Protein AF-A0A932XTW5-F1 (afdb_monomer)

Secondary structure (DSSP, 8-state):
--------HHHHHHTTS--SHHHHHHHHHHHHHHHHHHHHHHHHHHHHHHHHHHHHHHHHHHHGGGTGGGS-TTTHHHHHHHHHHHHHHHHHHHHHHHHHHHHHTT--SPPP---PPPPPP---------------------PPP----------HHHHHHHHHHHHHHHHHHHHHHHHHTSPPGGGTT----PBPEEEE-TTS-EEEEE---S------GGGS-HHHHHHHHHHH-TTTTTSSSS-HHHHHHHHHHHTTTSS-------HHHHHHHHHHS-S---HHHHHHHHHHHHHHHHHS-HHHHHHHHHHHSEEETTEESHHHHHHHHHSS-GGG--HHHHHHHHHSTTSTTTS-TTT-HHHHHHHHHHHHHHHHHTTSS-HHHHHHHHHS---PPPP-S--SSHHHHHHHHHHHHHHH-HHHHHHB--EEE-S--HHHHHHHHHHHHHHHHHTGGGT-----EEEE-TTT--EEEEE-SS-TTSTTTTT--GGGS----GGGGHHHHHHHHHHTT--TT-

Foldseek 3Di:
DDDDDDPPPVVVPPVVPPPDPVVVVVVVLVVVCVVCVVVVVVVCVVVVVVVVVVVVVVVVVVVVVPPPVVDDPPVVVVVVVVVVVVVVVVVVVVVVVVVVVCVVVVPPDDDPDPDDDDDDDDDDDDDDDDDDDDDDDDDDDDDDDDDDPPPPCPPVVVVVVSVVVVVVVVVVVVVVVLVVPADDLVCLVPDDQFAWAFEAEQVRHTQDIQAAPPPLPQDALVLADPLLLLLLCLPQPVCLQPDQQDPVPVQVVVQVVVVVPDPDRPPRHHLLLVSCCQRGHFPDPDPSRSVSSSVSSNVNSVVDPSSVSSSSSQSAADLDRSQHHQQSVCCQWPVDGNSPDDNLQSLLSSQCRVPNLCLPQLACVPSSLVSSLVSLVSCCVSPVDDPVSSVVSSPDGSNTAFGPDDGQLLLVVSVVVSVCCVVRNPSCNRRVHHHHYAHEDSVVQVVVLVVQLVVCVVCVVVVDAWDWDWDADVVPRGTHYTLQTNASRDPRCSNHRNVPDDDDCPCVCVVVVVVVCVVVVDDPVD

Radius of gyration: 37.71 Å; Cα contacts (8 Å, |Δi|>4): 545; chains: 1; bounding box: 87×114×83 Å

Sequence (526 aa):
MLKKYKKSDYFKHSLLYVKKPFYKGIYFSILFFIFIGDSILYFFSITIKTIAVAIRKISAIGIDYREELIESGNNAITIAKTRYREMRVCINILIQKLYTVRNLLRWKAPIIELRLPTFPKITLPQLHVPHIGKHVGKRGRGRPRKYAPVRVVTPFKYFLLGIVFAMLFIAVQQGYYFIKSLPNPKLIGSVNYPLSSHLYDRSGKLLYEFYRDQNRTPVRLRELPPYLASATIAIEDKDYYRHNGVALISGIVRAVKENISQGGLQGGSTITQQLVKSALLTPEKTLERKIKEIILALWAERLYTKDQILEMYLNQVAYGGASYGIEEAARTYFGKHAKDMALAEAALLAGLPQAPSLYSPYFNPKAALWRRNDVLRKMFEQGYITAEQKEAAVTIPLAVVPPQTKIKAPHFVFYVRSQLEERYGIKQVEEGGLRVVTTLDLTIQQEAEKILQEELDKIKNLNVTNGGILVTKPSTGEILAMVGSIDYFSSPSGAFNVTTALRQPGSSIKPIMYSLALEKGYTAAS

pLDDT: mean 73.28, std 23.28, range [24.61, 98.44]

Mean predicted aligned error: 18.16 Å

Structure (mmCIF, N/CA/C/O backbone):
data_AF-A0A932XTW5-F1
#
_entry.id   AF-A0A932XTW5-F1
#
loop_
_atom_site.group_PDB
_atom_site.id
_atom_site.type_symbol
_atom_site.label_atom_id
_atom_site.label_alt_id
_atom_site.label_comp_id
_atom_site.label_asym_id
_atom_site.label_entity_id
_atom_site.label_seq_id
_atom_site.pdbx_PDB_ins_code
_atom_site.Cartn_x
_atom_site.Cartn_y
_atom_site.Cartn_z
_atom_site.occupancy
_atom_site.B_iso_or_equiv
_atom_site.auth_seq_id
_atom_site.auth_comp_id
_atom_site.auth_asym_id
_atom_site.auth_atom_id
_atom_site.pdbx_PDB_model_num
ATOM 1 N N . MET A 1 1 ? -37.689 65.240 -6.205 1.00 28.84 1 MET A N 1
ATOM 2 C CA . MET A 1 1 ? -37.526 66.359 -5.247 1.00 28.84 1 MET A CA 1
ATOM 3 C C . MET A 1 1 ? -37.722 65.809 -3.838 1.00 28.84 1 MET A C 1
ATOM 5 O O . MET A 1 1 ? -38.773 65.274 -3.552 1.00 28.84 1 MET A O 1
ATOM 9 N N . LEU A 1 2 ? -36.637 65.559 -3.107 1.00 24.61 2 LEU A N 1
ATOM 10 C CA . LEU A 1 2 ? -36.065 66.418 -2.057 1.00 24.61 2 LEU A CA 1
ATOM 11 C C . LEU A 1 2 ? -36.736 66.284 -0.672 1.00 24.61 2 LEU A C 1
ATOM 13 O O . LEU A 1 2 ? -37.816 66.799 -0.436 1.00 24.61 2 LEU A O 1
ATOM 17 N N . LYS A 1 3 ? -35.911 65.761 0.249 1.00 25.88 3 LYS A N 1
ATOM 18 C CA . LYS A 1 3 ? -35.765 66.091 1.681 1.00 25.88 3 LYS A CA 1
ATOM 19 C C . LYS A 1 3 ? -36.542 65.291 2.744 1.00 25.88 3 LYS A C 1
ATOM 21 O O . LYS A 1 3 ? -37.719 65.480 2.989 1.00 25.88 3 LYS A O 1
ATOM 26 N N . LYS A 1 4 ? -35.693 64.619 3.540 1.00 30.59 4 LYS A N 1
ATOM 27 C CA . LYS A 1 4 ? -35.678 64.524 5.013 1.00 30.59 4 LYS A CA 1
ATOM 28 C C . LYS A 1 4 ? -36.797 63.719 5.684 1.00 30.59 4 LYS A C 1
ATOM 30 O O . LYS A 1 4 ? -37.703 64.286 6.272 1.00 30.59 4 LYS A O 1
ATOM 35 N N . TYR A 1 5 ? -36.522 62.431 5.873 1.00 27.80 5 TYR A N 1
ATOM 36 C CA . TYR A 1 5 ? -36.766 61.805 7.174 1.00 27.80 5 TYR A CA 1
ATOM 37 C C . TYR A 1 5 ? -35.426 61.381 7.783 1.00 27.80 5 TYR A C 1
ATOM 39 O O . TYR A 1 5 ? -34.770 60.440 7.339 1.00 27.80 5 TYR A O 1
ATOM 47 N N . LYS A 1 6 ? -34.970 62.154 8.777 1.00 30.03 6 LYS A N 1
ATOM 48 C CA . LYS A 1 6 ? -33.831 61.799 9.628 1.00 30.03 6 LYS A CA 1
ATOM 49 C C . LYS A 1 6 ? -34.248 60.602 10.487 1.00 30.03 6 LYS A C 1
ATOM 51 O O . LYS A 1 6 ? -35.058 60.747 11.394 1.00 30.03 6 LYS A O 1
ATOM 56 N N . LYS A 1 7 ? -33.627 59.443 10.254 1.00 33.00 7 LYS A N 1
ATOM 57 C CA . LYS A 1 7 ? -33.505 58.358 11.241 1.00 33.00 7 LYS A CA 1
ATOM 58 C C . LYS A 1 7 ? -32.668 58.863 12.432 1.00 33.00 7 LYS A C 1
ATOM 60 O O . LYS A 1 7 ? -31.475 58.589 12.495 1.00 33.00 7 LYS A O 1
ATOM 65 N N . SER A 1 8 ? -33.246 59.642 13.349 1.00 34.66 8 SER A N 1
ATOM 66 C CA . SER A 1 8 ? -32.615 59.921 14.656 1.00 34.66 8 SER A CA 1
ATOM 67 C C . SER A 1 8 ? -33.431 59.486 15.864 1.00 34.66 8 SER A C 1
ATOM 69 O O . SER A 1 8 ? -32.909 59.549 16.974 1.00 34.66 8 SER A O 1
ATOM 71 N N . ASP A 1 9 ? -34.648 58.975 15.678 1.00 33.06 9 ASP A N 1
ATOM 72 C CA . ASP A 1 9 ? -35.536 58.769 16.830 1.00 33.06 9 ASP A CA 1
ATOM 73 C C . ASP A 1 9 ? -35.605 57.317 17.313 1.00 33.06 9 ASP A C 1
ATOM 75 O O . ASP A 1 9 ? -35.896 57.074 18.481 1.00 33.06 9 ASP A O 1
ATOM 79 N N . TYR A 1 10 ? -35.147 56.352 16.508 1.00 34.69 10 TYR A N 1
ATOM 80 C CA . TYR A 1 10 ? -34.962 54.973 16.983 1.00 34.69 10 TYR A CA 1
ATOM 81 C C . TYR A 1 10 ? -33.704 54.780 17.848 1.00 34.69 10 TYR A C 1
ATOM 83 O O . TYR A 1 10 ? -33.645 53.855 18.655 1.00 34.69 10 TYR A O 1
ATOM 91 N N . PHE A 1 11 ? -32.704 55.663 17.725 1.00 34.53 11 PHE A N 1
ATOM 92 C CA . PHE A 1 11 ? -31.459 55.565 18.502 1.00 34.53 11 PHE A CA 1
ATOM 93 C C . PHE A 1 11 ? -31.549 56.258 19.867 1.00 34.53 11 PHE A C 1
ATOM 95 O O . PHE A 1 11 ? -30.835 55.891 20.799 1.00 34.53 11 PHE A O 1
ATOM 102 N N . LYS A 1 12 ? -32.438 57.251 20.012 1.00 34.47 12 LYS A N 1
ATOM 103 C CA . LYS A 1 12 ? -32.627 57.952 21.287 1.00 34.47 12 LYS A CA 1
ATOM 104 C C . LYS A 1 12 ? -33.472 57.158 22.281 1.00 34.47 12 LYS A C 1
ATOM 106 O O . LYS A 1 12 ? -33.167 57.205 23.467 1.00 34.47 12 LYS A O 1
ATOM 111 N N . HIS A 1 13 ? -34.462 56.385 21.833 1.00 32.62 13 HIS A N 1
ATOM 112 C CA . HIS A 1 13 ? -35.372 55.711 22.768 1.00 32.62 13 HIS A CA 1
ATOM 113 C C . HIS A 1 13 ? -34.819 54.429 23.416 1.00 32.62 13 HIS A C 1
ATOM 115 O O . HIS A 1 13 ? -35.195 54.118 24.543 1.00 32.62 13 HIS A O 1
ATOM 121 N N . SER A 1 14 ? -33.876 53.720 22.790 1.00 33.75 14 SER A N 1
ATOM 122 C CA . SER A 1 14 ? -33.324 52.462 23.335 1.00 33.75 14 SER A CA 1
ATOM 123 C C . SER A 1 14 ? -32.083 52.651 24.224 1.00 33.75 14 SER A C 1
ATOM 125 O O . SER A 1 14 ? -31.838 51.858 25.133 1.00 33.75 14 SER A O 1
ATOM 127 N N . LEU A 1 15 ? -31.329 53.743 24.050 1.00 35.56 15 LEU A N 1
ATOM 128 C CA . LEU A 1 15 ? -30.148 54.074 24.870 1.00 35.56 15 LEU A CA 1
ATOM 129 C C . LEU A 1 15 ? -30.490 54.650 26.256 1.00 35.56 15 LEU A C 1
ATOM 131 O O . LEU A 1 15 ? -29.618 54.706 27.136 1.00 35.56 15 LEU A O 1
ATOM 135 N N . LEU A 1 16 ? -31.749 55.057 26.445 1.00 36.03 16 LEU A N 1
ATOM 136 C CA . LEU A 1 16 ? -32.275 55.636 27.681 1.00 36.03 16 LEU A CA 1
ATOM 137 C C . LEU A 1 16 ? -32.760 54.588 28.699 1.00 36.03 16 LEU A C 1
ATOM 139 O O . LEU A 1 16 ? -32.858 54.918 29.878 1.00 36.03 16 LEU A O 1
ATOM 143 N N . TYR A 1 17 ? -32.965 53.324 28.302 1.00 36.62 17 TYR A N 1
ATOM 144 C CA . TYR A 1 17 ? -33.505 52.282 29.194 1.00 36.62 17 TYR A CA 1
ATOM 145 C C . TYR A 1 17 ? -32.520 51.205 29.650 1.00 36.62 17 TYR A C 1
ATOM 147 O O . TYR A 1 17 ? -32.904 50.224 30.280 1.00 36.62 17 TYR A O 1
ATOM 155 N N . VAL A 1 18 ? -31.222 51.412 29.436 1.00 41.44 18 VAL A N 1
ATOM 156 C CA . VAL A 1 18 ? -30.193 50.522 29.979 1.00 41.44 18 VAL A CA 1
ATOM 157 C C . VAL A 1 18 ? -29.423 51.265 31.068 1.00 41.44 18 VAL A C 1
ATOM 159 O O . VAL A 1 18 ? -28.352 51.830 30.839 1.00 41.44 18 VAL A O 1
ATOM 162 N N . LYS A 1 19 ? -30.007 51.296 32.275 1.00 34.12 19 LYS A N 1
ATOM 163 C CA . LYS A 1 19 ? -29.468 52.001 33.457 1.00 34.12 19 LYS A CA 1
ATOM 164 C C . LYS A 1 19 ? -28.181 51.385 34.034 1.00 34.12 19 LYS A C 1
ATOM 166 O O . LYS A 1 19 ? -27.614 51.954 34.960 1.00 34.12 19 LYS A O 1
ATOM 171 N N . LYS A 1 20 ? -27.687 50.255 33.505 1.00 37.62 20 LYS A N 1
ATOM 172 C CA . LYS A 1 20 ? -26.453 49.606 33.985 1.00 37.62 20 LYS A CA 1
ATOM 173 C C . LYS A 1 20 ? -25.340 49.627 32.917 1.00 37.62 20 LYS A C 1
ATOM 175 O O . LYS A 1 20 ? -25.563 49.135 31.811 1.00 37.62 20 LYS A O 1
ATOM 180 N N . PRO A 1 21 ? -24.129 50.131 33.238 1.00 40.25 21 PRO A N 1
ATOM 181 C CA . PRO A 1 21 ? -23.017 50.298 32.287 1.00 40.25 21 PRO A CA 1
ATOM 182 C C . PRO A 1 21 ? -22.527 48.987 31.647 1.00 40.25 21 PRO A C 1
ATOM 184 O O . PRO A 1 21 ? -22.001 49.007 30.538 1.00 40.25 21 PRO A O 1
ATOM 187 N N . PHE A 1 22 ? -22.775 47.848 32.297 1.00 38.19 22 PHE A N 1
ATOM 188 C CA . PHE A 1 22 ? -22.464 46.502 31.805 1.00 38.19 22 PHE A CA 1
ATOM 189 C C . PHE A 1 22 ? -23.082 46.198 30.427 1.00 38.19 22 PHE A C 1
ATOM 191 O O . PHE A 1 22 ? -22.401 45.756 29.506 1.00 38.19 22 PHE A O 1
ATOM 198 N N . TYR A 1 23 ? -24.363 46.517 30.249 1.00 37.25 23 TYR A N 1
ATOM 199 C CA . TYR A 1 23 ? -25.109 46.173 29.038 1.00 37.25 23 TYR A CA 1
ATOM 200 C C . TYR A 1 23 ? -24.805 47.111 27.859 1.00 37.25 23 TYR A C 1
ATOM 202 O O . TYR A 1 23 ? -24.894 46.694 26.706 1.00 37.25 23 TYR A O 1
ATOM 210 N N . LYS A 1 24 ? -24.363 48.353 28.123 1.00 36.91 24 LYS A N 1
ATOM 211 C CA . LYS A 1 24 ? -23.892 49.272 27.069 1.00 36.91 24 LYS A CA 1
ATOM 212 C C . LYS A 1 24 ? -22.577 48.800 26.445 1.00 36.91 24 LYS A C 1
ATOM 214 O O . LYS A 1 24 ? -22.431 48.896 25.233 1.00 36.91 24 LYS A O 1
ATOM 219 N N . GLY A 1 25 ? -21.656 48.254 27.243 1.00 36.28 25 GLY A N 1
ATOM 220 C CA . GLY A 1 25 ? -20.384 47.716 26.743 1.00 36.28 25 GLY A CA 1
ATOM 221 C C . GLY A 1 25 ? -20.564 46.483 25.854 1.00 36.28 25 GLY A C 1
ATOM 222 O O . GLY A 1 25 ? -19.954 46.393 24.790 1.00 36.28 25 GLY A O 1
ATOM 223 N N . ILE A 1 26 ? -21.454 45.569 26.247 1.00 37.53 26 ILE A N 1
ATOM 224 C CA . ILE A 1 26 ? -21.746 44.342 25.489 1.00 37.53 26 ILE A CA 1
ATOM 225 C C . ILE A 1 26 ? -22.432 44.670 24.156 1.00 37.53 26 ILE A C 1
ATOM 227 O O . ILE A 1 26 ? -21.996 44.194 23.112 1.00 37.53 26 ILE A O 1
ATOM 231 N N . TYR A 1 27 ? -23.440 45.548 24.165 1.00 38.09 27 TYR A N 1
ATOM 232 C CA . TYR A 1 27 ? -24.163 45.938 22.950 1.00 38.09 27 TYR A CA 1
ATOM 233 C C . TYR A 1 27 ? -23.260 46.661 21.935 1.00 38.09 27 TYR A C 1
ATOM 235 O O . TYR A 1 27 ? -23.330 46.396 20.736 1.00 38.09 27 TYR A O 1
ATOM 243 N N . PHE A 1 28 ? -22.357 47.526 22.414 1.00 36.97 28 PHE A N 1
ATOM 244 C CA . PHE A 1 28 ? -21.386 48.217 21.561 1.00 36.97 28 PHE A CA 1
ATOM 245 C C . PHE A 1 28 ? -20.330 47.259 20.992 1.00 36.97 28 PHE A C 1
ATOM 247 O O . PHE A 1 28 ? -19.948 47.393 19.835 1.00 36.97 28 PHE A O 1
ATOM 254 N N . SER A 1 29 ? -19.904 46.260 21.773 1.00 38.31 29 SER A N 1
ATOM 255 C CA . SER A 1 29 ? -18.941 45.242 21.331 1.00 38.31 29 SER A CA 1
ATOM 256 C C . SER A 1 29 ? -19.544 44.327 20.262 1.00 38.31 29 SER A C 1
ATOM 258 O O . SER A 1 29 ? -18.905 44.066 19.250 1.00 38.31 29 SER A O 1
ATOM 260 N N . ILE A 1 30 ? -20.802 43.904 20.425 1.00 38.38 30 ILE A N 1
ATOM 261 C CA . ILE A 1 30 ? -21.502 43.054 19.450 1.00 38.38 30 ILE A CA 1
ATOM 262 C C .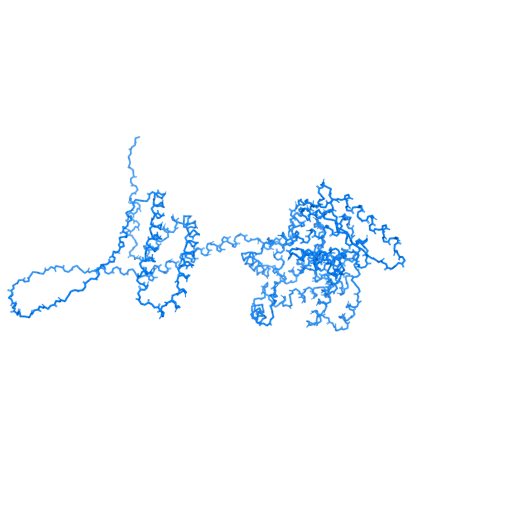 ILE A 1 30 ? -21.721 43.799 18.124 1.00 38.38 30 ILE A C 1
ATOM 264 O O . ILE A 1 30 ? -21.389 43.261 17.069 1.00 38.38 30 ILE A O 1
ATOM 268 N N . LEU A 1 31 ? -22.193 45.055 18.151 1.00 35.09 31 LEU A N 1
ATOM 269 C CA . LEU A 1 31 ? -22.336 45.856 16.924 1.00 35.09 31 LEU A CA 1
ATOM 270 C C . LEU A 1 31 ? -20.989 46.148 16.245 1.00 35.09 31 LEU A C 1
ATOM 272 O O . LEU A 1 31 ? -20.924 46.183 15.019 1.00 35.09 31 LEU A O 1
ATOM 276 N N . PHE A 1 32 ? -19.922 46.337 17.026 1.00 38.97 32 PHE A N 1
ATOM 277 C CA . PHE A 1 32 ? -18.570 46.556 16.512 1.00 38.97 32 PHE A CA 1
ATOM 278 C C . PHE A 1 32 ? -17.986 45.293 15.861 1.00 38.97 32 PHE A C 1
ATOM 280 O O . PHE A 1 32 ? -17.348 45.391 14.821 1.00 38.97 32 PHE A O 1
ATOM 287 N N . PHE A 1 33 ? -18.247 44.097 16.397 1.00 38.53 33 PHE A N 1
ATOM 288 C CA . PHE A 1 33 ? -17.771 42.843 15.798 1.00 38.53 33 PHE A CA 1
ATOM 289 C C . PHE A 1 33 ? -18.566 42.424 14.551 1.00 38.53 33 PHE A C 1
ATOM 291 O O . PHE A 1 33 ? -17.965 41.941 13.592 1.00 38.53 33 PHE A O 1
ATOM 298 N N . ILE A 1 34 ? -19.880 42.678 14.511 1.00 40.00 34 ILE A N 1
ATOM 299 C CA . ILE A 1 34 ? -20.721 42.400 13.330 1.00 40.00 34 ILE A CA 1
ATOM 300 C C . ILE A 1 34 ? -20.299 43.260 12.125 1.00 40.00 34 ILE A C 1
ATOM 302 O O . ILE A 1 34 ? -20.340 42.789 10.995 1.00 40.00 34 ILE A O 1
ATOM 306 N N . PHE A 1 35 ? -19.844 44.499 12.347 1.00 35.03 35 PHE A N 1
ATOM 307 C CA . PHE A 1 35 ? -19.467 45.415 11.261 1.00 35.03 35 PHE A CA 1
ATOM 308 C C . PHE A 1 35 ? -18.052 45.206 10.693 1.00 35.03 35 PHE A C 1
ATOM 310 O O . PHE A 1 35 ? -17.743 45.757 9.639 1.00 35.03 35 PHE A O 1
ATOM 317 N N . ILE A 1 36 ? -17.176 44.460 11.379 1.00 41.91 36 ILE A N 1
ATOM 318 C CA . ILE A 1 36 ? -15.747 44.365 11.019 1.00 41.91 36 ILE A CA 1
ATOM 319 C C . ILE A 1 36 ? -15.288 42.909 10.767 1.00 41.91 36 ILE A C 1
ATOM 321 O O . ILE A 1 36 ? -14.152 42.683 10.351 1.00 41.91 36 ILE A O 1
ATOM 325 N N . GLY A 1 37 ? -16.164 41.913 10.947 1.00 35.56 37 GLY A N 1
ATOM 326 C CA . GLY A 1 37 ? -15.836 40.487 10.795 1.00 35.56 37 GLY A CA 1
ATOM 327 C C . GLY A 1 37 ? -15.184 40.114 9.456 1.00 35.56 37 GLY A C 1
ATOM 328 O O . GLY A 1 37 ? -14.147 39.451 9.452 1.00 35.56 37 GLY A O 1
ATOM 329 N N . ASP A 1 38 ? -15.705 40.620 8.336 1.00 40.12 38 ASP A N 1
ATOM 330 C CA . ASP A 1 38 ? -15.206 40.242 7.003 1.00 40.12 38 ASP A CA 1
ATOM 331 C C . ASP A 1 38 ? -13.905 40.965 6.607 1.00 40.12 38 ASP A C 1
ATOM 333 O O . ASP A 1 38 ? -13.062 40.415 5.900 1.00 40.12 38 ASP A O 1
ATOM 337 N N . SER A 1 39 ? -13.672 42.172 7.131 1.00 41.00 39 SER A N 1
ATOM 338 C CA . SER A 1 39 ? -12.482 42.981 6.815 1.00 41.00 39 SER A CA 1
ATOM 339 C C . SER A 1 39 ? -11.279 42.673 7.723 1.00 41.00 39 SER A C 1
ATOM 341 O O . SER A 1 39 ? -10.130 42.879 7.327 1.00 41.00 39 SER A O 1
ATOM 343 N N . ILE A 1 40 ? -11.512 42.153 8.935 1.00 42.31 40 ILE A N 1
ATOM 344 C CA . ILE A 1 40 ? -10.462 41.782 9.904 1.00 42.31 40 ILE A CA 1
ATOM 345 C C . ILE A 1 40 ? -9.748 40.482 9.516 1.00 42.31 40 ILE A C 1
ATOM 347 O O . ILE A 1 40 ? -8.545 40.366 9.753 1.00 42.31 40 ILE A O 1
ATOM 351 N N . LEU A 1 41 ? -10.439 39.521 8.895 1.00 41.81 41 LEU A N 1
ATOM 352 C CA . LEU A 1 41 ? -9.861 38.218 8.529 1.00 41.81 41 LEU A CA 1
ATOM 353 C C . LEU A 1 41 ? -8.766 38.337 7.456 1.00 41.81 41 LEU A C 1
ATOM 355 O O . LEU A 1 41 ? -7.716 37.700 7.568 1.00 41.81 41 LEU A O 1
ATOM 359 N N . TYR A 1 42 ? -8.953 39.220 6.470 1.00 43.12 42 TYR A N 1
ATOM 360 C CA . TYR A 1 42 ? -7.922 39.519 5.468 1.00 43.12 42 TYR A CA 1
ATOM 361 C C . TYR A 1 42 ? -6.757 40.324 6.072 1.00 43.12 42 TYR A C 1
ATOM 363 O O . TYR A 1 42 ? -5.587 40.107 5.746 1.00 43.12 42 TYR A O 1
ATOM 371 N N . PHE A 1 43 ? -7.071 41.215 7.016 1.00 41.19 43 PHE A N 1
ATOM 372 C CA . PHE A 1 43 ? -6.102 42.058 7.710 1.00 41.19 43 PHE A CA 1
ATOM 373 C C . PHE A 1 43 ? -5.170 41.242 8.622 1.00 41.19 43 PHE A C 1
ATOM 375 O O . PHE A 1 43 ? -3.953 41.339 8.466 1.00 41.19 43 PHE A O 1
ATOM 382 N N . PHE A 1 44 ? -5.696 40.363 9.489 1.00 40.66 44 PHE A N 1
ATOM 383 C CA . PHE A 1 44 ? -4.892 39.575 10.441 1.00 40.66 44 PHE A CA 1
ATOM 384 C C . PHE A 1 44 ? -3.857 38.667 9.762 1.00 40.66 44 PHE A C 1
ATOM 386 O O . PHE A 1 44 ? -2.736 38.548 10.256 1.00 40.66 44 PHE A O 1
ATOM 393 N N . SER A 1 45 ? -4.183 38.086 8.603 1.00 42.09 45 SER A N 1
ATOM 394 C CA . SER A 1 45 ? -3.249 37.253 7.828 1.00 42.09 45 SER A CA 1
ATOM 395 C C . SER A 1 45 ? -2.014 38.042 7.360 1.00 42.09 45 SER A C 1
ATOM 397 O O . SER A 1 45 ? -0.876 37.573 7.468 1.00 42.09 45 SER A O 1
ATOM 399 N N . ILE A 1 46 ? -2.217 39.287 6.914 1.00 41.50 46 ILE A N 1
ATOM 400 C CA . ILE A 1 46 ? -1.141 40.177 6.457 1.00 41.50 46 ILE A CA 1
ATOM 401 C C . ILE A 1 46 ? -0.369 40.753 7.652 1.00 41.50 46 ILE A C 1
ATOM 403 O O . ILE A 1 46 ? 0.866 40.813 7.626 1.00 41.50 46 ILE A O 1
ATOM 407 N N . THR A 1 47 ? -1.063 41.147 8.725 1.00 40.12 47 THR A N 1
ATOM 408 C CA . THR A 1 47 ? -0.424 41.751 9.903 1.00 40.12 47 THR A CA 1
ATOM 409 C C . THR A 1 47 ? 0.418 40.737 10.681 1.00 40.12 47 THR A C 1
ATOM 411 O O . THR A 1 47 ? 1.535 41.074 11.062 1.00 40.12 47 THR A O 1
ATOM 414 N N . ILE A 1 48 ? -0.028 39.481 10.834 1.00 42.94 48 ILE A N 1
ATOM 415 C CA . ILE A 1 48 ? 0.748 38.423 11.511 1.00 42.94 48 ILE A CA 1
ATOM 416 C C . ILE A 1 48 ? 2.026 38.092 10.734 1.00 42.94 48 ILE A C 1
ATOM 418 O O . ILE A 1 48 ? 3.094 38.019 11.339 1.00 42.94 48 ILE A O 1
ATOM 422 N N . LYS A 1 49 ? 1.966 37.963 9.400 1.00 42.62 49 LYS A N 1
ATOM 423 C CA . LYS A 1 49 ? 3.172 37.734 8.580 1.00 42.62 49 LYS A CA 1
ATOM 424 C C . LYS A 1 49 ? 4.161 38.898 8.685 1.00 42.62 49 LYS A C 1
ATOM 426 O O . LYS A 1 49 ? 5.363 38.677 8.795 1.00 42.62 49 LYS A O 1
ATOM 431 N N . THR A 1 50 ? 3.660 40.131 8.714 1.00 39.88 50 THR A N 1
ATOM 432 C CA . THR A 1 50 ? 4.501 41.336 8.799 1.00 39.88 50 THR A CA 1
ATOM 433 C C . THR A 1 50 ? 5.117 41.507 10.194 1.00 39.88 50 THR A C 1
ATOM 435 O O . THR A 1 50 ? 6.297 41.833 10.306 1.00 39.88 50 THR A O 1
ATOM 438 N N . ILE A 1 51 ? 4.359 41.214 11.256 1.00 42.59 51 ILE A N 1
ATOM 439 C CA . ILE A 1 51 ? 4.840 41.226 12.645 1.00 42.59 51 ILE A CA 1
ATOM 440 C C . ILE A 1 51 ? 5.841 40.089 12.881 1.00 42.59 51 ILE A C 1
ATOM 442 O O . ILE A 1 51 ? 6.866 40.324 13.506 1.00 42.59 51 ILE A O 1
ATOM 446 N N . ALA A 1 52 ? 5.627 38.890 12.332 1.00 39.91 52 ALA A N 1
ATOM 447 C CA . ALA A 1 52 ? 6.570 37.775 12.458 1.00 39.91 52 ALA A CA 1
ATOM 448 C C . ALA A 1 52 ? 7.919 38.059 11.771 1.00 39.91 52 ALA A C 1
ATOM 450 O O . ALA A 1 52 ? 8.972 37.720 12.311 1.00 39.91 52 ALA A O 1
ATOM 451 N N . VAL A 1 53 ? 7.907 38.730 10.612 1.00 42.47 53 VAL A N 1
ATOM 452 C CA . VAL A 1 53 ? 9.131 39.188 9.929 1.00 42.47 53 VAL A CA 1
ATOM 453 C C . VAL A 1 53 ? 9.825 40.302 10.721 1.00 42.47 53 VAL A C 1
ATOM 455 O O . VAL A 1 53 ? 11.050 40.289 10.843 1.00 42.47 53 VAL A O 1
ATOM 458 N N . ALA A 1 54 ? 9.062 41.233 11.302 1.00 39.78 54 ALA A N 1
ATOM 459 C CA . ALA A 1 54 ? 9.606 42.290 12.153 1.00 39.78 54 ALA A CA 1
ATOM 460 C C . ALA A 1 54 ? 10.212 41.729 13.451 1.00 39.78 54 ALA A C 1
ATOM 462 O O . ALA A 1 54 ? 11.322 42.106 13.807 1.00 39.78 54 ALA A O 1
ATOM 463 N N . ILE A 1 55 ? 9.545 40.775 14.109 1.00 43.34 55 ILE A N 1
ATOM 464 C CA . ILE A 1 55 ? 10.042 40.102 15.316 1.00 43.34 55 ILE A CA 1
ATOM 465 C C . ILE A 1 55 ? 11.295 39.282 15.001 1.00 43.34 55 ILE A C 1
ATOM 467 O O . ILE A 1 55 ? 12.248 39.378 15.762 1.00 43.34 55 ILE A O 1
ATOM 471 N N . ARG A 1 56 ? 11.358 38.561 13.868 1.00 43.41 56 ARG A N 1
ATOM 472 C CA . ARG A 1 56 ? 12.584 37.850 13.443 1.00 43.41 56 ARG A CA 1
ATOM 473 C C . ARG A 1 56 ? 13.763 38.792 13.196 1.00 43.41 56 ARG A C 1
ATOM 475 O O . ARG A 1 56 ? 14.888 38.458 13.551 1.00 43.41 56 ARG A O 1
ATOM 482 N N . LYS A 1 57 ? 13.521 39.970 12.608 1.00 42.78 57 LYS A N 1
ATOM 483 C CA . LYS A 1 57 ? 14.568 40.990 12.429 1.00 42.78 57 LYS A CA 1
ATOM 484 C C . LYS A 1 57 ? 14.994 41.620 13.757 1.00 42.78 57 LYS A C 1
ATOM 486 O O . LYS A 1 57 ? 16.179 41.831 13.963 1.00 42.78 57 LYS A O 1
ATOM 491 N N . ILE A 1 58 ? 14.056 41.872 14.670 1.00 42.47 58 ILE A N 1
ATOM 492 C CA . ILE A 1 58 ? 14.339 42.435 16.000 1.00 42.47 58 ILE A CA 1
ATOM 493 C C . ILE A 1 58 ? 15.052 41.410 16.901 1.00 42.47 58 ILE A C 1
ATOM 495 O O . ILE A 1 58 ? 15.959 41.781 17.639 1.00 42.47 58 ILE A O 1
ATOM 499 N N . SER A 1 59 ? 14.709 40.120 16.814 1.00 40.47 59 SER A N 1
ATOM 500 C CA . SER A 1 59 ? 15.377 39.056 17.572 1.00 40.47 59 SER A CA 1
ATOM 501 C C . SER A 1 59 ? 16.793 38.782 17.066 1.00 40.47 59 SER A C 1
ATOM 503 O O . SER A 1 59 ? 17.677 38.539 17.877 1.00 40.47 59 SER A O 1
ATOM 505 N N . ALA A 1 60 ? 17.030 38.882 15.752 1.00 41.06 60 ALA A N 1
ATOM 506 C CA . ALA A 1 60 ? 18.375 38.799 15.176 1.00 41.06 60 ALA A CA 1
ATOM 507 C C . ALA A 1 60 ? 19.282 39.954 15.647 1.00 41.06 60 ALA A C 1
ATOM 50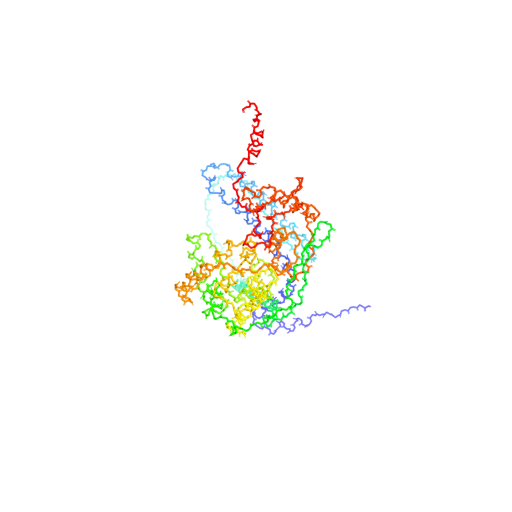9 O O . ALA A 1 60 ? 20.468 39.753 15.857 1.00 41.06 60 ALA A O 1
ATOM 510 N N . ILE A 1 61 ? 18.710 41.138 15.897 1.00 43.88 61 ILE A N 1
ATOM 511 C CA . ILE A 1 61 ? 19.424 42.307 16.442 1.00 43.88 61 ILE A CA 1
ATOM 512 C C . ILE A 1 61 ? 19.773 42.141 17.936 1.00 43.88 61 ILE A C 1
ATOM 514 O O . ILE A 1 61 ? 20.725 42.756 18.410 1.00 43.88 61 ILE A O 1
ATOM 518 N N . GLY A 1 62 ? 19.010 41.337 18.686 1.00 40.41 62 GLY A N 1
ATOM 519 C CA . GLY A 1 62 ? 19.180 41.159 20.134 1.00 40.41 62 GLY A CA 1
ATOM 520 C C . GLY A 1 62 ? 20.174 40.071 20.559 1.00 40.41 62 GLY A C 1
ATOM 521 O O . GLY A 1 62 ? 20.609 40.092 21.707 1.00 40.41 62 GLY A O 1
ATOM 522 N N . ILE A 1 63 ? 20.532 39.134 19.671 1.00 37.34 63 ILE A N 1
ATOM 523 C CA . ILE A 1 63 ? 21.442 38.014 19.989 1.00 37.34 63 ILE A CA 1
ATOM 524 C C . ILE A 1 63 ? 22.921 38.438 19.882 1.00 37.34 63 ILE A C 1
ATOM 526 O O . ILE A 1 63 ? 23.707 38.044 20.735 1.00 37.34 63 ILE A O 1
ATOM 530 N N . ASP A 1 64 ? 23.267 39.353 18.969 1.00 43.97 64 ASP A N 1
ATOM 531 C CA . ASP A 1 64 ? 24.605 39.988 18.882 1.00 43.97 64 ASP A CA 1
ATOM 532 C C . ASP A 1 64 ? 24.935 40.903 20.081 1.00 43.97 64 ASP A C 1
ATOM 534 O O . ASP A 1 64 ? 26.081 41.266 20.332 1.00 43.97 64 ASP A O 1
ATOM 538 N N . TYR A 1 65 ? 23.920 41.294 20.859 1.00 42.75 65 TYR A N 1
ATOM 539 C CA . TYR A 1 65 ? 24.035 42.319 21.900 1.00 42.75 65 TYR A CA 1
ATOM 540 C C . TYR A 1 65 ? 24.760 41.845 23.175 1.00 42.75 65 TYR A C 1
ATOM 542 O O . TYR A 1 65 ? 25.034 42.664 24.051 1.00 42.75 65 TYR A O 1
ATOM 550 N N . ARG A 1 66 ? 25.041 40.540 23.330 1.00 41.03 66 ARG A N 1
ATOM 551 C CA . ARG A 1 66 ? 25.767 40.009 24.503 1.00 41.03 66 ARG A CA 1
ATOM 552 C C . ARG A 1 66 ? 27.275 39.875 24.301 1.00 41.03 66 ARG A C 1
ATOM 554 O O . ARG A 1 66 ? 27.973 39.904 25.308 1.00 41.03 66 ARG A O 1
ATOM 561 N N . GLU A 1 67 ? 27.763 39.761 23.066 1.00 41.19 67 GLU A N 1
ATOM 562 C CA . GLU A 1 67 ? 29.193 39.527 22.797 1.00 41.19 67 GLU A CA 1
ATOM 563 C C . GLU A 1 67 ? 29.959 40.809 22.415 1.00 41.19 67 GLU A C 1
ATOM 565 O O . GLU A 1 67 ? 31.114 40.946 22.800 1.00 41.19 67 GLU A O 1
ATOM 570 N N . GLU A 1 68 ? 29.324 41.818 21.802 1.00 42.69 68 GLU A N 1
ATOM 571 C CA . GLU A 1 68 ? 30.005 43.077 21.412 1.00 42.69 68 GLU A CA 1
ATOM 572 C C . GLU A 1 68 ? 30.081 44.157 22.516 1.00 42.69 68 GLU A C 1
ATOM 574 O O . GLU A 1 68 ? 30.752 45.173 22.351 1.00 42.69 68 GLU A O 1
ATOM 579 N N . LEU A 1 69 ? 29.403 43.985 23.658 1.00 43.66 69 LEU A N 1
ATOM 580 C CA . LEU A 1 69 ? 29.304 45.022 24.704 1.00 43.66 69 LEU A CA 1
ATOM 581 C C . LEU A 1 69 ? 30.439 45.003 25.744 1.00 43.66 69 LEU A C 1
ATOM 583 O O . LEU A 1 69 ? 30.455 45.856 26.633 1.00 43.66 69 LEU A O 1
ATOM 587 N N . ILE A 1 70 ? 31.386 44.066 25.635 1.00 47.59 70 ILE A N 1
ATOM 588 C CA . ILE A 1 70 ? 32.558 43.986 26.526 1.00 47.59 70 ILE A CA 1
ATOM 589 C C . ILE A 1 70 ? 33.758 44.782 25.972 1.00 47.59 70 ILE A C 1
ATOM 591 O O . ILE A 1 70 ? 34.624 45.181 26.746 1.00 47.59 70 ILE A O 1
ATOM 595 N N . GLU A 1 71 ? 33.773 45.156 24.689 1.00 47.97 71 GLU A N 1
ATOM 596 C CA . GLU A 1 71 ? 34.879 45.917 24.092 1.00 47.97 71 GLU A CA 1
ATOM 597 C C . GLU A 1 71 ? 34.393 47.151 23.305 1.00 47.97 71 GLU A C 1
ATOM 599 O O . GLU A 1 71 ? 33.629 47.056 22.352 1.00 47.97 71 GLU A O 1
ATOM 604 N N . SER A 1 72 ? 34.919 48.331 23.662 1.00 40.25 72 SER A N 1
ATOM 605 C CA . SER A 1 72 ? 34.839 49.630 22.950 1.00 40.25 72 SER A CA 1
ATOM 606 C C . SER A 1 72 ? 33.711 50.624 23.334 1.00 40.25 72 SER A C 1
ATOM 608 O O . SER A 1 72 ? 32.688 50.807 22.675 1.00 40.25 72 SER A O 1
ATOM 610 N N . GLY A 1 73 ? 33.982 51.430 24.368 1.00 49.91 73 GLY A N 1
ATOM 611 C CA . GLY A 1 73 ? 33.103 52.499 24.874 1.00 49.91 73 GLY A CA 1
ATOM 612 C C . GLY A 1 73 ? 32.845 53.709 23.955 1.00 49.91 73 GLY A C 1
ATOM 613 O O . GLY A 1 73 ? 32.048 54.564 24.327 1.00 49.91 73 GLY A O 1
ATOM 614 N N . ASN A 1 74 ? 33.439 53.798 22.756 1.00 44.84 74 ASN A N 1
ATOM 615 C CA . ASN A 1 74 ? 33.212 54.924 21.827 1.00 44.84 74 ASN A CA 1
ATOM 616 C C . ASN A 1 74 ? 32.512 54.550 20.502 1.00 44.84 74 ASN A C 1
ATOM 618 O O . ASN A 1 74 ? 31.972 55.439 19.841 1.00 44.84 74 ASN A O 1
ATOM 622 N N . ASN A 1 75 ? 32.406 53.263 20.142 1.00 49.81 75 ASN A N 1
ATOM 623 C CA . ASN A 1 75 ? 31.653 52.830 18.950 1.00 49.81 75 ASN A CA 1
ATOM 624 C C . ASN A 1 75 ? 30.151 52.629 19.217 1.00 49.81 75 ASN A C 1
ATOM 626 O O . ASN A 1 75 ? 29.335 52.746 18.298 1.00 49.81 75 ASN A O 1
ATOM 630 N N . ALA A 1 76 ? 29.755 52.442 20.478 1.00 47.44 76 ALA A N 1
ATOM 631 C CA . ALA A 1 76 ? 28.362 52.226 20.873 1.00 47.44 76 ALA A CA 1
ATOM 632 C C . ALA A 1 76 ? 27.423 53.394 20.499 1.00 47.44 76 ALA A C 1
ATOM 634 O O . ALA A 1 76 ? 26.281 53.177 20.096 1.00 47.44 76 ALA A O 1
ATOM 635 N N . ILE A 1 77 ? 27.898 54.645 20.567 1.00 46.09 77 ILE A N 1
ATOM 636 C CA . ILE A 1 77 ? 27.084 55.838 20.265 1.00 46.09 77 ILE A CA 1
ATOM 637 C C . ILE A 1 77 ? 26.843 55.984 18.756 1.00 46.09 77 ILE A C 1
ATOM 639 O O . ILE A 1 77 ? 25.748 56.369 18.333 1.00 46.09 77 ILE A O 1
ATOM 643 N N . THR A 1 78 ? 27.841 55.665 17.932 1.00 46.94 78 THR A N 1
ATOM 644 C CA . THR A 1 78 ? 27.729 55.707 16.466 1.00 46.94 78 THR A CA 1
ATOM 645 C C . THR A 1 78 ? 26.802 54.600 15.969 1.00 46.94 78 THR A C 1
ATOM 647 O O . THR A 1 78 ? 25.907 54.865 15.166 1.00 46.94 78 THR A O 1
ATOM 650 N N . ILE A 1 79 ? 26.919 53.394 16.533 1.00 48.94 79 ILE A N 1
ATOM 651 C CA . ILE A 1 79 ? 26.044 52.253 16.231 1.00 48.94 79 ILE A CA 1
ATOM 652 C C . ILE A 1 79 ? 24.598 52.529 16.684 1.00 48.94 79 ILE A C 1
ATOM 654 O O . ILE A 1 79 ? 23.660 52.316 15.911 1.00 48.94 79 ILE A O 1
ATOM 658 N N . ALA A 1 80 ? 24.396 53.104 17.877 1.00 46.16 80 ALA A N 1
ATOM 659 C CA . ALA A 1 80 ? 23.073 53.497 18.369 1.00 46.16 80 ALA A CA 1
ATOM 660 C C . ALA A 1 80 ? 22.410 54.577 17.493 1.00 46.16 80 ALA A C 1
ATOM 662 O O . ALA A 1 80 ? 21.209 54.506 17.220 1.00 46.16 80 ALA A O 1
ATOM 663 N N . LYS A 1 81 ? 23.179 55.555 16.991 1.00 46.09 81 LYS A N 1
ATOM 664 C CA . LYS A 1 81 ? 22.678 56.581 16.058 1.00 46.09 81 LYS A CA 1
ATOM 665 C C . LYS A 1 81 ? 22.276 55.990 14.706 1.00 46.09 81 LYS A C 1
ATOM 667 O O . LYS A 1 81 ? 21.223 56.362 14.185 1.00 46.09 81 LYS A O 1
ATOM 672 N N . THR A 1 82 ? 23.070 55.072 14.154 1.00 49.22 82 THR A N 1
ATOM 673 C CA . THR A 1 82 ? 22.767 54.401 12.878 1.00 49.22 82 THR A CA 1
ATOM 674 C C . THR A 1 82 ? 21.518 53.527 13.000 1.00 49.22 82 THR A C 1
ATOM 676 O O . THR A 1 82 ? 20.591 53.673 12.202 1.00 49.22 82 THR A O 1
ATOM 679 N N . ARG A 1 83 ? 21.405 52.724 14.066 1.00 47.72 83 ARG A N 1
ATOM 680 C CA . ARG A 1 83 ? 20.246 51.842 14.290 1.00 47.72 83 ARG A CA 1
ATOM 681 C C . ARG A 1 83 ? 18.966 52.599 14.701 1.00 47.72 83 ARG A C 1
ATOM 683 O O . ARG A 1 83 ? 17.874 52.207 14.293 1.00 47.72 83 ARG A O 1
ATOM 690 N N . TYR A 1 84 ? 19.059 53.753 15.382 1.00 48.91 84 TYR A N 1
ATOM 691 C CA . TYR A 1 84 ? 17.910 54.666 15.578 1.00 48.91 84 TYR A CA 1
ATOM 692 C C . TYR A 1 84 ? 17.392 55.228 14.244 1.00 48.91 84 TYR A C 1
ATOM 694 O O . TYR A 1 84 ? 16.184 55.397 14.053 1.00 48.91 84 TYR A O 1
ATOM 702 N N . ARG A 1 85 ? 18.296 55.483 13.289 1.00 50.94 85 ARG A N 1
ATOM 703 C CA . ARG A 1 85 ? 17.949 55.936 11.935 1.00 50.94 85 ARG A CA 1
ATOM 704 C C . ARG A 1 85 ? 17.177 54.856 11.169 1.00 50.94 85 ARG A C 1
ATOM 706 O O . ARG A 1 85 ? 16.160 55.177 10.560 1.00 50.94 85 ARG A O 1
ATOM 713 N N . GLU A 1 86 ? 17.589 53.594 11.272 1.00 50.03 86 GLU A N 1
ATOM 714 C CA . GLU A 1 86 ? 16.888 52.444 10.674 1.00 50.03 86 GLU A CA 1
ATOM 715 C C . GLU A 1 86 ? 15.506 52.208 11.295 1.00 50.03 86 GLU A C 1
ATOM 717 O O . GLU A 1 86 ? 14.515 52.049 10.576 1.00 50.03 86 GLU A O 1
ATOM 722 N N . MET A 1 87 ? 15.397 52.277 12.627 1.00 46.91 87 MET A N 1
ATOM 723 C CA . MET A 1 87 ? 14.111 52.168 13.323 1.00 46.91 87 MET A CA 1
ATOM 724 C C . MET A 1 87 ? 13.133 53.265 12.873 1.00 46.91 87 MET A C 1
ATOM 726 O O . MET A 1 87 ? 11.947 53.003 12.656 1.00 46.91 87 MET A O 1
ATOM 730 N N . ARG A 1 88 ? 13.636 54.485 12.647 1.00 46.81 88 ARG A N 1
ATOM 731 C CA . ARG A 1 88 ? 12.852 55.617 12.135 1.00 46.81 88 ARG A CA 1
ATOM 732 C C . ARG A 1 88 ? 12.345 55.389 10.707 1.00 46.81 88 ARG A C 1
ATOM 734 O O . ARG A 1 88 ? 11.209 55.751 10.409 1.00 46.81 88 ARG A O 1
ATOM 741 N N . VAL A 1 89 ? 13.142 54.757 9.842 1.00 51.16 89 VAL A N 1
ATOM 742 C CA . VAL A 1 89 ? 12.727 54.381 8.476 1.00 51.16 89 VAL A CA 1
ATOM 743 C C . VAL A 1 89 ? 11.606 53.338 8.515 1.00 51.16 89 VAL A C 1
ATOM 745 O O . VAL A 1 89 ? 10.587 53.513 7.847 1.00 51.16 89 VAL A O 1
ATOM 748 N N . CYS A 1 90 ? 11.731 52.306 9.353 1.00 47.53 90 CYS A N 1
ATOM 749 C CA . CYS A 1 90 ? 10.698 51.279 9.521 1.00 47.53 90 CYS A CA 1
ATOM 750 C C . CYS A 1 90 ? 9.366 51.856 10.035 1.00 47.53 90 CYS A C 1
ATOM 752 O O . CYS A 1 90 ? 8.301 51.507 9.522 1.00 47.53 90 CYS A O 1
ATOM 754 N N . ILE A 1 91 ? 9.420 52.778 11.002 1.00 49.50 91 ILE A N 1
ATOM 755 C CA . ILE A 1 91 ? 8.234 53.475 11.523 1.00 49.50 91 ILE A CA 1
ATOM 756 C C . ILE A 1 91 ? 7.593 54.353 10.437 1.00 49.50 91 ILE A C 1
ATOM 758 O O . ILE A 1 91 ? 6.372 54.342 10.287 1.00 49.50 91 ILE A O 1
ATOM 762 N N . ASN A 1 92 ? 8.388 55.053 9.625 1.00 52.91 92 ASN A N 1
ATOM 763 C CA . ASN A 1 92 ? 7.863 55.874 8.531 1.00 52.91 92 ASN A CA 1
ATOM 764 C C . ASN A 1 92 ? 7.171 55.038 7.443 1.00 52.91 92 ASN A C 1
ATOM 766 O O . ASN A 1 92 ? 6.104 55.428 6.973 1.00 52.91 92 ASN A O 1
ATOM 770 N N . ILE A 1 93 ? 7.713 53.867 7.089 1.00 53.22 93 ILE A N 1
ATOM 771 C CA . ILE A 1 93 ? 7.073 52.934 6.142 1.00 53.22 93 ILE A CA 1
ATOM 772 C C . ILE A 1 93 ? 5.735 52.428 6.700 1.00 53.22 93 ILE A C 1
ATOM 774 O O . ILE A 1 93 ? 4.745 52.333 5.968 1.00 53.22 93 ILE A O 1
ATOM 778 N N . LEU A 1 94 ? 5.682 52.129 8.001 1.00 47.62 94 LEU A N 1
ATOM 779 C CA . LEU A 1 94 ? 4.454 51.712 8.676 1.00 47.62 94 LEU A CA 1
ATOM 780 C C . LEU A 1 94 ? 3.392 52.824 8.643 1.00 47.62 94 LEU A C 1
ATOM 782 O O . LEU A 1 94 ? 2.238 52.559 8.306 1.00 47.62 94 LEU A O 1
ATOM 786 N N . ILE A 1 95 ? 3.791 54.070 8.912 1.00 51.19 95 ILE A N 1
ATOM 787 C CA . ILE A 1 95 ? 2.917 55.249 8.827 1.00 51.19 95 ILE A CA 1
ATOM 788 C C . ILE A 1 95 ? 2.407 55.443 7.392 1.00 51.19 95 ILE A C 1
ATOM 790 O O . ILE A 1 95 ? 1.206 55.627 7.197 1.00 51.19 95 ILE A O 1
ATOM 794 N N . GLN A 1 96 ? 3.271 55.335 6.378 1.00 51.78 96 GLN A N 1
ATOM 795 C CA . GLN A 1 96 ? 2.872 55.465 4.972 1.00 51.78 96 GLN A CA 1
ATOM 796 C C . GLN A 1 96 ? 1.814 54.426 4.582 1.00 51.78 96 GLN A C 1
ATOM 798 O O . GLN A 1 96 ? 0.797 54.777 3.984 1.00 51.78 96 GLN A O 1
ATOM 803 N N . LYS A 1 97 ? 1.995 53.163 4.992 1.00 50.41 97 LYS A N 1
ATOM 804 C CA . LYS A 1 97 ? 1.010 52.099 4.741 1.00 50.41 97 LYS A CA 1
ATOM 805 C C . LYS A 1 97 ? -0.320 52.355 5.454 1.00 50.41 97 LYS A C 1
ATOM 807 O O . LYS A 1 97 ? -1.371 52.103 4.868 1.00 50.41 97 LYS A O 1
ATOM 812 N N . LEU A 1 98 ? -0.297 52.906 6.668 1.00 48.09 98 LEU A N 1
ATOM 813 C CA . LEU A 1 98 ? -1.511 53.304 7.392 1.00 48.09 98 LEU A CA 1
ATOM 814 C C . LEU A 1 98 ? -2.265 54.443 6.680 1.00 48.09 98 LEU A C 1
ATOM 816 O O . LEU A 1 98 ? -3.495 54.420 6.623 1.00 48.09 98 LEU A O 1
ATOM 820 N N . TYR A 1 99 ? -1.553 55.394 6.066 1.00 54.31 99 TYR A N 1
ATOM 821 C CA . TYR A 1 99 ? -2.163 56.439 5.234 1.00 54.31 99 TYR A CA 1
ATOM 822 C C . TYR A 1 99 ? -2.779 55.887 3.939 1.00 54.31 99 TYR A C 1
ATOM 824 O O . TYR A 1 99 ? -3.889 56.291 3.578 1.00 54.31 99 TYR A O 1
ATOM 832 N N . THR A 1 100 ? -2.124 54.931 3.271 1.00 51.00 100 THR A N 1
ATOM 833 C CA . THR A 1 100 ? -2.685 54.253 2.087 1.00 51.00 100 THR A CA 1
ATOM 834 C C . THR A 1 100 ? -3.987 53.529 2.433 1.00 51.00 100 THR A C 1
ATOM 836 O O . THR A 1 100 ? -4.975 53.640 1.708 1.00 51.00 100 THR A O 1
ATOM 839 N N . VAL A 1 101 ? -4.028 52.870 3.594 1.00 44.25 101 VAL A N 1
ATOM 840 C CA . VAL A 1 101 ? -5.228 52.202 4.124 1.00 44.25 101 VAL A CA 1
ATOM 841 C C . VAL A 1 101 ? -6.334 53.209 4.476 1.00 44.25 101 VAL A C 1
ATOM 843 O O . VAL A 1 101 ? -7.495 52.969 4.144 1.00 44.25 101 VAL A O 1
ATOM 846 N N . ARG A 1 102 ? -6.003 54.374 5.058 1.00 47.66 102 ARG A N 1
ATOM 847 C CA . ARG A 1 102 ? -6.973 55.460 5.321 1.00 47.66 102 ARG A CA 1
ATOM 848 C C . ARG A 1 102 ? -7.660 55.936 4.041 1.00 47.66 102 ARG A C 1
ATOM 850 O O . ARG A 1 102 ? -8.876 56.134 4.034 1.00 47.66 102 ARG A O 1
ATOM 857 N N . ASN A 1 103 ? -6.879 56.125 2.978 1.00 49.84 103 ASN A N 1
ATOM 858 C CA . ASN A 1 103 ? -7.386 56.598 1.694 1.00 49.84 103 ASN A CA 1
ATOM 859 C C . ASN A 1 103 ? -8.257 55.539 1.000 1.00 49.84 103 ASN A C 1
ATOM 861 O O . ASN A 1 103 ? -9.301 55.896 0.454 1.00 49.84 103 ASN A O 1
ATOM 865 N N . LEU A 1 104 ? -7.896 54.252 1.095 1.00 44.38 104 LEU A N 1
ATOM 866 C CA . LEU A 1 104 ? -8.707 53.147 0.564 1.00 44.38 104 LEU A CA 1
ATOM 867 C C . LEU A 1 104 ? -10.060 53.014 1.285 1.00 44.38 104 LEU A C 1
ATOM 869 O O . LEU A 1 104 ? -11.080 52.761 0.651 1.00 44.38 104 LEU A O 1
ATOM 873 N N . LEU A 1 105 ? -10.080 53.234 2.603 1.00 40.69 105 LEU A N 1
ATOM 874 C CA . LEU A 1 105 ? -11.272 53.090 3.449 1.00 40.69 105 LEU A CA 1
ATOM 875 C C . LEU A 1 105 ? -12.112 54.379 3.577 1.00 40.69 105 LEU A C 1
ATOM 877 O O . LEU A 1 105 ? -13.091 54.396 4.322 1.00 40.69 105 LEU A O 1
ATOM 881 N N . ARG A 1 106 ? -11.740 55.469 2.881 1.00 45.22 106 ARG A N 1
ATOM 882 C CA . ARG A 1 106 ? -12.394 56.802 2.932 1.00 45.22 106 ARG A CA 1
ATOM 883 C C . ARG A 1 106 ? -12.694 57.299 4.359 1.00 45.22 106 ARG A C 1
ATOM 885 O O . ARG A 1 106 ? -13.701 57.963 4.614 1.00 45.22 106 ARG A O 1
ATOM 892 N N . TRP A 1 107 ? -11.802 56.998 5.299 1.00 43.31 107 TRP A N 1
ATOM 893 C CA . TRP A 1 107 ? -11.989 57.282 6.721 1.00 43.31 107 TRP A CA 1
ATOM 894 C C . TRP A 1 107 ? -11.575 58.731 7.060 1.00 43.31 107 TRP A C 1
ATOM 896 O O . TRP A 1 107 ? -10.441 59.130 6.807 1.00 43.31 107 TRP A O 1
ATOM 906 N N . LYS A 1 108 ? -12.492 59.539 7.625 1.00 39.94 108 LYS A N 1
ATOM 907 C CA . LYS A 1 108 ? -12.326 60.996 7.872 1.00 39.94 108 LYS A CA 1
ATOM 908 C C . LYS A 1 108 ? -11.962 61.394 9.321 1.00 39.94 108 LYS A C 1
ATOM 910 O O . LYS A 1 108 ? -12.348 62.470 9.767 1.00 39.94 108 LYS A O 1
ATOM 915 N N . ALA A 1 109 ? -11.245 60.561 10.077 1.00 41.56 109 ALA A N 1
ATOM 916 C CA . ALA A 1 109 ? -10.717 60.959 11.393 1.00 41.56 109 ALA A CA 1
ATOM 917 C C . ALA A 1 109 ? -9.240 61.412 11.287 1.00 41.56 109 ALA A C 1
ATOM 919 O O . ALA A 1 109 ? -8.492 60.828 10.494 1.00 41.56 109 ALA A O 1
ATOM 920 N N . PRO A 1 110 ? -8.794 62.440 12.040 1.00 37.41 110 PRO A N 1
ATOM 921 C CA . PRO A 1 110 ? -7.402 62.885 12.011 1.00 37.41 110 PRO A CA 1
ATOM 922 C C . PRO A 1 110 ? -6.483 61.837 12.655 1.00 37.41 110 PRO A C 1
ATOM 924 O O . PRO A 1 110 ? -6.760 61.341 13.746 1.00 37.41 110 PRO A O 1
ATOM 927 N N . ILE A 1 111 ? -5.383 61.501 11.975 1.00 45.56 111 ILE A N 1
ATOM 928 C CA . ILE A 1 111 ? -4.308 60.682 12.547 1.00 45.56 111 ILE A CA 1
ATOM 929 C C . ILE A 1 111 ? -3.459 61.616 13.416 1.00 45.56 111 ILE A C 1
ATOM 931 O O . ILE A 1 111 ? -3.028 62.665 12.945 1.00 45.56 111 ILE A O 1
ATOM 935 N N . ILE A 1 112 ? -3.235 61.250 14.677 1.00 42.72 112 ILE A N 1
ATOM 936 C CA . ILE A 1 112 ? -2.329 61.972 15.578 1.00 42.72 112 ILE A CA 1
ATOM 937 C C . ILE A 1 112 ? -0.909 61.862 14.997 1.00 42.72 112 ILE A C 1
ATOM 939 O O . ILE A 1 112 ? -0.379 60.757 14.876 1.00 42.72 112 ILE A O 1
ATOM 943 N N . GLU A 1 113 ? -0.295 62.986 14.612 1.00 40.44 113 GLU A N 1
ATOM 944 C CA . GLU A 1 113 ? 1.110 63.020 14.187 1.00 40.44 113 GLU A CA 1
ATOM 945 C C . GLU A 1 113 ? 2.021 62.641 15.363 1.00 40.44 113 GLU A C 1
ATOM 947 O O . GLU A 1 113 ? 2.203 63.407 16.309 1.00 40.44 113 GLU A O 1
ATOM 952 N N . LEU A 1 114 ? 2.641 61.461 15.300 1.00 35.97 114 LEU A N 1
ATOM 953 C CA . LEU A 1 114 ? 3.756 61.114 16.177 1.00 35.97 114 LEU A CA 1
ATOM 954 C C . LEU A 1 114 ? 5.013 61.871 15.716 1.00 35.97 114 LEU A C 1
ATOM 956 O O . LEU A 1 114 ? 5.749 61.408 14.844 1.00 35.97 114 LEU A O 1
ATOM 960 N N . ARG A 1 115 ? 5.290 63.036 16.313 1.00 36.41 115 ARG A N 1
ATOM 961 C CA . ARG A 1 115 ? 6.616 63.667 16.211 1.00 36.41 115 ARG A CA 1
ATOM 962 C C . ARG A 1 115 ? 7.592 62.945 17.139 1.00 36.41 115 ARG A C 1
ATOM 964 O O . ARG A 1 115 ? 7.497 63.055 18.357 1.00 36.41 115 ARG A O 1
ATOM 971 N N . LEU A 1 116 ? 8.539 62.211 16.557 1.00 39.28 116 LEU A N 1
ATOM 972 C CA . LEU A 1 116 ? 9.651 61.618 17.305 1.00 39.28 116 LEU A CA 1
ATOM 973 C C . LEU A 1 116 ? 10.587 62.722 17.838 1.00 39.28 116 LEU A C 1
ATOM 975 O O . LEU A 1 116 ? 10.924 63.629 17.070 1.00 39.28 116 LEU A O 1
ATOM 979 N N . PRO A 1 117 ? 11.045 62.647 19.102 1.00 39.03 117 PRO A N 1
ATOM 980 C CA . PRO A 1 117 ? 11.957 63.632 19.672 1.00 39.03 117 PRO A CA 1
ATOM 981 C C . PRO A 1 117 ? 13.330 63.602 18.980 1.00 39.03 117 PRO A C 1
ATOM 983 O O . PRO A 1 117 ? 13.845 62.544 18.602 1.00 39.03 117 PRO A O 1
ATOM 986 N N . THR A 1 118 ? 13.933 64.779 18.809 1.00 43.53 118 THR A N 1
ATOM 987 C CA . THR A 1 118 ? 15.327 64.937 18.372 1.00 43.53 118 THR A CA 1
ATOM 988 C C . THR A 1 118 ? 16.263 64.831 19.572 1.00 43.53 118 THR A C 1
ATOM 990 O O . THR A 1 118 ? 16.025 65.479 20.588 1.00 43.53 118 THR A O 1
ATOM 993 N N . PHE A 1 119 ? 17.340 64.050 19.448 1.00 35.88 119 PHE A N 1
ATOM 994 C CA . PHE A 1 119 ? 18.380 63.955 20.478 1.00 35.88 119 PHE A CA 1
ATOM 995 C C . PHE A 1 119 ? 19.027 65.336 20.721 1.00 35.88 119 PHE A C 1
ATOM 997 O O . PHE A 1 119 ? 19.504 65.940 19.755 1.00 35.88 119 PHE A O 1
ATOM 1004 N N . PRO A 1 120 ? 19.071 65.848 21.965 1.00 37.03 120 PRO A N 1
ATOM 1005 C CA . PRO A 1 120 ? 19.765 67.097 22.267 1.00 37.03 120 PRO A CA 1
ATOM 1006 C C . PRO A 1 120 ? 21.291 66.920 22.180 1.00 37.03 120 PRO A C 1
ATOM 1008 O O . PRO A 1 120 ? 21.831 65.884 22.572 1.00 37.03 120 PRO A O 1
ATOM 1011 N N . LYS A 1 121 ? 22.000 67.941 21.675 1.00 40.75 121 LYS A N 1
ATOM 1012 C CA . LYS A 1 121 ? 23.462 68.052 21.814 1.00 40.75 121 LYS A CA 1
ATOM 1013 C C . LYS A 1 121 ? 23.762 68.463 23.257 1.00 40.75 121 LYS A C 1
ATOM 1015 O O . LYS A 1 121 ? 23.320 69.524 23.682 1.00 40.75 121 LYS A O 1
ATOM 1020 N N . ILE A 1 122 ? 24.477 67.624 24.001 1.00 40.56 122 ILE A N 1
ATOM 1021 C CA . ILE A 1 122 ? 24.863 67.909 25.387 1.00 40.56 122 ILE A CA 1
ATOM 1022 C C . ILE A 1 122 ? 26.259 68.542 25.379 1.00 40.56 122 ILE A C 1
ATOM 1024 O O . ILE A 1 122 ? 27.233 67.889 25.017 1.00 40.56 122 ILE A O 1
ATOM 1028 N N . THR A 1 123 ? 26.344 69.799 25.801 1.00 38.84 123 THR A N 1
ATOM 1029 C CA . THR A 1 123 ? 27.562 70.449 26.311 1.00 38.84 123 THR A CA 1
ATOM 1030 C C . THR A 1 123 ? 27.212 70.986 27.694 1.00 38.84 123 THR A C 1
ATOM 1032 O O . THR A 1 123 ? 26.229 71.712 27.815 1.00 38.84 123 THR A O 1
ATOM 1035 N N . LEU A 1 124 ? 27.950 70.585 28.731 1.00 39.22 124 LEU A N 1
ATOM 1036 C CA . LEU A 1 124 ? 27.683 70.943 30.131 1.00 39.22 124 LEU A CA 1
ATOM 1037 C C . LEU A 1 124 ? 28.373 72.267 30.508 1.00 39.22 124 LEU A C 1
ATOM 1039 O O . LEU A 1 124 ? 29.598 72.327 30.402 1.00 39.22 124 LEU A O 1
ATOM 1043 N N . PRO A 1 125 ? 27.650 73.278 31.029 1.00 35.03 125 PRO A N 1
ATOM 1044 C CA . PRO A 1 125 ? 28.255 74.369 31.787 1.00 35.03 125 PRO A CA 1
ATOM 1045 C C . PRO A 1 125 ? 27.817 74.366 33.265 1.00 35.03 125 PRO A C 1
ATOM 1047 O O . PRO A 1 125 ? 26.674 74.053 33.599 1.00 35.03 125 PRO A O 1
ATOM 1050 N N . GLN A 1 126 ? 28.750 74.716 34.155 1.00 41.84 126 GLN A N 1
ATOM 1051 C CA . GLN A 1 126 ? 28.558 74.804 35.608 1.00 41.84 126 GLN A CA 1
ATOM 1052 C C . GLN A 1 126 ? 27.810 76.086 36.011 1.00 41.84 126 GLN A C 1
ATOM 1054 O O . GLN A 1 126 ? 28.044 77.144 35.430 1.00 41.84 126 GLN A O 1
ATOM 1059 N N . LEU A 1 127 ? 26.955 76.011 37.040 1.00 34.62 127 LEU A N 1
ATOM 1060 C CA . LEU A 1 127 ? 26.239 77.166 37.595 1.00 34.62 127 LEU A CA 1
ATOM 1061 C C . LEU A 1 127 ? 26.157 77.102 39.128 1.00 34.62 127 LEU A C 1
ATOM 1063 O O . LEU A 1 127 ? 25.696 76.116 39.698 1.00 34.62 127 LEU A O 1
ATOM 1067 N N . HIS A 1 128 ? 26.587 78.192 39.765 1.00 40.22 128 HIS A N 1
ATOM 1068 C CA . HIS A 1 128 ? 26.493 78.506 41.194 1.00 40.22 128 HIS A CA 1
ATOM 1069 C C . HIS A 1 128 ? 25.617 79.759 41.343 1.00 40.22 128 HIS A C 1
ATOM 1071 O O . HIS A 1 128 ? 25.875 80.733 40.636 1.00 40.22 128 HIS A O 1
ATOM 1077 N N . VAL A 1 129 ? 24.626 79.778 42.249 1.00 42.59 129 VAL A N 1
ATOM 1078 C CA . VAL A 1 129 ? 23.887 81.013 42.609 1.00 42.59 129 VAL A CA 1
ATOM 1079 C C . VAL A 1 129 ? 23.395 80.958 44.080 1.00 42.59 129 VAL A C 1
ATOM 1081 O O . VAL A 1 129 ? 23.018 79.871 44.524 1.00 42.59 129 VAL A O 1
ATOM 1084 N N . PRO A 1 130 ? 23.406 82.075 44.849 1.00 40.09 130 PRO A N 1
ATOM 1085 C CA . PRO A 1 130 ? 23.343 82.119 46.320 1.00 40.09 130 PRO A CA 1
ATOM 1086 C C . PRO A 1 130 ? 21.929 82.307 46.923 1.00 40.09 130 PRO A C 1
ATOM 1088 O O . PRO A 1 130 ? 20.931 82.406 46.214 1.00 40.09 130 PRO A O 1
ATOM 1091 N N . HIS A 1 131 ? 21.860 82.343 48.263 1.00 42.19 131 HIS A N 1
ATOM 1092 C CA . HIS A 1 131 ? 20.653 82.315 49.109 1.00 42.19 131 HIS A CA 1
ATOM 1093 C C . HIS A 1 131 ? 20.150 83.699 49.605 1.00 42.19 131 HIS A C 1
ATOM 1095 O O . HIS A 1 131 ? 20.894 84.672 49.542 1.00 42.19 131 HIS A O 1
ATOM 1101 N N . ILE A 1 132 ? 18.951 83.690 50.239 1.00 36.97 132 ILE A N 1
ATOM 1102 C CA . ILE A 1 132 ? 18.214 84.734 51.026 1.00 36.97 132 ILE A CA 1
ATOM 1103 C C . ILE A 1 132 ? 17.040 85.385 50.245 1.00 36.97 132 ILE A C 1
ATOM 1105 O O . ILE A 1 132 ? 17.206 85.757 49.096 1.00 36.97 132 ILE A O 1
ATOM 1109 N N . GLY A 1 133 ? 15.807 85.563 50.756 1.00 34.88 133 GLY A N 1
ATOM 1110 C CA . GLY A 1 133 ? 15.224 85.400 52.096 1.00 34.88 133 GLY A CA 1
ATOM 1111 C C . GLY A 1 133 ? 13.678 85.507 52.088 1.00 34.88 133 GLY A C 1
ATOM 1112 O O . GLY A 1 133 ? 13.054 85.725 51.053 1.00 34.88 133 GLY A O 1
ATOM 1113 N N . LYS A 1 134 ? 13.057 85.294 53.258 1.00 49.28 134 LYS A N 1
ATOM 1114 C CA . LYS A 1 134 ? 11.601 85.191 53.507 1.00 49.28 134 LYS A CA 1
ATOM 1115 C C . LYS A 1 134 ? 10.866 86.537 53.392 1.00 49.28 134 LYS A C 1
ATOM 1117 O O . LYS A 1 134 ? 11.342 87.507 53.959 1.00 49.28 134 LYS A O 1
ATOM 1122 N N . HIS A 1 135 ? 9.638 86.536 52.858 1.00 38.06 135 HIS A N 1
ATOM 1123 C CA . HIS A 1 135 ? 8.466 87.180 53.484 1.00 38.06 135 HIS A CA 1
ATOM 1124 C C . HIS A 1 135 ? 7.147 86.756 52.810 1.00 38.06 135 HIS A C 1
ATOM 1126 O O . HIS A 1 135 ? 7.008 86.786 51.592 1.00 38.06 135 HIS A O 1
ATOM 1132 N N . VAL A 1 136 ? 6.158 86.387 53.633 1.00 39.47 136 VAL A N 1
ATOM 1133 C CA . VAL A 1 136 ? 4.751 86.187 53.253 1.00 39.47 136 VAL A CA 1
ATOM 1134 C C . VAL A 1 136 ? 3.935 87.327 53.864 1.00 39.47 136 VAL A C 1
ATOM 1136 O O . VAL A 1 136 ? 3.900 87.467 55.085 1.00 39.47 136 VAL A O 1
ATOM 1139 N N . GLY A 1 137 ? 3.247 88.102 53.022 1.00 36.69 137 GLY A N 1
ATOM 1140 C CA . GLY A 1 137 ? 2.174 89.026 53.397 1.00 36.69 137 GLY A CA 1
ATOM 1141 C C . GLY A 1 137 ? 0.837 88.533 52.834 1.00 36.69 137 GLY A C 1
ATOM 1142 O O . GLY A 1 137 ? 0.711 88.281 51.641 1.00 36.69 137 GLY A O 1
ATOM 1143 N N . LYS A 1 138 ? -0.150 88.338 53.714 1.00 44.25 138 LYS A N 1
ATOM 1144 C CA . LYS A 1 138 ? -1.503 87.809 53.442 1.00 44.25 138 LYS A CA 1
ATOM 1145 C C . LYS A 1 138 ? -2.342 88.752 52.562 1.00 44.25 138 LYS A C 1
ATOM 1147 O O . LYS A 1 138 ? -2.312 89.950 52.814 1.00 44.25 138 LYS A O 1
ATOM 1152 N N . ARG A 1 139 ? -3.237 88.207 51.713 1.00 37.66 139 ARG A N 1
ATOM 1153 C CA . ARG A 1 139 ? -4.648 88.662 51.552 1.00 37.66 139 ARG A CA 1
ATOM 1154 C C . ARG A 1 139 ? -5.480 87.753 50.621 1.00 37.66 139 ARG A C 1
ATOM 1156 O O . ARG A 1 139 ? -5.062 87.443 49.517 1.00 37.66 139 ARG A O 1
ATOM 1163 N N . GLY A 1 140 ? -6.688 87.400 51.086 1.00 37.06 140 GLY A N 1
ATOM 1164 C CA . GLY A 1 140 ? -7.895 87.224 50.256 1.00 37.06 140 GLY A CA 1
ATOM 1165 C C . GLY A 1 140 ? -8.211 85.841 49.671 1.00 37.06 140 GLY A C 1
ATOM 1166 O O . GLY A 1 140 ? -7.899 85.565 48.523 1.00 37.06 140 GLY A O 1
ATOM 1167 N N . ARG A 1 141 ? -8.934 84.997 50.423 1.00 41.97 141 ARG A N 1
ATOM 1168 C CA . ARG A 1 141 ? -9.540 83.736 49.946 1.00 41.97 141 ARG A CA 1
ATOM 1169 C C . ARG A 1 141 ? -10.883 83.995 49.242 1.00 41.97 141 ARG A C 1
ATOM 1171 O O . ARG A 1 141 ? -11.851 84.327 49.916 1.00 41.97 141 ARG A O 1
ATOM 1178 N N . GLY A 1 142 ? -10.973 83.705 47.944 1.00 38.56 142 GLY A N 1
ATOM 1179 C CA . GLY A 1 142 ? -12.226 83.384 47.245 1.00 38.56 142 GLY A CA 1
ATOM 1180 C C . GLY A 1 142 ? -12.188 81.921 46.788 1.00 38.56 142 GLY A C 1
ATOM 1181 O O . GLY A 1 142 ? -11.245 81.517 46.116 1.00 38.56 142 GLY A O 1
ATOM 1182 N N . ARG A 1 143 ? -13.149 81.088 47.210 1.00 43.94 143 ARG A N 1
ATOM 1183 C CA . ARG A 1 143 ? -13.184 79.640 46.908 1.00 43.94 143 ARG A CA 1
ATOM 1184 C C . ARG A 1 143 ? -13.620 79.384 45.450 1.00 43.94 143 ARG A C 1
ATOM 1186 O O . ARG A 1 143 ? -14.752 79.737 45.128 1.00 43.94 143 ARG A O 1
ATOM 1193 N N . PRO A 1 144 ? -12.849 78.666 44.608 1.00 45.00 144 PRO A N 1
ATOM 1194 C CA . PRO A 1 144 ? -13.388 78.052 43.399 1.00 45.00 144 PRO A CA 1
ATOM 1195 C C . PRO A 1 144 ? -14.003 76.676 43.720 1.00 45.00 144 PRO A C 1
ATOM 1197 O O . PRO A 1 144 ? -13.447 75.883 44.484 1.00 45.00 144 PRO A O 1
ATOM 1200 N N . ARG A 1 145 ? -15.181 76.397 43.143 1.00 48.12 145 ARG A N 1
ATOM 1201 C CA . ARG A 1 145 ? -15.895 75.108 43.221 1.00 48.12 145 ARG A CA 1
ATOM 1202 C C . ARG A 1 145 ? -15.000 73.968 42.713 1.00 48.12 145 ARG A C 1
ATOM 1204 O O . ARG A 1 145 ? -14.539 73.997 41.577 1.00 48.12 145 ARG A O 1
ATOM 1211 N N . LYS A 1 146 ? -14.795 72.941 43.544 1.00 39.28 146 LYS A N 1
ATOM 1212 C CA . LYS A 1 146 ? -14.102 71.699 43.170 1.00 39.28 146 LYS A CA 1
ATOM 1213 C C . LYS A 1 146 ? -14.980 70.887 42.209 1.00 39.28 146 LYS A C 1
ATOM 1215 O O . LYS A 1 146 ? -15.972 70.312 42.646 1.00 39.28 146 LYS A O 1
ATOM 1220 N N . TYR A 1 147 ? -14.602 70.785 40.937 1.00 47.88 147 TYR A N 1
ATOM 1221 C CA . TYR A 1 147 ? -15.061 69.682 40.090 1.00 47.88 147 TYR A CA 1
ATOM 1222 C C . TYR A 1 147 ? -14.225 68.450 40.446 1.00 47.88 147 TYR A C 1
ATOM 1224 O O . TYR A 1 147 ? -13.007 68.447 40.271 1.00 47.88 147 TYR A O 1
ATOM 1232 N N . ALA A 1 148 ? -14.860 67.427 41.019 1.00 46.31 148 ALA A N 1
ATOM 1233 C CA . ALA A 1 148 ? -14.195 66.159 41.291 1.00 46.31 148 ALA A CA 1
ATOM 1234 C C . ALA A 1 148 ? -13.794 65.499 39.955 1.00 46.31 148 ALA A C 1
ATOM 1236 O O . ALA A 1 148 ? -14.631 65.427 39.051 1.00 46.31 148 ALA A O 1
ATOM 1237 N N . PRO A 1 149 ? -12.552 65.006 39.797 1.00 48.34 149 PRO A N 1
ATOM 1238 C CA . PRO A 1 149 ? -12.171 64.270 38.601 1.00 48.34 149 PRO A CA 1
ATOM 1239 C C . PRO A 1 149 ? -12.967 62.963 38.557 1.00 48.34 149 PRO A C 1
ATOM 1241 O O . PRO A 1 149 ? -12.793 62.087 39.407 1.00 48.34 149 PRO A O 1
ATOM 1244 N N . VAL A 1 150 ? -13.852 62.823 37.568 1.00 48.81 150 VAL A N 1
ATOM 1245 C CA . VAL A 1 150 ? -14.517 61.549 37.280 1.00 48.81 150 VAL A CA 1
ATOM 1246 C C . VAL A 1 150 ? -13.434 60.587 36.802 1.00 48.81 150 VAL A C 1
ATOM 1248 O O . VAL A 1 150 ? -12.993 60.629 35.656 1.00 48.81 150 VAL A O 1
ATOM 1251 N N . ARG A 1 151 ? -12.960 59.737 37.714 1.00 47.56 151 ARG A N 1
ATOM 1252 C CA . ARG A 1 151 ? -12.075 58.611 37.417 1.00 47.56 151 ARG A CA 1
ATOM 1253 C C . ARG A 1 151 ? -12.842 57.631 36.528 1.00 47.56 151 ARG A C 1
ATOM 1255 O O . ARG A 1 151 ? -13.507 56.725 37.023 1.00 47.56 151 ARG A O 1
ATOM 1262 N N . VAL A 1 152 ? -12.750 57.799 35.209 1.00 52.06 152 VAL A N 1
ATOM 1263 C CA . VAL A 1 152 ? -13.175 56.779 34.242 1.00 52.06 152 VAL A CA 1
ATOM 1264 C C . VAL A 1 152 ? -12.124 55.672 34.258 1.00 52.06 152 VAL A C 1
ATOM 1266 O O . VAL A 1 152 ? -11.295 55.537 33.366 1.00 52.06 152 VAL A O 1
ATOM 1269 N N . VAL A 1 153 ? -12.123 54.888 35.333 1.00 55.66 153 VAL A N 1
ATOM 1270 C CA . VAL A 1 153 ? -11.446 53.598 35.362 1.00 55.66 153 VAL A CA 1
ATOM 1271 C C . VAL A 1 153 ? -12.436 52.628 34.740 1.00 55.66 153 VAL A C 1
ATOM 1273 O O . VAL A 1 153 ? -13.161 51.938 35.446 1.00 55.66 153 VAL A O 1
ATOM 1276 N N . THR A 1 154 ? -12.537 52.587 33.413 1.00 59.72 154 THR A N 1
ATOM 1277 C CA . THR A 1 154 ? -12.962 51.329 32.793 1.00 59.72 154 THR A CA 1
ATOM 1278 C C . THR A 1 154 ? -11.835 50.354 33.095 1.00 59.72 154 THR A C 1
ATOM 1280 O O . THR A 1 154 ? -10.729 50.558 32.585 1.00 59.72 154 THR A O 1
ATOM 1283 N N . PRO A 1 155 ? -12.019 49.363 33.984 1.00 69.06 155 PRO A N 1
ATOM 1284 C CA . PRO A 1 155 ? -10.905 48.522 34.358 1.00 69.06 155 PRO A CA 1
ATOM 1285 C C . PRO A 1 155 ? -10.549 47.713 33.116 1.00 69.06 155 PRO A C 1
ATOM 1287 O O . PRO A 1 155 ? -11.372 46.971 32.586 1.00 69.06 155 PRO A O 1
ATOM 1290 N N . PHE A 1 156 ? -9.314 47.880 32.651 1.00 77.38 156 PHE A N 1
ATOM 1291 C CA . PHE A 1 156 ? -8.682 47.155 31.546 1.00 77.38 156 PHE A CA 1
ATOM 1292 C C . PHE A 1 156 ? -9.013 45.644 31.536 1.00 77.38 156 PHE A C 1
ATOM 1294 O O . PHE A 1 156 ? -9.123 45.026 30.482 1.00 77.38 156 PHE A O 1
ATOM 1301 N N . LYS A 1 157 ? -9.300 45.078 32.715 1.00 75.56 157 LYS A N 1
ATOM 1302 C CA . LYS A 1 157 ? -9.845 43.731 32.934 1.00 75.56 157 LYS A CA 1
ATOM 1303 C C . LYS A 1 157 ? -11.106 43.412 32.109 1.00 75.56 157 LYS A C 1
ATOM 1305 O O . LYS A 1 157 ? -11.167 42.332 31.536 1.00 75.56 157 LYS A O 1
ATOM 1310 N N . TYR A 1 158 ? -12.089 44.313 32.000 1.00 84.94 158 TYR A N 1
ATOM 1311 C CA . TYR A 1 158 ? -13.304 44.058 31.204 1.00 84.94 158 TYR A CA 1
ATOM 1312 C C . TYR A 1 158 ? -13.045 44.118 29.695 1.00 84.94 158 TYR A C 1
ATOM 1314 O O . TYR A 1 158 ? -13.697 43.405 28.940 1.00 84.94 158 TYR A O 1
ATOM 1322 N N . PHE A 1 159 ? -12.076 44.925 29.256 1.00 81.94 159 PHE A N 1
ATOM 1323 C CA . PHE A 1 159 ? -11.640 44.944 27.859 1.00 81.94 159 PHE A CA 1
ATOM 1324 C C . PHE A 1 159 ? -10.943 43.627 27.487 1.00 81.94 159 PHE A C 1
ATOM 1326 O O . PHE A 1 159 ? -11.292 43.012 26.482 1.00 81.94 159 PHE A O 1
ATOM 1333 N N . LEU A 1 160 ? -10.037 43.141 28.345 1.00 89.62 160 LEU A N 1
ATOM 1334 C CA . LEU A 1 160 ? -9.379 41.846 28.160 1.00 89.62 160 LEU A CA 1
ATOM 1335 C C . LEU A 1 160 ? -10.391 40.689 28.180 1.00 89.62 160 LEU A C 1
ATOM 1337 O O . LEU A 1 160 ? -10.331 39.804 27.331 1.00 89.62 160 LEU A O 1
ATOM 1341 N N . LEU A 1 161 ? -11.365 40.735 29.095 1.00 93.00 161 LEU A N 1
ATOM 1342 C CA . LEU A 1 161 ? -12.458 39.764 29.155 1.00 93.00 161 LEU A CA 1
ATOM 1343 C C . LEU A 1 161 ? -13.284 39.768 27.858 1.00 93.00 161 LEU A C 1
ATOM 13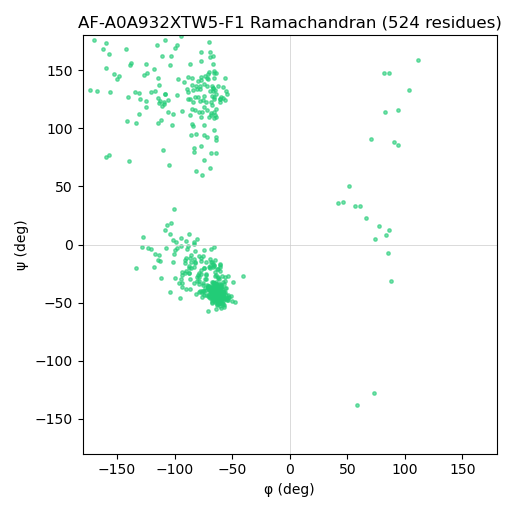45 O O . LEU A 1 161 ? -13.584 38.704 27.325 1.00 93.00 161 LEU A O 1
ATOM 1349 N N . GLY A 1 162 ? -13.591 40.948 27.311 1.00 92.19 162 GLY A N 1
ATOM 1350 C CA . GLY A 1 162 ? -14.272 41.085 26.021 1.00 92.19 162 GLY A CA 1
ATOM 1351 C C . GLY A 1 162 ? -13.497 40.457 24.859 1.00 92.19 162 GLY A C 1
ATOM 1352 O O . GLY A 1 162 ? -14.097 39.772 24.035 1.00 92.19 162 GLY A O 1
ATOM 1353 N N . ILE A 1 163 ? -12.167 40.616 24.822 1.00 93.12 163 ILE A N 1
ATOM 1354 C CA . ILE A 1 163 ? -11.307 39.965 23.818 1.00 93.12 163 ILE A CA 1
ATOM 1355 C C . ILE A 1 163 ? -11.350 38.443 23.969 1.00 93.12 163 ILE A C 1
ATOM 1357 O O . ILE A 1 163 ? -11.507 37.742 22.973 1.00 93.12 163 ILE A O 1
ATOM 1361 N N . VAL A 1 164 ? -11.259 37.921 25.195 1.00 94.38 164 VAL A N 1
ATOM 1362 C CA . VAL A 1 164 ? -11.341 36.473 25.451 1.00 94.38 164 VAL A CA 1
ATOM 1363 C C . VAL A 1 164 ? -12.690 35.911 24.995 1.00 94.38 164 VAL A C 1
ATOM 1365 O O . VAL A 1 164 ? -12.714 34.900 24.297 1.00 94.38 164 VAL A O 1
ATOM 1368 N N . PHE A 1 165 ? -13.802 36.587 25.301 1.00 95.12 165 PHE A N 1
ATOM 1369 C CA . PHE A 1 165 ? -15.128 36.178 24.826 1.00 95.12 165 PHE A CA 1
ATOM 1370 C C . PHE A 1 165 ? -15.262 36.249 23.303 1.00 95.12 165 PHE A C 1
ATOM 1372 O O . PHE A 1 165 ? -15.831 35.337 22.710 1.00 95.12 165 PHE A O 1
ATOM 1379 N N . ALA A 1 166 ? -14.724 37.287 22.659 1.00 91.62 166 ALA A N 1
ATOM 1380 C CA . ALA A 1 166 ? -14.738 37.395 21.202 1.00 91.62 166 ALA A CA 1
ATOM 1381 C C . ALA A 1 166 ? -13.901 36.288 20.542 1.00 91.62 166 ALA A C 1
ATOM 1383 O O . ALA A 1 166 ? -14.356 35.667 19.584 1.00 91.62 166 ALA A O 1
ATOM 1384 N N . MET A 1 167 ? -12.715 35.984 21.080 1.00 93.12 167 MET A N 1
ATOM 1385 C CA . MET A 1 167 ? -11.887 34.871 20.606 1.00 93.12 167 MET A CA 1
ATOM 1386 C C . MET A 1 167 ? -12.585 33.526 20.805 1.00 93.12 167 MET A C 1
ATOM 1388 O O . MET A 1 167 ? -12.568 32.703 19.895 1.00 93.12 167 MET A O 1
ATOM 1392 N N . LEU A 1 168 ? -13.240 33.315 21.950 1.00 94.62 168 LEU A N 1
ATOM 1393 C CA . LEU A 1 168 ? -14.023 32.107 22.203 1.00 94.62 168 LEU A CA 1
ATOM 1394 C C . LEU A 1 168 ? -15.196 31.995 21.224 1.00 94.62 168 LEU A C 1
ATOM 1396 O O . LEU A 1 168 ? -15.421 30.926 20.671 1.00 94.62 168 LEU A O 1
ATOM 1400 N N . PHE A 1 169 ? -15.910 33.091 20.966 1.00 93.19 169 PHE A N 1
ATOM 1401 C CA . PHE A 1 169 ? -17.017 33.114 20.014 1.00 93.19 169 PHE A CA 1
ATOM 1402 C C . PHE A 1 169 ? -16.550 32.779 18.592 1.00 93.19 169 PHE A C 1
ATOM 1404 O O . PHE A 1 169 ? -17.144 31.920 17.944 1.00 93.19 169 PHE A O 1
ATOM 1411 N N . ILE A 1 170 ? -15.446 33.383 18.136 1.00 92.62 170 ILE A N 1
ATOM 1412 C CA . ILE A 1 170 ? -14.834 33.062 16.839 1.00 92.62 170 ILE A CA 1
ATOM 1413 C C . ILE A 1 170 ? -14.389 31.595 16.811 1.00 92.62 170 ILE A C 1
ATOM 1415 O O . ILE A 1 170 ? -14.657 30.900 15.837 1.00 92.62 170 ILE A O 1
ATOM 1419 N N . ALA A 1 171 ? -13.756 31.093 17.873 1.00 88.25 171 ALA A N 1
ATOM 1420 C CA . ALA A 1 171 ? -13.323 29.699 17.952 1.00 88.25 171 ALA A CA 1
ATOM 1421 C C . ALA A 1 171 ? -14.505 28.719 17.897 1.00 88.25 171 ALA A C 1
ATOM 1423 O O . ALA A 1 171 ? -14.437 27.724 17.180 1.00 88.25 171 ALA A O 1
ATOM 1424 N N . VAL A 1 172 ? -15.608 29.017 18.590 1.00 92.00 172 VAL A N 1
ATOM 1425 C CA . VAL A 1 172 ? -16.846 28.222 18.543 1.00 92.00 172 VAL A CA 1
ATOM 1426 C C . VAL A 1 172 ? -17.468 28.271 17.149 1.00 92.00 172 VAL A C 1
ATOM 1428 O O . VAL A 1 172 ? -17.846 27.231 16.618 1.00 92.00 172 VAL A O 1
ATOM 1431 N N . GLN A 1 173 ? -17.533 29.449 16.526 1.00 91.75 173 GLN A N 1
ATOM 1432 C CA . GLN A 1 173 ? -18.064 29.609 15.173 1.00 91.75 173 GLN A CA 1
ATOM 1433 C C . GLN A 1 173 ? -17.228 28.831 14.145 1.00 91.75 173 GLN A C 1
ATOM 1435 O O . GLN A 1 173 ? -17.781 28.098 13.325 1.00 91.75 173 GLN A O 1
ATOM 1440 N N . GLN A 1 174 ? -15.900 28.947 14.205 1.00 87.88 174 GLN A N 1
ATOM 1441 C CA . GLN A 1 174 ? -14.997 28.203 13.328 1.00 87.88 174 GLN A CA 1
ATOM 1442 C C . GLN A 1 174 ? -15.071 26.697 13.594 1.00 87.88 174 GLN A C 1
ATOM 1444 O O . GLN A 1 174 ? -15.132 25.911 12.653 1.00 87.88 174 GLN A O 1
ATOM 1449 N N . GLY A 1 175 ? -15.155 26.289 14.863 1.00 86.44 175 GLY A N 1
ATOM 1450 C CA . GLY A 1 175 ? -15.381 24.898 15.251 1.00 86.44 175 GLY A CA 1
ATOM 1451 C C . GLY A 1 175 ? -16.696 24.344 14.698 1.00 86.44 175 GLY A C 1
ATOM 1452 O O . GLY A 1 175 ? -16.725 23.222 14.198 1.00 86.44 175 GLY A O 1
ATOM 1453 N N . TYR A 1 176 ? -17.767 25.139 14.704 1.00 89.06 176 TYR A N 1
ATOM 1454 C CA . TYR A 1 176 ? -19.050 24.759 14.116 1.00 89.06 176 TYR A CA 1
ATOM 1455 C C . TYR A 1 176 ? -18.951 24.547 12.600 1.00 89.06 176 TYR A C 1
ATOM 1457 O O . TYR A 1 176 ? -19.386 23.507 12.105 1.00 89.06 176 TYR A O 1
ATOM 1465 N N . TYR A 1 177 ? -18.340 25.478 11.859 1.00 88.00 177 TYR A N 1
ATOM 1466 C CA . TYR A 1 177 ? -18.125 25.302 10.418 1.00 88.00 177 TYR A CA 1
ATOM 1467 C C . TYR A 1 177 ? -17.229 24.100 10.110 1.00 88.00 177 TYR A C 1
ATOM 1469 O O . TYR A 1 177 ? -17.516 23.340 9.186 1.00 88.00 177 TYR A O 1
ATOM 1477 N N . PHE A 1 178 ? -16.194 23.884 10.921 1.00 88.25 178 PHE A N 1
ATOM 1478 C CA . PHE A 1 178 ? -15.309 22.734 10.804 1.00 88.25 178 PHE A CA 1
ATOM 1479 C C . PHE A 1 178 ? -16.063 21.413 10.988 1.00 88.25 178 PHE A C 1
ATOM 1481 O O . PHE A 1 178 ? -15.971 20.540 10.128 1.00 88.25 178 PHE A O 1
ATOM 1488 N N . ILE A 1 179 ? -16.867 21.282 12.049 1.00 85.44 179 ILE A N 1
ATOM 1489 C CA . ILE A 1 179 ? -17.686 20.087 12.300 1.00 85.44 179 ILE A CA 1
ATOM 1490 C C . ILE A 1 179 ? -18.720 19.894 11.188 1.00 85.44 179 ILE A C 1
ATOM 1492 O O . ILE A 1 179 ? -18.892 18.779 10.706 1.00 85.44 179 ILE A O 1
ATOM 1496 N N . LYS A 1 180 ? -19.371 20.969 10.729 1.00 83.94 180 LYS A N 1
ATOM 1497 C CA . LYS A 1 180 ? -20.343 20.907 9.628 1.00 83.94 180 LYS A CA 1
ATOM 1498 C C . LYS A 1 180 ? -19.705 20.477 8.298 1.00 83.94 180 LYS A C 1
ATOM 1500 O O . LYS A 1 180 ? -20.398 19.922 7.454 1.00 83.94 180 LYS A O 1
ATOM 1505 N N . SER A 1 181 ? -18.404 20.717 8.114 1.00 85.88 181 SER A N 1
ATOM 1506 C CA . SER A 1 181 ? -17.647 20.265 6.937 1.00 85.88 181 SER A CA 1
ATOM 1507 C C . SER A 1 181 ? -17.247 18.785 6.982 1.00 85.88 181 SER A C 1
ATOM 1509 O O . SER A 1 181 ? -16.742 18.264 5.987 1.00 85.88 181 SER A O 1
ATOM 1511 N N . LEU A 1 182 ? -17.425 18.106 8.122 1.00 87.56 182 LEU A N 1
ATOM 1512 C CA . LEU A 1 182 ? -17.064 16.699 8.252 1.00 87.56 182 LEU A CA 1
ATOM 1513 C C . LEU A 1 182 ? -18.047 15.808 7.475 1.00 87.56 182 LEU A C 1
ATOM 1515 O O . LEU A 1 182 ? -19.261 15.991 7.584 1.00 87.56 182 LEU A O 1
ATOM 1519 N N . PRO A 1 183 ? -17.547 14.803 6.737 1.00 87.62 183 PRO A N 1
ATOM 1520 C CA . PRO A 1 183 ? -18.399 13.800 6.111 1.00 87.62 183 PRO A CA 1
ATOM 1521 C C . PRO A 1 183 ? -19.139 12.980 7.175 1.00 87.62 183 PRO A C 1
ATOM 1523 O O . PRO A 1 183 ? -18.618 12.728 8.260 1.00 87.62 183 PRO A O 1
ATOM 1526 N N . ASN A 1 184 ? -20.353 12.531 6.858 1.00 87.31 184 ASN A N 1
ATOM 1527 C CA . ASN A 1 184 ? -21.140 11.699 7.764 1.00 87.31 184 ASN A CA 1
ATOM 1528 C C . ASN A 1 184 ? -20.544 10.275 7.835 1.00 87.31 184 ASN A C 1
ATOM 1530 O O . ASN A 1 184 ? -20.493 9.610 6.797 1.00 87.31 184 ASN A O 1
ATOM 1534 N N . PRO A 1 185 ? -20.159 9.756 9.020 1.00 85.88 185 PRO A N 1
ATOM 1535 C CA . PRO A 1 185 ? -19.628 8.398 9.147 1.00 85.88 185 PRO A CA 1
ATOM 1536 C C . PRO A 1 185 ? -20.584 7.289 8.703 1.00 85.88 185 PRO A C 1
ATOM 1538 O O . PRO A 1 185 ? -20.132 6.194 8.398 1.00 85.88 185 PRO A O 1
ATOM 1541 N N . LYS A 1 186 ? -21.891 7.562 8.594 1.00 86.44 186 LYS A N 1
ATOM 1542 C CA . LYS A 1 186 ? -22.855 6.607 8.024 1.00 86.44 186 LYS A CA 1
ATOM 1543 C C . LYS A 1 186 ? -22.627 6.300 6.541 1.00 86.44 186 LYS A C 1
ATOM 1545 O O . LYS A 1 186 ? -23.210 5.356 6.026 1.00 86.44 186 LYS A O 1
ATOM 1550 N N . LEU A 1 187 ? -21.799 7.094 5.861 1.00 81.56 187 LEU A N 1
ATOM 1551 C CA . LEU A 1 187 ? -21.398 6.866 4.473 1.00 81.56 187 LEU A CA 1
ATOM 1552 C C . LEU A 1 187 ? -20.253 5.848 4.347 1.00 81.56 187 LEU A C 1
ATOM 1554 O O . LEU A 1 187 ? -19.878 5.491 3.229 1.00 81.56 187 LEU A O 1
ATOM 1558 N N . ILE A 1 188 ? -19.678 5.368 5.457 1.00 79.81 188 ILE A N 1
ATOM 1559 C CA . ILE A 1 188 ? -18.700 4.276 5.411 1.00 79.81 188 ILE A CA 1
ATOM 1560 C C . ILE A 1 188 ? -19.395 3.048 4.810 1.00 79.81 188 ILE A C 1
ATOM 1562 O O . ILE A 1 188 ? -20.436 2.615 5.294 1.00 79.81 188 ILE A O 1
ATOM 1566 N N . GLY A 1 189 ? -18.842 2.523 3.717 1.00 63.25 189 GLY A N 1
ATOM 1567 C CA . GLY A 1 189 ? -19.436 1.413 2.967 1.00 63.25 189 GLY A CA 1
ATOM 1568 C C . GLY A 1 189 ? -20.477 1.819 1.917 1.00 63.25 189 GLY A C 1
ATOM 1569 O O . GLY A 1 189 ? -20.863 0.973 1.116 1.00 63.25 189 GLY A O 1
ATOM 1570 N N . SER A 1 190 ? -20.890 3.093 1.845 1.00 63.72 190 SER A N 1
ATOM 1571 C CA . SER A 1 190 ? -21.699 3.581 0.720 1.00 63.72 190 SER A CA 1
ATOM 1572 C C . SER A 1 190 ? -20.827 3.737 -0.531 1.00 63.72 190 SER A C 1
ATOM 1574 O O . SER A 1 190 ? -19.738 4.317 -0.489 1.00 63.72 190 SER A O 1
ATOM 1576 N N . VAL A 1 191 ? -21.271 3.134 -1.634 1.00 52.53 191 VAL A N 1
ATOM 1577 C CA . VAL A 1 191 ? -20.515 3.046 -2.886 1.00 52.53 191 VAL A CA 1
ATOM 1578 C C . VAL A 1 191 ? -20.560 4.395 -3.605 1.00 52.53 191 VAL A C 1
ATOM 1580 O O . VAL A 1 191 ? -21.612 4.814 -4.075 1.00 52.53 191 VAL A O 1
ATOM 1583 N N . ASN A 1 192 ? -19.409 5.056 -3.724 1.00 52.59 192 ASN A N 1
ATOM 1584 C CA . ASN A 1 192 ? -19.169 6.000 -4.813 1.00 52.59 192 ASN A CA 1
ATOM 1585 C C . ASN A 1 192 ? -18.573 5.203 -5.971 1.00 52.59 192 ASN A C 1
ATOM 1587 O O . ASN A 1 192 ? -17.672 4.399 -5.736 1.00 52.59 192 ASN A O 1
ATOM 1591 N N . TYR A 1 193 ? -19.066 5.417 -7.188 1.00 53.31 193 TYR A N 1
ATOM 1592 C CA . TYR A 1 193 ? -18.517 4.794 -8.391 1.00 53.31 193 TYR A CA 1
ATOM 1593 C C . TYR A 1 193 ? -17.083 5.300 -8.617 1.00 53.31 193 TYR A C 1
ATOM 1595 O O . TYR A 1 193 ? -16.913 6.494 -8.883 1.00 53.31 193 TYR A O 1
ATOM 1603 N N . PRO A 1 194 ? -16.048 4.451 -8.472 1.00 65.75 194 PRO A N 1
ATOM 1604 C CA . PRO A 1 194 ? -14.682 4.865 -8.751 1.00 65.75 194 PRO A CA 1
ATOM 1605 C C . PRO A 1 194 ? -14.478 4.957 -10.268 1.00 65.75 194 PRO A C 1
ATOM 1607 O O . PRO A 1 194 ? -14.933 4.089 -11.012 1.00 65.75 194 PRO A O 1
ATOM 1610 N N . LEU A 1 195 ? -13.792 6.001 -10.735 1.00 63.31 195 LEU A N 1
ATOM 1611 C CA . LEU A 1 195 ? -13.345 6.084 -12.125 1.00 63.31 195 LEU A CA 1
ATOM 1612 C C . LEU A 1 195 ? -11.992 5.383 -12.234 1.00 63.31 195 LEU A C 1
ATOM 1614 O O . LEU A 1 195 ? -11.061 5.745 -11.511 1.00 63.31 195 LEU A O 1
ATOM 1618 N N . SER A 1 196 ? -11.870 4.413 -13.141 1.00 78.25 196 SER A N 1
ATOM 1619 C CA . SER A 1 196 ? -10.598 3.735 -13.369 1.00 78.25 196 SER A CA 1
ATOM 1620 C C . SER A 1 196 ? -9.562 4.688 -13.963 1.00 78.25 196 SER A C 1
ATOM 1622 O O . SER A 1 196 ? -9.827 5.479 -14.879 1.00 78.25 196 SER A O 1
ATOM 1624 N N . SER A 1 197 ? -8.353 4.632 -13.418 1.00 87.19 197 SER A N 1
ATOM 1625 C CA . SER A 1 197 ? -7.216 5.366 -13.956 1.00 87.19 197 SER A CA 1
ATOM 1626 C C . SER A 1 197 ? -6.509 4.532 -15.012 1.00 87.19 197 SER A C 1
ATOM 1628 O O . SER A 1 197 ? -6.349 3.324 -14.882 1.00 87.19 197 SER A O 1
ATOM 1630 N N . HIS A 1 198 ? -6.015 5.186 -16.049 1.00 89.56 198 HIS A N 1
ATOM 1631 C CA . HIS A 1 198 ? -5.415 4.532 -17.200 1.00 89.56 198 HIS A CA 1
ATOM 1632 C C . HIS A 1 198 ? -3.971 4.992 -17.375 1.00 89.56 198 HIS A C 1
ATOM 1634 O O . HIS A 1 198 ? -3.687 6.196 -17.382 1.00 89.56 198 HIS A O 1
ATOM 1640 N N . LEU A 1 199 ? -3.070 4.028 -17.547 1.00 93.88 199 LEU A N 1
ATOM 1641 C CA . LEU A 1 199 ? -1.650 4.248 -17.777 1.00 93.88 199 LEU A CA 1
ATOM 1642 C C . LEU A 1 199 ? -1.308 3.983 -19.243 1.00 93.88 199 LEU A C 1
ATOM 1644 O O . LEU A 1 199 ? -1.550 2.890 -19.756 1.00 93.88 199 LEU A O 1
ATOM 1648 N N . TYR A 1 200 ? -0.709 4.968 -19.901 1.00 96.44 200 TYR A N 1
ATOM 1649 C CA . TYR A 1 200 ? -0.361 4.936 -21.316 1.00 96.44 200 TYR A CA 1
ATOM 1650 C C . TYR A 1 200 ? 1.147 5.055 -21.526 1.00 96.44 200 TYR A C 1
ATOM 1652 O O . TYR A 1 200 ? 1.857 5.705 -20.752 1.00 96.44 200 TYR A O 1
ATOM 1660 N N . ASP A 1 201 ? 1.625 4.462 -22.612 1.00 97.62 201 ASP A N 1
ATOM 1661 C CA . ASP A 1 201 ? 2.957 4.720 -23.143 1.00 97.62 201 ASP A CA 1
ATOM 1662 C C . ASP A 1 201 ? 3.037 6.141 -23.735 1.00 97.62 201 ASP A C 1
ATOM 1664 O O . ASP A 1 201 ? 2.033 6.860 -23.838 1.00 97.62 201 ASP A O 1
ATOM 1668 N N . ARG A 1 202 ? 4.233 6.548 -24.158 1.00 97.00 202 ARG A N 1
ATOM 1669 C CA . ARG A 1 202 ? 4.477 7.875 -24.737 1.00 97.00 202 ARG A CA 1
ATOM 1670 C C . ARG A 1 202 ? 3.708 8.152 -26.035 1.00 97.00 202 ARG A C 1
ATOM 1672 O O . ARG A 1 202 ? 3.560 9.309 -26.415 1.00 97.00 202 ARG A O 1
ATOM 1679 N N . SER A 1 203 ? 3.266 7.103 -26.730 1.00 95.69 203 SER A N 1
ATOM 1680 C CA . SER A 1 203 ? 2.505 7.162 -27.984 1.00 95.69 203 SER A CA 1
ATOM 1681 C C . SER A 1 203 ? 0.987 7.096 -27.765 1.00 95.69 203 SER A C 1
ATOM 1683 O O . SER A 1 203 ? 0.217 7.186 -28.718 1.00 95.69 203 SER A O 1
ATOM 1685 N N . GLY A 1 204 ? 0.540 6.968 -26.511 1.00 93.31 204 GLY A N 1
ATOM 1686 C CA . GLY A 1 204 ? -0.870 6.867 -26.149 1.00 93.31 204 GLY A CA 1
ATOM 1687 C C . GLY A 1 204 ? -1.438 5.445 -26.189 1.00 93.31 204 GLY A C 1
ATOM 1688 O O . GLY A 1 204 ? -2.657 5.291 -26.099 1.00 93.31 204 GLY A O 1
ATOM 1689 N N . LYS A 1 205 ? -0.609 4.398 -26.291 1.00 94.94 205 LYS A N 1
ATOM 1690 C CA . LYS A 1 205 ? -1.056 2.999 -26.175 1.00 94.94 205 LYS A CA 1
ATOM 1691 C C . LYS A 1 205 ? -1.273 2.645 -24.706 1.00 94.94 205 LYS A C 1
ATOM 1693 O O . LYS A 1 205 ? -0.419 2.918 -23.868 1.00 94.94 205 LYS A O 1
ATOM 1698 N N . LEU A 1 206 ? -2.399 2.004 -24.393 1.00 91.62 206 LEU A N 1
ATOM 1699 C CA . LEU A 1 206 ? -2.702 1.558 -23.031 1.00 91.62 206 LEU A CA 1
ATOM 1700 C C . LEU A 1 206 ? -1.710 0.468 -22.590 1.00 91.62 206 LEU A C 1
ATOM 1702 O O . LEU A 1 206 ? -1.553 -0.554 -23.274 1.00 91.62 206 LEU A O 1
ATOM 1706 N N . LEU A 1 207 ? -1.066 0.705 -21.448 1.00 92.06 207 LEU A N 1
ATOM 1707 C CA . LEU A 1 207 ? -0.167 -0.225 -20.765 1.00 92.06 207 LEU A CA 1
ATOM 1708 C C . LEU A 1 207 ? -0.903 -1.011 -19.685 1.00 92.06 207 LEU A C 1
ATOM 1710 O O . LEU A 1 207 ? -0.749 -2.230 -19.596 1.00 92.06 207 LEU A O 1
ATOM 1714 N N . TYR A 1 208 ? -1.694 -0.302 -18.876 1.00 89.50 208 TYR A N 1
ATOM 1715 C CA . TYR A 1 208 ? -2.431 -0.881 -17.763 1.00 89.50 208 TYR A CA 1
ATOM 1716 C C . TYR A 1 208 ? -3.603 0.005 -17.335 1.00 89.50 208 TYR A C 1
ATOM 1718 O O . TYR A 1 208 ? -3.554 1.228 -17.475 1.00 89.50 208 TYR A O 1
ATOM 1726 N N . GLU A 1 209 ? -4.635 -0.618 -16.780 1.00 84.25 209 GLU A N 1
ATOM 1727 C CA . GLU A 1 209 ? -5.765 0.058 -16.154 1.00 84.25 209 GLU A CA 1
ATOM 1728 C C . GLU A 1 209 ? -5.714 -0.196 -14.645 1.00 84.25 209 GLU A C 1
ATOM 1730 O O . GLU A 1 209 ? -5.749 -1.338 -14.185 1.00 84.25 209 GLU A O 1
ATOM 1735 N N . PHE A 1 210 ? -5.602 0.878 -13.866 1.00 78.62 210 PHE A N 1
ATOM 1736 C CA . PHE A 1 210 ? -5.811 0.840 -12.428 1.00 78.62 210 PHE A CA 1
ATOM 1737 C C . PHE A 1 210 ? -7.305 0.995 -12.182 1.00 78.62 210 PHE A C 1
ATOM 1739 O O . PHE A 1 210 ? -7.853 2.092 -12.279 1.00 78.62 210 PHE A O 1
ATOM 1746 N N . TYR A 1 211 ? -7.967 -0.103 -11.867 1.00 68.38 211 TYR A N 1
ATOM 1747 C CA . TYR A 1 211 ? -9.351 -0.077 -11.440 1.00 68.38 211 TYR A CA 1
ATOM 1748 C C . TYR A 1 211 ? -9.461 -0.761 -10.091 1.00 68.38 211 TYR A C 1
ATOM 1750 O O . TYR A 1 211 ? -8.734 -1.705 -9.792 1.00 68.38 211 TYR A O 1
ATOM 1758 N N . ARG A 1 212 ? -10.398 -0.278 -9.288 1.00 67.56 212 ARG A N 1
ATOM 1759 C CA . ARG A 1 212 ? -10.928 -1.031 -8.164 1.00 67.56 212 ARG A CA 1
ATOM 1760 C C . ARG A 1 212 ? -11.958 -2.009 -8.714 1.00 67.56 212 ARG A C 1
ATOM 1762 O O . ARG A 1 212 ? -12.802 -1.587 -9.507 1.00 67.56 212 ARG A O 1
ATOM 1769 N N . ASP A 1 213 ? -11.919 -3.276 -8.302 1.00 57.59 213 ASP A N 1
ATOM 1770 C CA . ASP A 1 213 ? -13.004 -4.189 -8.667 1.00 57.59 213 ASP A CA 1
ATOM 1771 C C . ASP A 1 213 ? -14.340 -3.618 -8.156 1.00 57.59 213 ASP A C 1
ATOM 1773 O O . ASP A 1 213 ? -14.475 -3.217 -6.991 1.00 57.59 213 ASP A O 1
ATOM 1777 N N . GLN A 1 214 ? -15.307 -3.493 -9.067 1.00 51.62 214 GLN A N 1
ATOM 1778 C CA . GLN A 1 214 ? -16.631 -2.958 -8.761 1.00 51.62 214 GLN A CA 1
ATOM 1779 C C . GLN A 1 214 ? -17.445 -3.963 -7.941 1.00 51.62 214 GLN A C 1
ATOM 1781 O O . GLN A 1 214 ? -18.306 -3.555 -7.156 1.00 51.62 214 GLN A O 1
ATOM 1786 N N . ASN A 1 215 ? -17.132 -5.258 -8.057 1.00 51.56 215 ASN A N 1
ATOM 1787 C CA . ASN A 1 215 ? -17.676 -6.292 -7.194 1.00 51.56 215 ASN A CA 1
ATOM 1788 C C . ASN A 1 215 ? -16.855 -6.344 -5.908 1.00 51.56 215 ASN A C 1
ATOM 1790 O O . ASN A 1 215 ? -15.968 -7.169 -5.726 1.00 51.56 215 ASN A O 1
ATOM 1794 N N . ARG A 1 216 ? -17.181 -5.464 -4.960 1.00 62.50 216 ARG A N 1
ATOM 1795 C CA . ARG A 1 216 ? -16.863 -5.785 -3.569 1.00 62.50 216 ARG A CA 1
ATOM 1796 C C . ARG A 1 216 ? -17.778 -6.935 -3.201 1.00 62.50 216 ARG A C 1
ATOM 1798 O O . ARG A 1 216 ? -18.983 -6.720 -3.117 1.00 62.50 216 ARG A O 1
ATOM 1805 N N . THR A 1 217 ? -17.236 -8.126 -2.999 1.00 69.94 217 THR A N 1
ATOM 1806 C CA . THR A 1 217 ? -17.984 -9.209 -2.363 1.00 69.94 217 THR A CA 1
ATOM 1807 C C . THR A 1 217 ? -17.913 -8.970 -0.850 1.00 69.94 217 THR A C 1
ATOM 1809 O O . THR A 1 217 ? -16.897 -9.319 -0.246 1.00 69.94 217 THR A O 1
ATOM 1812 N N . PRO A 1 218 ? -18.902 -8.306 -0.207 1.00 81.12 218 PRO A N 1
ATOM 1813 C CA . PRO A 1 218 ? -18.821 -8.054 1.223 1.00 81.12 218 PRO A CA 1
ATOM 1814 C C . PRO A 1 218 ? -18.848 -9.386 1.966 1.00 81.12 218 PRO A C 1
ATOM 1816 O O . PRO A 1 218 ? -19.743 -10.205 1.749 1.00 81.12 218 PRO A O 1
ATOM 1819 N N . VAL A 1 219 ? -17.893 -9.582 2.867 1.00 86.56 219 VAL A N 1
ATOM 1820 C CA . VAL A 1 219 ? -17.851 -10.764 3.731 1.00 86.56 219 VAL A CA 1
ATOM 1821 C C . VAL A 1 219 ? -18.075 -10.339 5.165 1.00 86.56 219 VAL A C 1
ATOM 1823 O O . VAL A 1 219 ? -17.539 -9.326 5.625 1.00 86.56 219 VAL A O 1
ATOM 1826 N N . ARG A 1 220 ? -18.892 -11.111 5.879 1.00 91.44 220 ARG A N 1
ATOM 1827 C CA . ARG A 1 220 ? -19.142 -10.853 7.294 1.00 91.44 220 ARG A CA 1
ATOM 1828 C C . ARG A 1 220 ? -17.970 -11.335 8.128 1.00 91.44 220 ARG A C 1
ATOM 1830 O O . ARG A 1 220 ? -17.454 -12.424 7.895 1.00 91.44 220 ARG A O 1
ATOM 1837 N N . LEU A 1 221 ? -17.615 -10.590 9.170 1.00 93.62 221 LEU A N 1
ATOM 1838 C CA . LEU A 1 221 ? -16.491 -10.926 10.047 1.00 93.62 221 LEU A CA 1
ATOM 1839 C C . LEU A 1 221 ? -16.623 -12.336 10.643 1.00 93.62 221 LEU A C 1
ATOM 1841 O O . LEU A 1 221 ? -15.644 -13.063 10.739 1.00 93.62 221 LEU A O 1
ATOM 1845 N N . ARG A 1 222 ? -17.851 -12.744 10.979 1.00 94.69 222 ARG A N 1
ATOM 1846 C CA . ARG A 1 222 ? -18.169 -14.073 11.529 1.00 94.69 222 ARG A CA 1
ATOM 1847 C C . ARG A 1 222 ? -17.962 -15.244 10.560 1.00 94.69 222 ARG A C 1
ATOM 1849 O O . ARG A 1 222 ? -17.945 -16.384 11.002 1.00 94.69 222 ARG A O 1
ATOM 1856 N N . GLU A 1 223 ? -17.902 -14.974 9.257 1.00 93.44 223 GLU A N 1
ATOM 1857 C CA . GLU A 1 223 ? -17.678 -15.985 8.212 1.00 93.44 223 GLU A CA 1
ATOM 1858 C C . GLU A 1 223 ? -16.181 -16.167 7.926 1.00 93.44 223 GLU A C 1
ATOM 1860 O O . GLU A 1 223 ? -15.792 -17.111 7.242 1.00 93.44 223 GLU A O 1
ATOM 1865 N N . LEU A 1 224 ? -15.341 -15.270 8.449 1.00 95.19 224 LEU A N 1
ATOM 1866 C CA . LEU A 1 224 ? -13.898 -15.305 8.273 1.00 95.19 224 LEU A CA 1
ATOM 1867 C C . LEU A 1 224 ? -13.229 -16.192 9.331 1.00 95.19 224 LEU A C 1
ATOM 1869 O O . LEU A 1 224 ? -13.748 -16.340 10.441 1.00 95.19 224 LEU A O 1
ATOM 1873 N N . PRO A 1 225 ? -12.034 -16.736 9.041 1.00 95.94 225 PRO A N 1
ATOM 1874 C CA . PRO A 1 225 ? -11.286 -17.491 10.029 1.00 95.94 225 PRO A CA 1
ATOM 1875 C C . PRO A 1 225 ? -10.927 -16.588 11.220 1.00 95.94 225 PRO A C 1
ATOM 1877 O O . PRO A 1 225 ? -10.466 -15.461 11.012 1.00 95.94 225 PRO A O 1
ATOM 1880 N N . PRO A 1 226 ? -11.062 -17.059 12.473 1.00 90.12 226 PRO A N 1
ATOM 1881 C CA . PRO A 1 226 ? -10.887 -16.210 13.655 1.00 90.12 226 PRO A CA 1
ATOM 1882 C C . PRO A 1 226 ? -9.486 -15.588 13.731 1.00 90.12 226 PRO A C 1
ATOM 1884 O O . PRO A 1 226 ? -9.326 -14.429 14.111 1.00 90.12 226 PRO A O 1
ATOM 1887 N N . TYR A 1 227 ? -8.467 -16.325 13.285 1.00 94.56 227 TYR A N 1
ATOM 1888 C CA . TYR A 1 227 ? -7.089 -15.847 13.273 1.00 94.56 227 TYR A CA 1
ATOM 1889 C C . TYR A 1 227 ? -6.831 -14.727 12.262 1.00 94.56 227 TYR A C 1
ATOM 1891 O O . TYR A 1 227 ? -5.843 -14.022 12.420 1.00 94.56 227 TYR A O 1
ATOM 1899 N N . LEU A 1 228 ? -7.677 -14.521 11.247 1.00 95.94 228 LEU A N 1
ATOM 1900 C CA . LEU A 1 228 ? -7.524 -13.390 10.331 1.00 95.94 228 LEU A CA 1
ATOM 1901 C C . LEU A 1 228 ? -7.797 -12.072 11.062 1.00 95.94 228 LEU A C 1
ATOM 1903 O O . LEU A 1 228 ? -6.979 -11.155 11.006 1.00 95.94 228 LEU A O 1
ATOM 1907 N N . ALA A 1 229 ? -8.917 -12.002 11.786 1.00 94.81 229 ALA A N 1
ATOM 1908 C CA . ALA A 1 229 ? -9.253 -10.850 12.615 1.00 94.81 229 ALA A CA 1
ATOM 1909 C C . ALA A 1 229 ? -8.145 -10.596 13.649 1.00 94.81 229 ALA A C 1
ATOM 1911 O O . ALA A 1 229 ? -7.650 -9.474 13.775 1.00 94.81 229 ALA A O 1
ATOM 1912 N N . SER A 1 230 ? -7.686 -11.658 14.320 1.00 96.06 230 SER A N 1
ATOM 1913 C CA . SER A 1 230 ? -6.561 -11.593 15.255 1.00 96.06 230 SER A CA 1
ATOM 1914 C C . SER A 1 230 ? -5.260 -11.126 14.599 1.00 96.06 230 SER A C 1
ATOM 1916 O O . SER A 1 230 ? -4.540 -10.342 15.205 1.00 96.06 230 SER A O 1
ATOM 1918 N N . ALA A 1 231 ? -4.955 -11.558 13.372 1.00 97.44 231 ALA A N 1
ATOM 1919 C CA . ALA A 1 231 ? -3.756 -11.152 12.641 1.00 97.44 231 ALA A CA 1
ATOM 1920 C C . ALA A 1 231 ? -3.768 -9.651 12.345 1.00 97.44 231 ALA A C 1
ATOM 1922 O O . ALA A 1 231 ? -2.787 -8.958 12.621 1.00 97.44 231 ALA A O 1
ATOM 1923 N N . THR A 1 232 ? -4.894 -9.141 11.835 1.00 96.25 232 THR A N 1
ATOM 1924 C CA . THR A 1 232 ? -5.080 -7.713 11.553 1.00 96.25 232 THR A CA 1
ATOM 1925 C C . THR A 1 232 ? -4.977 -6.880 12.826 1.00 96.25 232 THR A C 1
ATOM 1927 O O . THR A 1 232 ? -4.227 -5.907 12.853 1.00 96.25 232 THR A O 1
ATOM 1930 N N . ILE A 1 233 ? -5.656 -7.281 13.905 1.00 95.56 233 ILE A N 1
ATOM 1931 C CA . ILE A 1 233 ? -5.576 -6.588 15.199 1.00 95.56 233 IL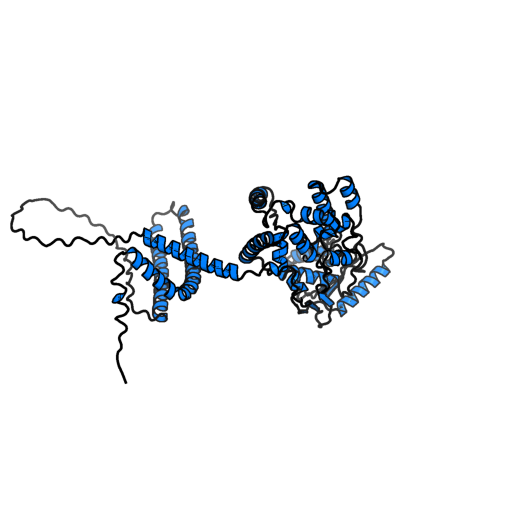E A CA 1
ATOM 1932 C C . ILE A 1 233 ? -4.139 -6.606 15.729 1.00 95.56 233 ILE A C 1
ATOM 1934 O O . ILE A 1 233 ? -3.613 -5.563 16.110 1.00 95.56 233 ILE A O 1
ATOM 1938 N N . ALA A 1 234 ? -3.472 -7.761 15.704 1.00 95.12 234 ALA A N 1
ATOM 1939 C CA . ALA A 1 234 ? -2.137 -7.911 16.267 1.00 95.12 234 ALA A CA 1
ATOM 1940 C C . ALA A 1 234 ? -1.105 -6.983 15.614 1.00 95.12 234 ALA A C 1
ATOM 1942 O O . ALA A 1 234 ? -0.211 -6.485 16.308 1.00 95.12 234 ALA A O 1
ATOM 1943 N N . ILE A 1 235 ? -1.204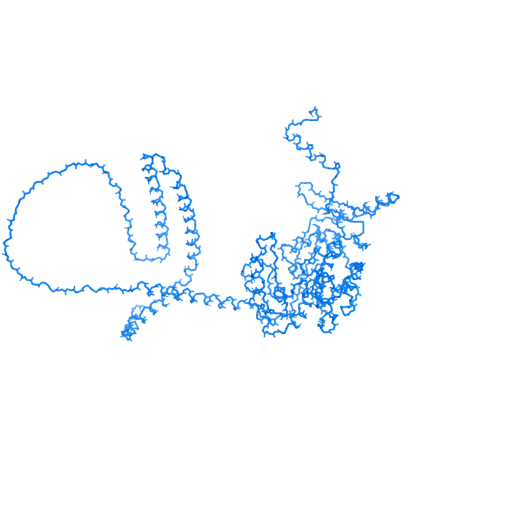 -6.758 14.299 1.00 93.88 235 ILE A N 1
ATOM 1944 C CA . ILE A 1 235 ? -0.230 -5.950 13.563 1.00 93.88 235 ILE A CA 1
ATOM 1945 C C . ILE A 1 235 ? -0.617 -4.473 13.433 1.00 93.88 235 ILE A C 1
ATOM 1947 O O . ILE A 1 235 ? 0.270 -3.621 13.507 1.00 93.88 235 ILE A O 1
ATOM 1951 N N . GLU A 1 236 ? -1.902 -4.160 13.260 1.00 92.12 236 GLU A N 1
ATOM 1952 C CA . GLU A 1 236 ? -2.367 -2.785 13.041 1.00 92.12 236 GLU A CA 1
ATOM 1953 C C . GLU A 1 236 ? -2.704 -2.066 14.352 1.00 92.12 236 GLU A C 1
ATOM 1955 O O . GLU A 1 236 ? -2.432 -0.872 14.487 1.00 92.12 236 GLU A O 1
ATOM 1960 N N . ASP A 1 237 ? -3.290 -2.765 15.330 1.00 92.75 237 ASP A N 1
ATOM 1961 C CA . ASP A 1 237 ? -3.887 -2.127 16.505 1.00 92.75 237 ASP A CA 1
ATOM 1962 C C . ASP A 1 237 ? -4.050 -3.086 17.698 1.00 92.75 237 ASP A C 1
ATOM 1964 O O . ASP A 1 237 ? -5.143 -3.535 18.033 1.00 92.75 237 ASP A O 1
ATOM 1968 N N . LYS A 1 238 ? -2.942 -3.400 18.380 1.00 91.00 238 LYS A N 1
ATOM 1969 C CA . LYS A 1 238 ? -2.916 -4.368 19.497 1.00 91.00 238 LYS A CA 1
ATOM 1970 C C . LYS A 1 238 ? -3.924 -4.089 20.626 1.00 91.00 238 LYS A C 1
ATOM 1972 O O . LYS A 1 238 ? -4.310 -4.995 21.355 1.00 91.00 238 LYS A O 1
ATOM 1977 N N . ASP A 1 239 ? -4.301 -2.823 20.821 1.00 88.94 239 ASP A N 1
ATOM 1978 C CA . ASP A 1 239 ? -5.197 -2.378 21.893 1.00 88.94 239 ASP A CA 1
ATOM 1979 C C . ASP A 1 239 ? -6.611 -2.094 21.347 1.00 88.94 239 ASP A C 1
ATOM 1981 O O . ASP A 1 239 ? -7.395 -1.413 22.013 1.00 88.94 239 ASP A O 1
ATOM 1985 N N . TYR A 1 240 ? -6.951 -2.620 20.161 1.00 93.75 240 TYR A N 1
ATOM 1986 C CA . TYR A 1 240 ? -8.161 -2.288 19.408 1.00 93.75 240 TYR A CA 1
ATOM 1987 C C . TYR A 1 240 ? -9.437 -2.300 20.253 1.00 93.75 240 TYR A C 1
ATOM 1989 O O . TYR A 1 240 ? -10.199 -1.336 20.251 1.00 93.75 240 TYR A O 1
ATOM 1997 N N . TYR A 1 241 ? -9.660 -3.362 21.030 1.00 93.19 241 TYR A N 1
ATOM 1998 C CA . TYR A 1 241 ? -10.849 -3.501 21.878 1.00 93.19 241 TYR A CA 1
ATOM 1999 C C . TYR A 1 241 ? -10.804 -2.667 23.171 1.00 93.19 241 TYR A C 1
ATOM 2001 O O . TYR A 1 241 ? -11.818 -2.541 23.850 1.00 93.19 241 TYR A O 1
ATOM 2009 N N . ARG A 1 242 ? -9.651 -2.091 23.532 1.00 90.56 242 ARG A N 1
ATOM 2010 C CA . ARG A 1 242 ? -9.461 -1.326 24.778 1.00 90.56 242 ARG A CA 1
ATOM 2011 C C . ARG A 1 242 ? -9.679 0.174 24.614 1.00 90.56 242 ARG A C 1
ATOM 2013 O O . ARG A 1 242 ? -9.994 0.843 25.595 1.00 90.56 242 ARG A O 1
ATOM 2020 N N . HIS A 1 243 ? -9.478 0.722 23.417 1.00 90.56 243 HIS A N 1
ATOM 2021 C CA . HIS A 1 243 ? -9.652 2.154 23.164 1.00 90.56 243 HIS A CA 1
ATOM 2022 C C . HIS A 1 243 ? -10.964 2.453 22.430 1.00 90.56 243 HIS A C 1
ATOM 2024 O O . HIS A 1 243 ? -11.517 1.607 21.742 1.00 90.56 243 HIS A O 1
ATOM 2030 N N . ASN A 1 244 ? -11.414 3.707 22.469 1.00 89.44 244 ASN A N 1
ATOM 2031 C CA . ASN A 1 244 ? -12.632 4.159 21.783 1.00 89.44 244 ASN A CA 1
ATOM 2032 C C . ASN A 1 244 ? -12.263 4.965 20.530 1.00 89.44 244 ASN A C 1
ATOM 2034 O O . ASN A 1 244 ? -12.391 6.181 20.526 1.00 89.44 244 ASN A O 1
ATOM 2038 N N . GLY A 1 245 ? -11.701 4.330 19.499 1.00 84.19 245 GLY A N 1
ATOM 2039 C CA . GLY A 1 245 ? -11.320 4.991 18.239 1.00 84.19 245 GLY A CA 1
ATOM 2040 C C . GLY A 1 245 ? -9.933 5.612 18.163 1.00 84.19 245 GLY A C 1
ATOM 2041 O O . GLY A 1 245 ? -9.347 5.608 17.087 1.00 84.19 245 GLY A O 1
ATOM 2042 N N . VAL A 1 246 ? -9.365 6.110 19.261 1.00 85.31 246 VAL A N 1
ATOM 2043 C CA . VAL A 1 246 ? -7.995 6.653 19.270 1.00 85.31 246 VAL A CA 1
ATOM 2044 C C . VAL A 1 246 ? -7.232 6.126 20.476 1.00 85.31 246 VAL A C 1
ATOM 2046 O O . VAL A 1 246 ? -7.711 6.215 21.606 1.00 85.31 246 VAL A O 1
ATOM 2049 N N . ALA A 1 247 ? -6.015 5.634 20.249 1.00 80.12 247 ALA A N 1
ATOM 2050 C CA . ALA A 1 247 ? -5.100 5.170 21.289 1.00 80.12 247 ALA A CA 1
ATOM 2051 C C . ALA A 1 247 ? -4.428 6.350 22.032 1.00 80.12 247 ALA A C 1
ATOM 2053 O O . ALA A 1 247 ? -3.210 6.515 22.011 1.00 80.12 247 ALA A O 1
ATOM 2054 N N . LEU A 1 248 ? -5.224 7.221 22.667 1.00 62.53 248 LEU A N 1
ATOM 2055 C CA . LEU A 1 248 ? -4.744 8.459 23.305 1.00 62.53 248 LEU A CA 1
ATOM 2056 C C . LEU A 1 248 ? -3.828 8.196 24.514 1.00 62.53 248 LEU A C 1
ATOM 2058 O O . LEU A 1 248 ? -2.822 8.878 24.679 1.00 62.53 248 LEU A O 1
ATOM 2062 N N . ILE A 1 249 ? -4.153 7.201 25.346 1.00 51.22 249 ILE A N 1
ATOM 2063 C CA . ILE A 1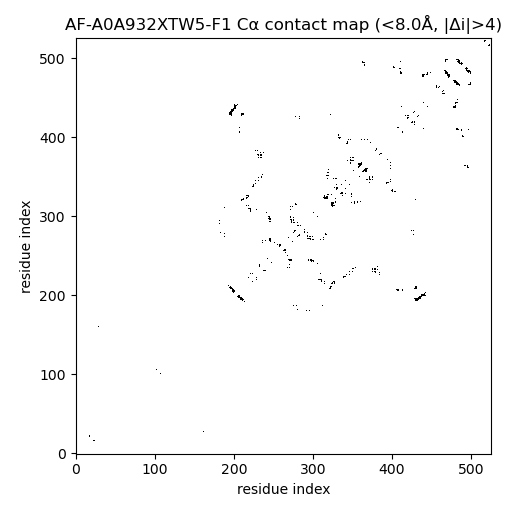 249 ? -3.466 6.967 26.629 1.00 51.22 249 ILE A CA 1
ATOM 2064 C C . ILE A 1 249 ? -2.211 6.095 26.453 1.00 51.22 249 ILE A C 1
ATOM 2066 O O . ILE A 1 249 ? -1.177 6.390 27.048 1.00 51.22 249 ILE A O 1
ATOM 2070 N N . SER A 1 250 ? -2.245 5.075 25.587 1.00 53.34 250 SER A N 1
ATOM 2071 C CA . SER A 1 250 ? -1.066 4.251 25.278 1.00 53.34 250 SER A CA 1
ATOM 2072 C C . SER A 1 250 ? -0.125 4.911 24.259 1.00 53.34 250 SER A C 1
ATOM 2074 O O . SER A 1 250 ? 1.086 4.735 24.362 1.00 53.34 250 SER A O 1
ATOM 2076 N N . GLY A 1 251 ? -0.643 5.708 23.315 1.00 51.06 251 GLY A N 1
ATOM 2077 C CA . GLY A 1 251 ? 0.136 6.324 22.234 1.00 51.06 251 GLY A CA 1
ATOM 2078 C C . GLY A 1 251 ? 0.932 7.565 22.642 1.00 51.06 251 GLY A C 1
ATOM 2079 O O . GLY A 1 251 ? 2.086 7.689 22.250 1.00 51.06 251 GLY A O 1
ATOM 2080 N N . ILE A 1 252 ? 0.373 8.463 23.464 1.00 50.03 252 ILE A N 1
ATOM 2081 C CA . ILE A 1 252 ? 1.077 9.689 23.894 1.00 50.03 252 ILE A CA 1
ATOM 2082 C C . ILE A 1 252 ? 2.207 9.350 24.875 1.00 50.03 252 ILE A C 1
ATOM 2084 O O . ILE A 1 252 ? 3.329 9.822 24.712 1.00 50.03 252 ILE A O 1
ATOM 2088 N N . VAL A 1 253 ? 1.950 8.473 25.851 1.00 47.34 253 VAL A N 1
ATOM 2089 C CA . VAL A 1 253 ? 2.960 8.050 26.840 1.00 47.34 253 VAL A CA 1
ATOM 2090 C C . VAL A 1 253 ? 4.088 7.249 26.176 1.00 47.34 253 VAL A C 1
ATOM 2092 O O . VAL A 1 253 ? 5.256 7.414 26.525 1.00 47.34 253 VAL A O 1
ATOM 2095 N N . ARG A 1 254 ? 3.767 6.420 25.175 1.00 50.22 254 ARG A N 1
ATOM 2096 C CA . ARG A 1 254 ? 4.754 5.616 24.445 1.00 50.22 254 ARG A CA 1
ATOM 2097 C C . ARG A 1 254 ? 5.539 6.422 23.411 1.00 50.22 254 ARG A C 1
ATOM 2099 O O . ARG A 1 254 ? 6.751 6.265 23.360 1.00 50.22 254 ARG A O 1
ATOM 2106 N N . ALA A 1 255 ? 4.902 7.341 22.681 1.00 47.72 255 ALA A N 1
ATOM 2107 C CA . ALA A 1 255 ? 5.587 8.239 21.747 1.00 47.72 255 ALA A CA 1
ATOM 2108 C C . ALA A 1 255 ? 6.558 9.193 22.461 1.00 47.72 255 ALA A C 1
ATOM 2110 O O . ALA A 1 255 ? 7.622 9.499 21.929 1.00 47.72 255 ALA A O 1
ATOM 2111 N N . VAL A 1 256 ? 6.234 9.629 23.684 1.00 54.09 256 VAL A N 1
ATOM 2112 C CA . VAL A 1 256 ? 7.159 10.411 24.522 1.00 54.09 256 VAL A CA 1
ATOM 2113 C C . VAL A 1 256 ? 8.336 9.553 25.007 1.00 54.09 256 VAL A C 1
ATOM 2115 O O . VAL A 1 256 ? 9.466 10.032 25.016 1.00 54.09 256 VAL A O 1
ATOM 2118 N N . LYS A 1 257 ? 8.104 8.279 25.358 1.00 49.22 257 LYS A N 1
ATOM 2119 C CA . LYS A 1 257 ? 9.151 7.359 25.838 1.00 49.22 257 LYS A CA 1
ATOM 2120 C C . LYS A 1 257 ? 10.074 6.840 24.721 1.00 49.22 257 LYS A C 1
ATOM 2122 O O . LYS A 1 257 ? 11.278 6.739 24.936 1.00 49.22 257 LYS A O 1
ATOM 2127 N N . GLU A 1 258 ? 9.542 6.524 23.538 1.00 46.91 258 GLU A N 1
ATOM 2128 C CA . GLU A 1 258 ? 10.304 5.975 22.399 1.00 46.91 258 GLU A CA 1
ATOM 2129 C C . GLU A 1 258 ? 11.096 7.053 21.639 1.00 46.91 258 GLU A C 1
ATOM 2131 O O . GLU A 1 258 ? 12.220 6.773 21.224 1.00 46.91 258 GLU A O 1
ATOM 2136 N N . ASN A 1 259 ? 10.611 8.304 21.575 1.00 46.66 259 ASN A N 1
ATOM 2137 C CA . ASN A 1 259 ? 11.371 9.429 21.000 1.00 46.66 259 ASN A CA 1
ATOM 2138 C C . ASN A 1 259 ? 12.697 9.716 21.729 1.00 46.66 259 ASN A C 1
ATOM 2140 O O . ASN A 1 259 ? 13.571 10.364 21.162 1.00 46.66 259 ASN A O 1
ATOM 2144 N N . ILE A 1 260 ? 12.854 9.245 22.970 1.00 49.88 260 ILE A N 1
ATOM 2145 C CA . ILE A 1 260 ? 14.093 9.390 23.748 1.00 49.88 260 ILE A CA 1
ATOM 2146 C C . ILE A 1 260 ? 15.047 8.207 23.508 1.00 49.88 260 ILE A C 1
ATOM 2148 O O . ILE A 1 260 ? 16.249 8.346 23.708 1.00 49.88 260 ILE A O 1
ATOM 2152 N N . SER A 1 261 ? 14.544 7.048 23.066 1.00 48.34 261 SER A N 1
ATOM 2153 C CA . SER A 1 261 ? 15.332 5.811 23.038 1.00 48.34 261 SER A CA 1
ATOM 2154 C C . SER A 1 261 ? 15.832 5.410 21.653 1.00 48.34 261 SER A C 1
ATOM 2156 O O . SER A 1 261 ? 16.973 4.970 21.579 1.00 48.34 261 SER A O 1
ATOM 2158 N N . GLN A 1 262 ? 15.053 5.533 20.573 1.00 41.09 262 GLN A N 1
ATOM 2159 C CA . GLN A 1 262 ? 15.497 5.194 19.210 1.00 41.09 262 GLN A CA 1
ATOM 2160 C C . GLN A 1 262 ? 14.654 5.975 18.191 1.00 41.09 262 GLN A C 1
ATOM 2162 O O . GLN A 1 262 ? 13.431 5.996 18.282 1.00 41.09 262 GLN A O 1
ATOM 2167 N N . GLY A 1 263 ? 15.303 6.629 17.224 1.00 32.53 263 GLY A N 1
ATOM 2168 C CA . GLY A 1 263 ? 14.686 7.536 16.247 1.00 32.53 263 GLY A CA 1
ATOM 2169 C C . GLY A 1 263 ? 13.781 6.868 15.204 1.00 32.53 263 GLY A C 1
ATOM 2170 O O . GLY A 1 263 ? 14.075 6.915 14.013 1.00 32.53 263 GLY A O 1
ATOM 2171 N N . GLY A 1 264 ? 12.659 6.293 15.631 1.00 35.28 264 GLY A N 1
ATOM 2172 C CA . GLY A 1 264 ? 11.583 5.824 14.763 1.00 35.28 264 GLY A CA 1
ATOM 2173 C C . GLY A 1 264 ? 10.234 6.293 15.294 1.00 35.28 264 GLY A C 1
ATOM 2174 O O . GLY A 1 264 ? 9.718 5.739 16.258 1.00 35.28 264 GLY A O 1
ATOM 2175 N N . LEU A 1 265 ? 9.637 7.304 14.658 1.00 38.22 265 LEU A N 1
ATOM 2176 C CA . LEU A 1 265 ? 8.247 7.695 14.904 1.00 38.22 265 LEU A CA 1
ATOM 2177 C C . LEU A 1 265 ? 7.327 6.540 14.477 1.00 38.22 265 LEU A C 1
ATOM 2179 O O . LEU A 1 265 ? 6.929 6.451 13.314 1.00 38.22 265 LEU A O 1
ATOM 2183 N N . GLN A 1 266 ? 6.982 5.642 15.404 1.00 45.41 266 GLN A N 1
ATOM 2184 C CA . GLN A 1 266 ? 5.979 4.610 15.163 1.00 45.41 266 GLN A CA 1
ATOM 2185 C C . GLN A 1 266 ? 4.599 5.288 15.126 1.00 45.41 266 GLN A C 1
ATOM 2187 O O . GLN A 1 266 ? 3.965 5.551 16.147 1.00 45.41 266 GLN A O 1
ATOM 2192 N N . GLY A 1 267 ? 4.164 5.661 13.920 1.00 55.09 26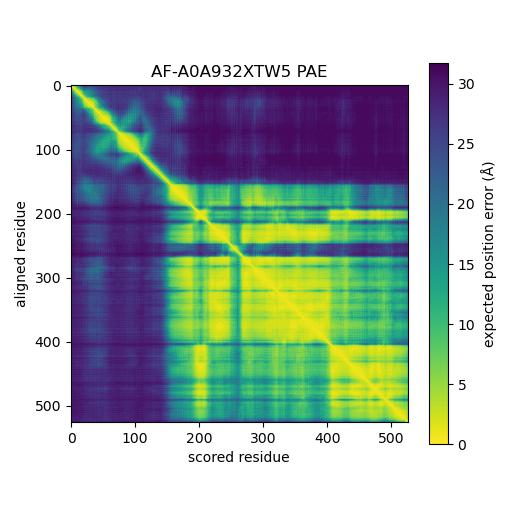7 GLY A N 1
ATOM 2193 C CA . GLY A 1 267 ? 2.887 6.323 13.661 1.00 55.09 267 GLY A CA 1
ATOM 2194 C C . GLY A 1 267 ? 1.694 5.398 13.906 1.00 55.09 267 GLY A C 1
ATOM 2195 O O . GLY A 1 267 ? 1.123 4.869 12.960 1.00 55.09 267 GLY A O 1
ATOM 2196 N N . GLY A 1 268 ? 1.303 5.205 15.166 1.00 66.88 268 GLY A N 1
ATOM 2197 C CA . GLY A 1 268 ? 0.182 4.339 15.545 1.00 66.88 268 GLY A CA 1
ATOM 2198 C C . GLY A 1 268 ? -1.176 4.990 15.280 1.00 66.88 268 GLY A C 1
ATOM 2199 O O . GLY A 1 268 ? -1.738 5.620 16.174 1.00 66.88 268 GLY A O 1
ATOM 2200 N N . SER A 1 269 ? -1.695 4.877 14.052 1.00 83.19 269 SER A N 1
ATOM 2201 C CA . SER A 1 269 ? -3.115 5.153 13.784 1.00 83.19 269 SER A CA 1
ATOM 2202 C C . SER A 1 269 ? -3.922 3.873 13.992 1.00 83.19 269 SER A C 1
ATOM 2204 O O . SER A 1 269 ? -3.553 2.837 13.450 1.00 83.19 269 SER A O 1
ATOM 2206 N N . THR A 1 270 ? -5.014 3.957 14.746 1.00 92.38 270 THR A N 1
ATOM 2207 C CA . THR A 1 270 ? -5.896 2.818 15.062 1.00 92.38 270 THR A CA 1
ATOM 2208 C C . THR A 1 270 ? -6.621 2.295 13.821 1.00 92.38 270 THR A C 1
ATOM 2210 O O . THR A 1 270 ? -6.768 3.024 12.832 1.00 92.38 270 THR A O 1
ATOM 2213 N N . ILE A 1 271 ? -7.161 1.074 13.875 1.00 94.50 271 ILE A N 1
ATOM 2214 C CA . ILE A 1 271 ? -7.984 0.508 12.785 1.00 94.50 271 ILE A CA 1
ATOM 2215 C C . ILE A 1 271 ? -9.139 1.455 12.430 1.00 94.50 271 ILE A C 1
ATOM 2217 O O . ILE A 1 271 ? -9.377 1.751 11.258 1.00 94.50 271 ILE A O 1
ATOM 2221 N N . THR A 1 272 ? -9.807 2.025 13.436 1.00 95.12 272 THR A N 1
ATOM 2222 C CA . THR A 1 272 ? -10.903 2.986 13.240 1.00 95.12 272 THR A CA 1
ATOM 2223 C C . THR A 1 272 ? -10.429 4.254 12.528 1.00 95.12 272 THR A C 1
ATOM 2225 O O . THR A 1 272 ? -11.088 4.728 11.601 1.00 95.12 272 THR A O 1
ATOM 2228 N N . GLN A 1 273 ? -9.268 4.798 12.913 1.00 92.69 273 GLN A N 1
ATOM 2229 C CA . GLN A 1 273 ? -8.662 5.948 12.237 1.00 92.69 273 GLN A CA 1
ATOM 2230 C C . GLN A 1 273 ? -8.317 5.634 10.779 1.00 92.69 273 GLN A C 1
ATOM 2232 O O . GLN A 1 273 ? -8.557 6.453 9.890 1.00 92.69 273 GLN A O 1
ATOM 2237 N N . GLN A 1 274 ? -7.784 4.443 10.515 1.00 90.56 274 GLN A N 1
ATOM 2238 C CA . GLN A 1 274 ? -7.465 4.005 9.161 1.00 90.56 274 GLN A CA 1
ATOM 2239 C C . GLN A 1 274 ? -8.723 3.808 8.301 1.00 90.56 274 GLN A C 1
ATOM 2241 O O . GLN A 1 274 ? -8.735 4.227 7.137 1.00 90.56 274 GLN A O 1
ATOM 2246 N N . LEU A 1 275 ? -9.796 3.253 8.873 1.00 91.38 275 LEU A N 1
ATOM 2247 C CA . LEU A 1 275 ? -11.092 3.108 8.210 1.00 91.38 275 LEU A CA 1
ATOM 2248 C C . LEU A 1 275 ? -11.654 4.470 7.793 1.00 91.38 275 LEU A C 1
ATOM 2250 O O . LEU A 1 275 ? -11.922 4.682 6.613 1.00 91.38 275 LEU A O 1
ATOM 2254 N N . VAL A 1 276 ? -11.783 5.426 8.721 1.00 91.62 276 VAL A N 1
ATOM 2255 C CA . VAL A 1 276 ? -12.352 6.745 8.381 1.00 91.62 276 VAL A CA 1
ATOM 2256 C C . VAL A 1 276 ? -11.458 7.518 7.412 1.00 91.62 276 VAL A C 1
ATOM 2258 O O . VAL A 1 276 ? -11.966 8.187 6.513 1.00 91.62 276 VAL A O 1
ATOM 2261 N N . LYS A 1 277 ? -10.131 7.383 7.539 1.00 86.88 277 LYS A N 1
ATOM 2262 C CA . LYS A 1 277 ? -9.165 7.980 6.610 1.00 86.88 277 LYS A CA 1
ATOM 2263 C C . LYS A 1 277 ? -9.378 7.469 5.186 1.00 86.88 277 LYS A C 1
ATOM 2265 O O . LYS A 1 277 ? -9.428 8.276 4.267 1.00 86.88 277 LYS A O 1
ATOM 2270 N N . SER A 1 278 ? -9.492 6.155 5.005 1.00 81.38 278 SER A N 1
ATOM 2271 C CA . SER A 1 278 ? -9.636 5.542 3.676 1.00 81.38 278 SER A CA 1
ATOM 2272 C C . SER A 1 278 ? -11.036 5.743 3.079 1.00 81.38 278 SER A C 1
ATOM 2274 O O . SER A 1 278 ? -11.175 6.039 1.887 1.00 81.38 278 SER A O 1
ATOM 2276 N N . ALA A 1 279 ? -12.080 5.636 3.903 1.00 82.88 279 ALA A N 1
ATOM 2277 C CA . ALA A 1 279 ? -13.461 5.740 3.453 1.00 82.88 279 ALA A CA 1
ATOM 2278 C C . ALA A 1 279 ? -13.882 7.190 3.165 1.00 82.88 279 ALA A C 1
ATOM 2280 O O . ALA A 1 279 ? -14.482 7.447 2.122 1.00 82.88 279 ALA A O 1
ATOM 2281 N N . LEU A 1 280 ? -13.546 8.141 4.046 1.00 84.88 280 LEU A N 1
ATOM 2282 C CA . LEU A 1 280 ? -14.208 9.453 4.086 1.00 84.88 280 LEU A CA 1
ATOM 2283 C C . LEU A 1 280 ? -13.296 10.654 3.809 1.00 84.88 280 LEU A C 1
ATOM 2285 O O . LEU A 1 280 ? -13.805 11.736 3.521 1.00 84.88 280 LEU A O 1
ATOM 2289 N N . LEU A 1 281 ? -11.976 10.510 3.937 1.00 83.94 281 LEU A N 1
ATOM 2290 C CA . LEU A 1 281 ? -11.043 11.637 3.863 1.00 83.94 281 LEU A CA 1
ATOM 2291 C C . LEU A 1 281 ? -10.171 11.602 2.605 1.00 83.94 281 LEU A C 1
ATOM 2293 O O . LEU A 1 281 ? -10.019 10.577 1.940 1.00 83.94 281 LEU A O 1
ATOM 2297 N N . THR A 1 282 ? -9.586 12.758 2.292 1.00 77.50 282 THR A N 1
ATOM 2298 C CA . THR A 1 282 ? -8.565 12.907 1.251 1.00 77.50 282 THR A CA 1
ATOM 2299 C C . THR A 1 282 ? -7.203 12.398 1.748 1.00 77.50 282 THR A C 1
ATOM 2301 O O . THR A 1 282 ? -6.966 12.337 2.957 1.00 77.50 282 THR A O 1
ATOM 2304 N N . PRO A 1 283 ? -6.272 12.035 0.847 1.00 69.06 283 PRO A N 1
ATOM 2305 C CA . PRO A 1 283 ? -4.956 11.506 1.226 1.00 69.06 283 PRO A CA 1
ATOM 2306 C C . PRO A 1 283 ? -3.964 12.562 1.762 1.00 69.06 283 PRO A C 1
ATOM 2308 O O . PRO A 1 283 ? -2.875 12.206 2.215 1.00 69.06 283 PRO A O 1
ATOM 2311 N N . GLU A 1 284 ? -4.311 13.852 1.749 1.00 75.19 284 GLU A N 1
ATOM 2312 C CA . GLU A 1 284 ? -3.407 14.962 2.089 1.00 75.19 284 GLU A CA 1
ATOM 2313 C C . GLU A 1 284 ? -2.853 14.895 3.521 1.00 75.19 284 GLU A C 1
ATOM 2315 O O . GLU A 1 284 ? -3.592 14.907 4.500 1.00 75.19 284 GLU A O 1
ATOM 2320 N N . LYS A 1 285 ? -1.533 14.919 3.712 1.00 79.69 285 LYS A N 1
ATOM 2321 C CA . LYS A 1 285 ? -0.922 14.826 5.053 1.00 79.69 285 LYS A CA 1
ATOM 2322 C C . LYS A 1 285 ? -0.907 16.174 5.803 1.00 79.69 285 LYS A C 1
ATOM 2324 O O . LYS A 1 285 ? 0.156 16.690 6.127 1.00 79.69 285 LYS A O 1
ATOM 2329 N N . THR A 1 286 ? -2.080 16.735 6.114 1.00 83.62 286 THR A N 1
ATOM 2330 C CA . THR A 1 286 ? -2.227 17.994 6.876 1.00 83.62 286 THR A CA 1
ATOM 2331 C C . THR A 1 286 ? -2.667 17.768 8.329 1.00 83.62 286 THR A C 1
ATOM 2333 O O . THR A 1 286 ? -3.323 16.772 8.653 1.00 83.62 286 THR A O 1
ATOM 2336 N N . LEU A 1 287 ? -2.330 18.714 9.221 1.00 82.62 287 LEU A N 1
ATOM 2337 C CA . LEU A 1 287 ? -2.809 18.709 10.613 1.00 82.62 287 LEU A CA 1
ATOM 2338 C C . LEU A 1 287 ? -4.340 18.787 10.666 1.00 82.62 287 LEU A C 1
ATOM 2340 O O . LEU A 1 287 ? -4.968 18.083 11.453 1.00 82.62 287 LEU A O 1
ATOM 2344 N N . GLU A 1 288 ? -4.934 19.590 9.782 1.00 84.81 288 GLU A N 1
ATOM 2345 C CA . GLU A 1 288 ? -6.382 19.708 9.647 1.00 84.81 288 GLU A CA 1
ATOM 2346 C C . GLU A 1 288 ? -7.026 18.347 9.354 1.00 84.81 288 GLU A C 1
ATOM 2348 O O . GLU A 1 288 ? -7.906 17.914 10.101 1.00 84.81 288 GLU A O 1
ATOM 2353 N N . ARG A 1 289 ? -6.541 17.623 8.332 1.00 86.19 289 ARG A N 1
ATOM 2354 C CA . ARG A 1 289 ? -7.034 16.275 8.013 1.00 86.19 289 ARG A CA 1
ATOM 2355 C C . ARG A 1 289 ? -6.873 15.328 9.204 1.00 86.19 289 ARG A C 1
ATOM 2357 O O . ARG A 1 289 ? -7.784 14.550 9.477 1.00 86.19 289 ARG A O 1
ATOM 2364 N N . LYS A 1 290 ? -5.757 15.388 9.941 1.00 88.00 290 LYS A N 1
ATOM 2365 C CA . LYS A 1 290 ? -5.545 14.517 11.112 1.00 88.00 290 LYS A CA 1
ATOM 2366 C C . LYS A 1 290 ? -6.534 14.812 12.247 1.00 88.00 290 LYS A C 1
ATOM 2368 O O . LYS A 1 290 ? -7.004 13.874 12.887 1.00 88.00 290 LYS A O 1
ATOM 2373 N N . ILE A 1 291 ? -6.903 16.076 12.465 1.00 87.69 291 ILE A N 1
ATOM 2374 C CA . ILE A 1 291 ? -7.959 16.444 13.424 1.00 87.69 291 ILE A CA 1
ATOM 2375 C C . ILE A 1 291 ? -9.319 15.904 12.953 1.00 87.69 291 ILE A C 1
ATOM 2377 O O . ILE A 1 291 ? -10.038 15.311 13.758 1.00 87.69 291 ILE A O 1
ATOM 2381 N N . LYS A 1 292 ? -9.650 16.029 11.654 1.00 90.56 292 LYS A N 1
ATOM 2382 C CA . LYS A 1 292 ? -10.876 15.438 11.078 1.00 90.56 292 LYS A CA 1
ATOM 2383 C C . LYS A 1 292 ? -10.921 13.923 11.297 1.00 90.56 292 LYS A C 1
ATOM 2385 O O . LYS A 1 292 ? -11.937 13.405 11.741 1.00 90.56 292 LYS A O 1
ATOM 2390 N N . GLU A 1 293 ? -9.809 13.230 11.052 1.00 90.31 293 GLU A N 1
ATOM 2391 C CA . GLU A 1 293 ? -9.667 11.782 11.258 1.00 90.31 293 GLU A CA 1
ATOM 2392 C C . GLU A 1 293 ? -9.941 11.373 12.712 1.00 90.31 293 GLU A C 1
ATOM 2394 O O . GLU A 1 293 ? -10.692 10.432 12.947 1.00 90.31 293 GLU A O 1
ATOM 2399 N N . ILE A 1 294 ? -9.389 12.103 13.689 1.00 90.88 294 ILE A N 1
ATOM 2400 C CA . ILE A 1 294 ? -9.622 11.845 15.118 1.00 90.88 294 ILE A CA 1
ATOM 2401 C C . ILE A 1 294 ? -11.107 11.996 15.464 1.00 90.88 294 ILE A C 1
ATOM 2403 O O . ILE A 1 294 ? -11.684 11.094 16.067 1.00 90.88 294 ILE A O 1
ATOM 2407 N N . ILE A 1 295 ? -11.741 13.104 15.066 1.00 91.50 295 ILE A N 1
ATOM 2408 C CA . ILE A 1 295 ? -13.155 13.357 15.382 1.00 91.50 295 ILE A CA 1
ATOM 2409 C C . ILE A 1 295 ? -14.057 12.309 14.721 1.00 91.50 295 ILE A C 1
ATOM 2411 O O . ILE A 1 295 ? -14.949 11.772 15.375 1.00 91.50 295 ILE A O 1
ATOM 2415 N N . LEU A 1 296 ? -13.806 11.985 13.449 1.00 93.38 296 LEU A N 1
ATOM 2416 C CA . LEU A 1 296 ? -14.569 10.974 12.718 1.00 93.38 296 LEU A CA 1
ATOM 2417 C C . LEU A 1 296 ? -14.397 9.579 13.318 1.00 93.38 296 LEU A C 1
ATOM 2419 O O . LEU A 1 296 ? -15.380 8.852 13.405 1.00 93.38 296 LEU A O 1
ATOM 2423 N N . ALA A 1 297 ? -13.194 9.211 13.770 1.00 94.12 297 ALA A N 1
ATOM 2424 C CA . ALA A 1 297 ? -12.959 7.924 14.420 1.00 94.12 297 ALA A CA 1
ATOM 2425 C C . ALA A 1 297 ? -13.733 7.810 15.744 1.00 94.12 297 ALA A C 1
ATOM 2427 O O . ALA A 1 297 ? -14.422 6.818 15.970 1.00 94.12 297 ALA A O 1
ATOM 2428 N N . LEU A 1 298 ? -13.693 8.853 16.584 1.00 93.31 298 LEU A N 1
ATOM 2429 C CA . LEU A 1 298 ? -14.483 8.908 17.823 1.00 93.31 298 LEU A CA 1
ATOM 2430 C C . LEU A 1 298 ? -15.993 8.857 17.545 1.00 93.31 298 LEU A C 1
ATOM 2432 O O . LEU A 1 298 ? -16.750 8.280 18.324 1.00 93.31 298 LEU A O 1
ATOM 2436 N N . TRP A 1 299 ? -16.442 9.476 16.452 1.00 93.69 299 TRP A N 1
ATOM 2437 C CA . TRP A 1 299 ? -17.848 9.462 16.060 1.00 93.69 299 TRP A CA 1
ATOM 2438 C C . TRP A 1 299 ? -18.277 8.088 15.527 1.00 93.69 299 TRP A C 1
ATOM 2440 O O . TRP A 1 299 ? -19.318 7.583 15.941 1.00 93.69 299 TRP A O 1
ATOM 2450 N N . ALA A 1 300 ? -17.466 7.446 14.683 1.00 94.38 300 ALA A N 1
ATOM 2451 C CA . ALA A 1 300 ? -17.735 6.103 14.170 1.00 94.38 300 ALA A CA 1
ATOM 2452 C C . ALA A 1 300 ? -17.881 5.071 15.303 1.00 94.38 300 ALA A C 1
ATOM 2454 O O . ALA A 1 300 ? -18.816 4.280 15.282 1.00 94.38 300 ALA A O 1
ATOM 2455 N N . GLU A 1 301 ? -17.046 5.147 16.342 1.00 94.81 301 GLU A N 1
ATOM 2456 C CA . GLU A 1 301 ? -17.090 4.250 17.518 1.00 94.81 301 GLU A CA 1
ATOM 2457 C C . GLU A 1 301 ? -18.316 4.443 18.414 1.00 94.81 301 GLU A C 1
ATOM 2459 O O . GLU A 1 301 ? -18.628 3.592 19.238 1.00 94.81 301 GLU A O 1
ATOM 2464 N N . ARG A 1 302 ? -19.041 5.557 18.261 1.00 94.38 302 ARG A N 1
ATOM 2465 C CA . ARG A 1 302 ? -20.349 5.742 18.909 1.00 94.38 302 ARG A CA 1
ATOM 2466 C C . ARG A 1 302 ? -21.505 5.195 18.081 1.00 94.38 302 ARG A C 1
ATOM 2468 O O . ARG A 1 302 ? -22.594 5.022 18.617 1.00 94.38 302 ARG A O 1
ATOM 2475 N N . LEU A 1 303 ? -21.298 5.010 16.780 1.00 93.69 303 LEU A N 1
ATOM 2476 C CA . LEU A 1 303 ? -22.327 4.555 15.846 1.00 93.69 303 LEU A CA 1
ATOM 2477 C C . LEU A 1 303 ? -22.264 3.047 15.606 1.00 93.69 303 LEU A C 1
ATOM 2479 O O . LEU A 1 303 ? -23.302 2.432 15.377 1.00 93.69 303 LEU A O 1
ATOM 2483 N N . TYR A 1 304 ? -21.063 2.477 15.643 1.00 94.94 304 TYR A N 1
ATOM 2484 C CA . TYR A 1 304 ? -20.792 1.095 15.280 1.00 94.94 304 TYR A CA 1
ATOM 2485 C C . TYR A 1 304 ? -20.045 0.380 16.400 1.00 94.94 304 TYR A C 1
ATOM 2487 O O . TYR A 1 304 ? -19.202 0.965 17.079 1.00 94.94 304 TYR A O 1
ATOM 2495 N N . THR A 1 305 ? -20.337 -0.906 16.561 1.00 96.50 305 THR A N 1
ATOM 2496 C CA . THR A 1 305 ? -19.568 -1.794 17.441 1.00 96.50 305 THR A CA 1
ATOM 2497 C C . THR A 1 305 ? -18.170 -2.053 16.872 1.00 96.50 305 THR A C 1
ATOM 2499 O O . THR A 1 305 ? -17.936 -1.892 15.672 1.00 96.50 305 THR A O 1
ATOM 2502 N N . LYS A 1 306 ? -17.240 -2.505 17.722 1.00 95.94 306 LYS A N 1
ATOM 2503 C CA . LYS A 1 306 ? -15.883 -2.891 17.304 1.00 95.94 306 LYS A CA 1
ATOM 2504 C C . LYS A 1 306 ? -15.894 -3.909 16.168 1.00 95.94 306 LYS A C 1
ATOM 2506 O O . LYS A 1 306 ? -15.242 -3.704 15.155 1.00 95.94 306 LYS A O 1
ATOM 2511 N N . ASP A 1 307 ? -16.711 -4.944 16.276 1.00 95.81 307 ASP A N 1
ATOM 2512 C CA . ASP A 1 307 ? -16.765 -5.983 15.249 1.00 95.81 307 ASP A CA 1
ATOM 2513 C C . ASP A 1 307 ? -17.303 -5.446 13.916 1.00 95.81 307 ASP A C 1
ATOM 2515 O O . ASP A 1 307 ? -16.764 -5.769 12.862 1.00 95.81 307 ASP A O 1
ATOM 2519 N N . GLN A 1 308 ? -18.288 -4.540 13.943 1.00 95.19 308 GLN A N 1
ATOM 2520 C CA . GLN A 1 308 ? -18.764 -3.860 12.731 1.00 95.19 308 GLN A CA 1
ATOM 2521 C C . GLN A 1 308 ? -17.693 -2.955 12.112 1.00 95.19 308 GLN A C 1
ATOM 2523 O O . GLN A 1 308 ? -17.570 -2.891 10.892 1.00 95.19 308 GLN A O 1
ATOM 2528 N N . ILE A 1 309 ? -16.912 -2.244 12.929 1.00 95.75 309 ILE A N 1
ATOM 2529 C CA . ILE A 1 309 ? -15.808 -1.408 12.442 1.00 95.75 309 ILE A CA 1
ATOM 2530 C C . ILE A 1 309 ? -14.725 -2.279 11.806 1.00 95.75 309 ILE A C 1
ATOM 2532 O O . ILE A 1 309 ? -14.237 -1.935 10.730 1.00 95.75 309 ILE A O 1
ATOM 2536 N N . LEU A 1 310 ? -14.367 -3.399 12.434 1.00 95.88 310 LEU A N 1
ATOM 2537 C CA . LEU A 1 310 ? -13.394 -4.339 11.888 1.00 95.88 310 LEU A CA 1
ATOM 2538 C C . LEU A 1 310 ? -13.898 -4.981 10.589 1.00 95.88 310 LEU A C 1
ATOM 2540 O O . LEU A 1 310 ? -13.148 -5.051 9.621 1.00 95.88 310 LEU A O 1
ATOM 2544 N N . GLU A 1 311 ? -15.173 -5.371 10.528 1.00 94.38 311 GLU A N 1
ATOM 2545 C CA . GLU A 1 311 ? -15.818 -5.870 9.308 1.00 94.38 311 GLU A CA 1
ATOM 2546 C C . GLU A 1 311 ? -15.761 -4.833 8.179 1.00 94.38 311 GLU A C 1
ATOM 2548 O O . GLU A 1 311 ? -15.317 -5.137 7.070 1.00 94.38 311 GLU A O 1
ATOM 2553 N N . MET A 1 312 ? -16.156 -3.586 8.455 1.00 92.06 312 MET A N 1
ATOM 2554 C CA . MET A 1 312 ? -16.073 -2.501 7.476 1.00 92.06 312 MET A CA 1
ATOM 2555 C C . MET A 1 312 ? -14.628 -2.241 7.049 1.00 92.06 312 MET A C 1
ATOM 2557 O O . MET A 1 312 ? -14.382 -2.024 5.867 1.00 92.06 312 MET A O 1
ATOM 2561 N N . TYR A 1 313 ? -13.668 -2.286 7.976 1.00 93.56 313 TYR A N 1
ATOM 2562 C CA . TYR A 1 313 ? -12.245 -2.138 7.674 1.00 93.56 313 TYR A CA 1
ATOM 2563 C C . TYR A 1 313 ? -11.750 -3.229 6.728 1.00 93.56 313 TYR A C 1
ATOM 2565 O O . TYR A 1 313 ? -11.221 -2.903 5.666 1.00 93.56 313 TYR A O 1
ATOM 2573 N N . LEU A 1 314 ? -11.989 -4.501 7.055 1.00 92.88 314 LEU A N 1
ATOM 2574 C CA . LEU A 1 314 ? -11.562 -5.636 6.237 1.00 92.88 314 LEU A CA 1
ATOM 2575 C C . LEU A 1 314 ? -12.200 -5.635 4.849 1.00 92.88 314 LEU A C 1
ATOM 2577 O O . LEU A 1 314 ? -11.569 -6.112 3.920 1.00 92.88 314 LEU A O 1
ATOM 2581 N N . ASN A 1 315 ? -13.406 -5.084 4.685 1.00 89.69 315 ASN A N 1
ATOM 2582 C CA . ASN A 1 315 ? -14.074 -4.948 3.383 1.00 89.69 315 ASN A CA 1
ATOM 2583 C C . ASN A 1 315 ? -13.702 -3.660 2.618 1.00 89.69 315 ASN A C 1
ATOM 2585 O O . ASN A 1 315 ? -14.039 -3.511 1.441 1.00 89.69 315 ASN A O 1
ATOM 2589 N N . GLN A 1 316 ? -13.037 -2.701 3.267 1.00 85.19 316 GLN A N 1
ATOM 2590 C CA . GLN A 1 316 ? -12.755 -1.380 2.696 1.00 85.19 316 GLN A CA 1
ATOM 2591 C C . GLN A 1 316 ? -11.273 -1.143 2.417 1.00 85.19 316 GLN A C 1
ATOM 2593 O O . GLN A 1 316 ? -10.959 -0.333 1.541 1.00 85.19 316 GLN A O 1
ATOM 2598 N N . VAL A 1 317 ? -10.378 -1.775 3.171 1.00 86.94 317 VAL A N 1
ATOM 2599 C CA . VAL A 1 317 ? -8.942 -1.520 3.082 1.00 86.94 317 VAL A CA 1
ATOM 2600 C C . VAL A 1 317 ? -8.350 -2.073 1.782 1.00 86.94 317 VAL A C 1
ATOM 2602 O O . VAL A 1 317 ? -8.821 -3.071 1.235 1.00 86.94 317 VAL A O 1
ATOM 2605 N N . ALA A 1 318 ? -7.334 -1.378 1.271 1.00 85.00 318 ALA A N 1
ATOM 2606 C CA . ALA A 1 318 ? -6.591 -1.787 0.088 1.00 85.00 318 ALA A CA 1
ATOM 2607 C C . ALA A 1 318 ? -5.526 -2.818 0.478 1.00 85.00 318 ALA A C 1
ATOM 2609 O O . ALA A 1 318 ? -4.695 -2.543 1.346 1.00 85.00 318 ALA A O 1
ATOM 2610 N N . TYR A 1 319 ? -5.520 -3.965 -0.196 1.00 87.50 319 TYR A N 1
ATOM 2611 C CA . TYR A 1 319 ? -4.492 -4.999 -0.044 1.00 87.50 319 TYR A CA 1
ATOM 2612 C C . TYR A 1 319 ? -3.440 -4.947 -1.162 1.00 87.50 319 TYR A C 1
ATOM 2614 O O . TYR A 1 319 ? -2.433 -5.640 -1.081 1.00 87.50 319 TYR A O 1
ATOM 2622 N N . GLY A 1 320 ? -3.625 -4.070 -2.156 1.00 78.56 320 GLY A N 1
ATOM 2623 C CA . GLY A 1 320 ? -2.716 -3.866 -3.285 1.00 78.56 320 GLY A CA 1
ATOM 2624 C C . GLY A 1 320 ? -3.318 -4.349 -4.604 1.00 78.56 320 GLY A C 1
ATOM 2625 O O . GLY A 1 320 ? -4.242 -5.163 -4.631 1.00 78.56 320 GLY A O 1
ATOM 2626 N N . GLY A 1 321 ? -2.809 -3.837 -5.728 1.00 71.38 321 GLY A N 1
ATOM 2627 C CA . GLY A 1 321 ? -3.383 -4.165 -7.034 1.00 71.38 321 GLY A CA 1
ATOM 2628 C C . GLY A 1 321 ? -4.731 -3.471 -7.237 1.00 71.38 321 GLY A C 1
ATOM 2629 O O . GLY A 1 321 ? -4.798 -2.258 -7.102 1.00 71.38 321 GLY A O 1
ATOM 2630 N N . ALA A 1 322 ? -5.759 -4.233 -7.595 1.00 68.12 322 ALA A N 1
ATOM 2631 C CA . ALA A 1 322 ? -7.166 -3.811 -7.616 1.00 68.12 322 ALA A CA 1
ATOM 2632 C C . ALA A 1 322 ? -7.935 -4.326 -6.377 1.00 68.12 322 ALA A C 1
ATOM 2634 O O . ALA A 1 322 ? -9.155 -4.175 -6.274 1.00 68.12 322 ALA A O 1
ATOM 2635 N N . SER A 1 323 ? -7.225 -4.985 -5.451 1.00 79.12 323 SER A N 1
ATOM 2636 C CA . SER A 1 323 ? -7.802 -5.830 -4.406 1.00 79.12 323 SER A CA 1
ATOM 2637 C C . SER A 1 323 ? -8.194 -4.995 -3.195 1.00 79.12 323 SER A C 1
ATOM 2639 O O . SER A 1 323 ? -7.379 -4.705 -2.311 1.00 79.12 323 SER A O 1
ATOM 2641 N N . TYR A 1 324 ? -9.459 -4.595 -3.161 1.00 82.94 324 TYR A N 1
ATOM 2642 C CA . TYR A 1 324 ? -10.054 -3.917 -2.020 1.00 82.94 324 TYR A CA 1
ATOM 2643 C C . TYR A 1 324 ? -11.012 -4.845 -1.309 1.00 82.94 324 TYR A C 1
ATOM 2645 O O . TYR A 1 324 ? -11.944 -5.373 -1.909 1.00 82.94 324 TYR A O 1
ATOM 2653 N N . GLY A 1 325 ? -10.828 -4.947 -0.003 1.00 88.31 325 GLY A N 1
ATOM 2654 C CA . GLY A 1 325 ? -11.554 -5.924 0.775 1.00 88.31 325 GLY A CA 1
ATOM 2655 C C . GLY A 1 325 ? -10.848 -7.276 0.794 1.00 88.31 325 GLY A C 1
ATOM 2656 O O . GLY A 1 325 ? -10.167 -7.673 -0.152 1.00 88.31 325 GLY A O 1
ATOM 2657 N N . ILE A 1 326 ? -11.001 -7.978 1.908 1.00 92.44 326 ILE A N 1
ATOM 2658 C CA . ILE A 1 326 ? -10.268 -9.211 2.168 1.00 92.44 326 ILE A CA 1
ATOM 2659 C C . ILE A 1 326 ? -10.648 -10.348 1.211 1.00 92.44 326 ILE A C 1
ATOM 2661 O O . ILE A 1 326 ? -9.791 -11.145 0.850 1.00 92.44 326 ILE A O 1
ATOM 2665 N N . GLU A 1 327 ? -11.903 -10.411 0.767 1.00 91.50 327 GLU A N 1
ATOM 2666 C CA . GLU A 1 327 ? -12.379 -11.437 -0.169 1.00 91.50 327 GLU A CA 1
ATOM 2667 C C . GLU A 1 327 ? -11.711 -11.316 -1.535 1.00 91.50 327 GLU A C 1
ATOM 2669 O O . GLU A 1 327 ? -11.152 -12.288 -2.039 1.00 91.50 327 GLU A O 1
ATOM 2674 N N . GLU A 1 328 ? -11.673 -10.105 -2.091 1.00 87.50 328 GLU A N 1
ATOM 2675 C CA . GLU A 1 328 ? -10.999 -9.869 -3.367 1.00 87.50 328 GLU A CA 1
ATOM 2676 C C . GLU A 1 328 ? -9.484 -10.057 -3.244 1.00 87.50 328 GLU A C 1
ATOM 2678 O O . GLU A 1 328 ? -8.840 -10.562 -4.164 1.00 87.50 328 GLU A O 1
ATOM 2683 N N . ALA A 1 329 ? -8.899 -9.739 -2.084 1.00 90.31 329 ALA A N 1
ATOM 2684 C CA . ALA A 1 329 ? -7.498 -10.038 -1.809 1.00 90.31 329 ALA A CA 1
ATOM 2685 C C . ALA A 1 329 ? -7.226 -11.552 -1.761 1.00 90.31 329 ALA A C 1
ATOM 2687 O O . ALA A 1 329 ? -6.272 -12.017 -2.383 1.00 90.31 329 ALA A O 1
ATOM 2688 N N . ALA A 1 330 ? -8.068 -12.339 -1.089 1.00 92.69 330 ALA A N 1
ATOM 2689 C CA . ALA A 1 330 ? -7.924 -13.793 -1.028 1.00 92.69 330 ALA A CA 1
ATOM 2690 C C . ALA A 1 330 ? -8.014 -14.436 -2.423 1.00 92.69 330 ALA A C 1
ATOM 2692 O O . ALA A 1 330 ? -7.180 -15.275 -2.775 1.00 92.69 330 ALA A O 1
ATOM 2693 N N . ARG A 1 331 ? -8.956 -13.977 -3.256 1.00 89.25 331 ARG A N 1
ATOM 2694 C CA . ARG A 1 331 ? -9.085 -14.426 -4.650 1.00 89.25 331 ARG A CA 1
ATOM 2695 C C . ARG A 1 331 ? -7.895 -14.012 -5.501 1.00 89.25 331 ARG A C 1
ATOM 2697 O O . ARG A 1 331 ? -7.367 -14.839 -6.237 1.00 89.25 331 ARG A O 1
ATOM 2704 N N . THR A 1 332 ? -7.444 -12.767 -5.368 1.00 85.44 332 THR A N 1
ATOM 2705 C CA . THR A 1 332 ? -6.326 -12.241 -6.160 1.00 85.44 332 THR A CA 1
ATOM 2706 C C . THR A 1 332 ? -5.020 -12.951 -5.832 1.00 85.44 332 THR A C 1
ATOM 2708 O O . THR A 1 332 ? -4.317 -13.375 -6.741 1.00 85.44 332 THR A O 1
ATOM 2711 N N . TYR A 1 333 ? -4.696 -13.101 -4.546 1.00 88.12 333 TYR A N 1
ATOM 2712 C CA . TYR A 1 333 ? -3.403 -13.640 -4.127 1.00 88.12 333 TYR A CA 1
ATOM 2713 C C . TYR A 1 333 ? -3.378 -15.165 -4.040 1.00 88.12 333 TYR A C 1
ATOM 2715 O O . TYR A 1 333 ? -2.321 -15.744 -4.270 1.00 88.12 333 TYR A O 1
ATOM 2723 N N . PHE A 1 334 ? -4.500 -15.828 -3.747 1.00 91.94 334 PHE A N 1
ATOM 2724 C CA . PHE A 1 334 ? -4.529 -17.277 -3.497 1.00 91.94 334 PHE A CA 1
ATOM 2725 C C . PHE A 1 334 ? -5.573 -18.043 -4.317 1.00 91.94 334 PHE A C 1
ATOM 2727 O O . PHE A 1 334 ? -5.655 -19.263 -4.193 1.00 91.94 334 PHE A O 1
ATOM 2734 N N . GLY A 1 335 ? -6.382 -17.367 -5.140 1.00 89.50 335 GLY A N 1
ATOM 2735 C CA . GLY A 1 335 ? -7.392 -18.021 -5.978 1.00 89.50 335 GLY A CA 1
ATOM 2736 C C . GLY A 1 335 ? -8.532 -18.688 -5.200 1.00 89.50 335 GLY A C 1
ATOM 2737 O O . GLY A 1 335 ? -9.154 -19.609 -5.721 1.00 89.50 335 GLY A O 1
ATOM 2738 N N . LYS A 1 336 ? -8.802 -18.264 -3.957 1.00 92.44 336 LYS A N 1
ATOM 2739 C CA . LYS A 1 336 ? -9.816 -18.875 -3.077 1.00 92.44 336 LYS A CA 1
ATOM 2740 C C . LYS A 1 336 ? -10.580 -17.853 -2.239 1.00 92.44 336 LYS A C 1
ATOM 2742 O O . LYS A 1 336 ? -10.187 -16.693 -2.158 1.00 92.44 336 LYS A O 1
ATOM 2747 N N . HIS A 1 337 ? -11.666 -18.295 -1.608 1.00 94.25 337 HIS A N 1
ATOM 2748 C CA . HIS A 1 337 ? -12.473 -17.461 -0.717 1.00 94.25 337 HIS A CA 1
ATOM 2749 C C . HIS A 1 337 ? -11.741 -17.141 0.592 1.00 94.25 337 HIS A C 1
ATOM 2751 O O . HIS A 1 337 ? -11.002 -17.971 1.126 1.00 94.25 337 HIS A O 1
ATOM 2757 N N . ALA A 1 338 ? -12.008 -15.964 1.165 1.00 94.06 338 ALA A N 1
ATOM 2758 C CA . ALA A 1 338 ? -11.371 -15.513 2.403 1.00 94.06 338 ALA A CA 1
ATOM 2759 C C . ALA A 1 338 ? -11.670 -16.427 3.605 1.00 94.06 338 ALA A C 1
ATOM 2761 O O . ALA A 1 338 ? -10.829 -16.577 4.492 1.00 94.06 338 ALA A O 1
ATOM 2762 N N . LYS A 1 339 ? -12.840 -17.077 3.616 1.00 95.56 339 LYS A N 1
ATOM 2763 C CA . LYS A 1 339 ? -13.234 -18.065 4.636 1.00 95.56 339 LYS A CA 1
ATOM 2764 C C . LYS A 1 339 ? -12.363 -19.333 4.643 1.00 95.56 339 LYS A C 1
ATOM 2766 O O . LYS A 1 339 ? -12.266 -19.987 5.674 1.00 95.56 339 LYS A O 1
ATOM 2771 N N . ASP A 1 340 ? -11.724 -19.650 3.513 1.00 95.69 340 ASP A N 1
ATOM 2772 C CA . ASP A 1 340 ? -10.939 -20.875 3.293 1.00 95.69 340 ASP A CA 1
ATOM 2773 C C . ASP A 1 340 ? -9.417 -20.607 3.339 1.00 95.69 340 ASP A C 1
ATOM 2775 O O . ASP A 1 340 ? -8.595 -21.454 2.966 1.00 95.69 340 ASP A O 1
ATOM 2779 N N . MET A 1 341 ? -9.012 -19.402 3.752 1.00 94.38 341 MET A N 1
ATOM 2780 C CA . MET A 1 341 ? -7.600 -19.073 3.955 1.00 94.38 341 MET A CA 1
ATOM 2781 C C . MET A 1 341 ? -7.018 -19.866 5.117 1.00 94.38 341 MET A C 1
ATOM 2783 O O . MET A 1 341 ? -7.751 -20.263 6.010 1.00 94.38 341 MET A O 1
ATOM 2787 N N . ALA A 1 342 ? -5.703 -20.064 5.107 1.00 96.00 342 ALA A N 1
ATOM 2788 C CA . ALA A 1 342 ? -4.917 -20.628 6.196 1.00 96.00 342 ALA A CA 1
ATOM 2789 C C . ALA A 1 342 ? -4.227 -19.515 7.010 1.00 96.00 342 ALA A C 1
ATOM 2791 O O . ALA A 1 342 ? -4.141 -18.362 6.582 1.00 96.00 342 ALA A O 1
ATOM 2792 N N . LEU A 1 343 ? -3.649 -19.861 8.166 1.00 96.94 343 LEU A N 1
ATOM 2793 C CA . LEU A 1 343 ? -2.983 -18.898 9.058 1.00 96.94 343 LEU A CA 1
ATOM 2794 C C . LEU A 1 343 ? -1.871 -18.087 8.366 1.00 96.94 343 LEU A C 1
ATOM 2796 O O . LEU A 1 343 ? -1.812 -16.870 8.527 1.00 96.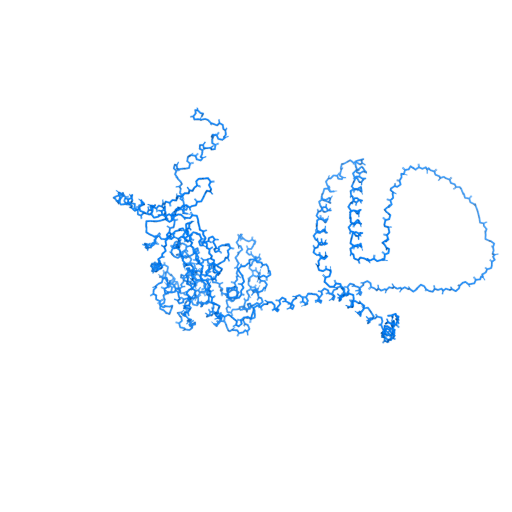94 343 LEU A O 1
ATOM 2800 N N . ALA A 1 344 ? -0.996 -18.734 7.590 1.00 96.38 344 ALA A N 1
ATOM 2801 C CA . ALA A 1 344 ? 0.113 -18.052 6.914 1.00 96.38 344 ALA A CA 1
ATOM 2802 C C . ALA A 1 344 ? -0.368 -17.049 5.848 1.00 96.38 344 ALA A C 1
ATOM 2804 O O . ALA A 1 344 ? 0.232 -15.990 5.669 1.00 96.38 344 ALA A O 1
ATOM 2805 N N . GLU A 1 345 ? -1.466 -17.365 5.167 1.00 96.38 345 GLU A N 1
ATOM 2806 C CA . GLU A 1 345 ? -2.079 -16.523 4.137 1.00 96.38 345 GLU A CA 1
ATOM 2807 C C . GLU A 1 345 ? -2.816 -15.339 4.766 1.00 96.38 345 GLU A C 1
ATOM 2809 O O . GLU A 1 345 ? -2.628 -14.196 4.351 1.00 96.38 345 GLU A O 1
ATOM 2814 N N . ALA A 1 346 ? -3.571 -15.593 5.840 1.00 96.75 346 ALA A N 1
ATOM 2815 C CA . ALA A 1 346 ? -4.204 -14.556 6.643 1.00 96.75 346 ALA A CA 1
ATOM 2816 C C . ALA A 1 346 ? -3.169 -13.584 7.228 1.00 96.75 346 ALA A C 1
ATOM 2818 O O . ALA A 1 346 ? -3.365 -12.370 7.176 1.00 96.75 346 ALA A O 1
ATOM 2819 N N . ALA A 1 347 ? -2.038 -14.100 7.722 1.00 97.56 347 ALA A N 1
ATOM 2820 C CA . ALA A 1 347 ? -0.933 -13.279 8.205 1.00 97.56 347 ALA A CA 1
ATOM 2821 C C . ALA A 1 347 ? -0.283 -12.451 7.086 1.00 97.56 347 ALA A C 1
ATOM 2823 O O . ALA A 1 347 ? 0.114 -11.312 7.330 1.00 97.56 347 ALA A O 1
ATOM 2824 N N . LEU A 1 348 ? -0.195 -12.985 5.861 1.00 96.19 348 LEU A N 1
ATOM 2825 C CA . LEU A 1 348 ? 0.307 -12.223 4.719 1.00 96.19 348 LEU A CA 1
ATOM 2826 C C . LEU A 1 348 ? -0.631 -11.053 4.425 1.00 96.19 348 LEU A C 1
ATOM 2828 O O . LEU A 1 348 ? -0.180 -9.909 4.449 1.00 96.19 348 LEU A O 1
ATOM 2832 N N . LEU A 1 349 ? -1.926 -11.322 4.216 1.00 95.81 349 LEU A N 1
ATOM 2833 C CA . LEU A 1 349 ? -2.897 -10.279 3.874 1.00 95.81 349 LEU A CA 1
ATOM 2834 C C . LEU A 1 349 ? -3.049 -9.244 4.987 1.00 95.81 349 LEU A C 1
ATOM 2836 O O . LEU A 1 349 ? -3.081 -8.055 4.691 1.00 95.81 349 LEU A O 1
ATOM 2840 N N . ALA A 1 350 ? -3.065 -9.654 6.257 1.00 96.50 350 ALA A N 1
ATOM 2841 C CA . ALA A 1 350 ? -3.111 -8.726 7.388 1.00 96.50 350 ALA A CA 1
ATOM 2842 C C . ALA A 1 350 ? -1.916 -7.756 7.417 1.00 96.50 350 ALA A C 1
ATOM 2844 O O . ALA A 1 350 ? -2.044 -6.651 7.936 1.00 96.50 350 ALA A O 1
ATOM 2845 N N . GLY A 1 351 ? -0.769 -8.143 6.852 1.00 94.56 351 GLY A N 1
ATOM 2846 C CA . GLY A 1 351 ? 0.429 -7.312 6.790 1.00 94.56 351 GLY A CA 1
ATOM 2847 C C . GLY A 1 351 ? 0.468 -6.307 5.633 1.00 94.56 351 GLY A C 1
ATOM 2848 O O . GLY A 1 351 ? 1.245 -5.349 5.718 1.00 94.56 351 GLY A O 1
ATOM 2849 N N . LEU A 1 352 ? -0.337 -6.505 4.580 1.00 92.62 352 LEU A N 1
ATOM 2850 C CA . LEU A 1 352 ? -0.316 -5.685 3.360 1.00 92.62 352 LEU A CA 1
ATOM 2851 C C . LEU A 1 352 ? -0.824 -4.243 3.557 1.00 92.62 352 LEU A C 1
ATOM 2853 O O . LEU A 1 352 ? -0.134 -3.339 3.082 1.00 92.62 352 LEU A O 1
ATOM 2857 N N . PRO A 1 353 ? -1.945 -3.974 4.266 1.00 90.31 353 PRO A N 1
ATOM 2858 C CA . PRO A 1 353 ? -2.535 -2.637 4.390 1.00 90.31 353 PRO A CA 1
ATOM 2859 C C . PRO A 1 353 ? -1.585 -1.498 4.771 1.00 90.31 353 PRO A C 1
ATOM 2861 O O . PRO A 1 353 ? -1.776 -0.366 4.322 1.00 90.31 353 PRO A O 1
ATOM 2864 N N . GLN A 1 354 ? -0.551 -1.779 5.572 1.00 86.00 354 GLN A N 1
ATOM 2865 C CA . GLN A 1 354 ? 0.437 -0.780 5.985 1.00 86.00 354 GLN A CA 1
ATOM 2866 C C . GLN A 1 354 ? 1.140 -0.119 4.788 1.00 86.00 354 GLN A C 1
ATOM 2868 O O . GLN A 1 354 ? 1.346 1.097 4.782 1.00 86.00 354 GLN A O 1
ATOM 2873 N N . ALA A 1 355 ? 1.542 -0.922 3.803 1.00 84.56 355 ALA A N 1
ATOM 2874 C CA . ALA A 1 355 ? 2.210 -0.464 2.591 1.00 84.56 355 ALA A CA 1
ATOM 2875 C C . ALA A 1 355 ? 2.002 -1.504 1.473 1.00 84.56 355 ALA A C 1
ATOM 2877 O O . ALA A 1 355 ? 2.923 -2.274 1.179 1.00 84.56 355 ALA A O 1
ATOM 2878 N N . PRO A 1 356 ? 0.808 -1.539 0.848 1.00 84.25 356 PRO A N 1
ATOM 2879 C CA . PRO A 1 356 ? 0.406 -2.634 -0.035 1.00 84.25 356 PRO A CA 1
ATOM 2880 C C . PRO A 1 356 ? 1.383 -2.888 -1.182 1.00 84.25 356 PRO A C 1
ATOM 2882 O O . PRO A 1 356 ? 1.731 -4.029 -1.466 1.00 84.25 356 PRO A O 1
ATOM 2885 N N . SER A 1 357 ? 1.902 -1.823 -1.793 1.00 78.06 357 SER A N 1
ATOM 2886 C CA . SER A 1 357 ? 2.865 -1.927 -2.894 1.00 78.06 357 SER A CA 1
ATOM 2887 C C . SER A 1 357 ? 4.245 -2.406 -2.446 1.00 78.06 357 SER A C 1
ATOM 2889 O O . SER A 1 357 ? 4.863 -3.205 -3.145 1.00 78.06 357 SER A O 1
ATOM 2891 N N . LEU A 1 358 ? 4.714 -1.981 -1.265 1.00 81.56 358 LEU A N 1
ATOM 2892 C CA . LEU A 1 358 ? 6.013 -2.396 -0.722 1.00 81.56 358 LEU A CA 1
ATOM 2893 C C . LEU A 1 358 ? 6.010 -3.866 -0.292 1.00 81.56 358 LEU A C 1
ATOM 2895 O O . LEU A 1 358 ? 6.987 -4.572 -0.529 1.00 81.56 358 LEU A O 1
ATOM 2899 N N . TYR A 1 359 ? 4.935 -4.308 0.361 1.00 87.81 359 TYR A N 1
ATOM 2900 C CA . TYR A 1 359 ? 4.808 -5.669 0.885 1.00 87.81 359 TYR A CA 1
ATOM 2901 C C . TYR A 1 359 ? 4.095 -6.624 -0.069 1.00 87.81 359 TYR A C 1
ATOM 2903 O O . TYR A 1 359 ? 3.843 -7.769 0.297 1.00 87.81 359 TYR A O 1
ATOM 2911 N N . SER A 1 360 ? 3.782 -6.183 -1.287 1.00 86.56 360 SER A N 1
ATOM 2912 C CA . SER A 1 360 ? 3.177 -7.043 -2.294 1.00 86.56 360 SER A CA 1
ATOM 2913 C C . SER A 1 360 ? 4.096 -8.235 -2.592 1.00 86.56 360 SER A C 1
ATOM 2915 O O . SER A 1 360 ? 5.261 -8.032 -2.958 1.00 86.56 360 SER A O 1
ATOM 2917 N N . PRO A 1 361 ? 3.588 -9.475 -2.501 1.00 85.50 361 PRO A N 1
ATOM 2918 C CA . PRO A 1 361 ? 4.359 -10.678 -2.804 1.00 85.50 361 PRO A CA 1
ATOM 2919 C C . PRO A 1 361 ? 4.753 -10.773 -4.282 1.00 85.50 361 PRO A C 1
ATOM 2921 O O . PRO A 1 361 ? 5.699 -11.486 -4.598 1.00 85.50 361 PRO A O 1
ATOM 2924 N N . TYR A 1 362 ? 4.084 -10.025 -5.168 1.00 77.38 362 TYR A N 1
ATOM 2925 C CA . TYR A 1 362 ? 4.492 -9.902 -6.563 1.00 77.38 362 TYR A CA 1
ATOM 2926 C C . TYR A 1 362 ? 5.785 -9.078 -6.670 1.00 77.38 362 TYR A C 1
ATOM 2928 O O . TYR A 1 362 ? 6.801 -9.576 -7.132 1.00 77.38 362 TYR A O 1
ATOM 2936 N N . PHE A 1 363 ? 5.811 -7.844 -6.165 1.00 71.38 363 PHE A N 1
ATOM 2937 C CA . PHE A 1 363 ? 6.973 -6.956 -6.347 1.00 71.38 363 PHE A CA 1
ATOM 2938 C C . PHE A 1 363 ? 8.160 -7.302 -5.464 1.00 71.38 363 PHE A C 1
ATOM 2940 O O . PHE A 1 363 ? 9.317 -7.194 -5.874 1.00 71.38 363 PHE A O 1
ATOM 2947 N N . ASN A 1 364 ? 7.874 -7.657 -4.216 1.00 76.88 364 ASN A N 1
ATOM 2948 C CA . ASN A 1 364 ? 8.890 -7.803 -3.196 1.00 76.88 364 ASN A CA 1
ATOM 2949 C C . ASN A 1 364 ? 8.598 -9.033 -2.332 1.00 76.88 364 ASN A C 1
ATOM 2951 O O . ASN A 1 364 ? 8.236 -8.897 -1.160 1.00 76.88 364 ASN A O 1
ATOM 2955 N N . PRO A 1 365 ? 8.791 -10.250 -2.876 1.00 83.00 365 PRO A N 1
ATOM 2956 C CA . PRO A 1 365 ? 8.511 -11.489 -2.154 1.00 83.00 365 PRO A CA 1
ATOM 2957 C C . PRO A 1 365 ? 9.308 -11.585 -0.848 1.00 83.00 365 PRO A C 1
ATOM 2959 O O . PRO A 1 365 ? 8.812 -12.106 0.145 1.00 83.00 365 PRO A O 1
ATOM 2962 N N . LYS A 1 366 ? 10.522 -11.019 -0.796 1.00 84.62 366 LYS A N 1
ATOM 2963 C CA . LYS A 1 366 ? 11.324 -10.974 0.435 1.00 84.62 366 LYS A CA 1
ATOM 2964 C C . LYS A 1 366 ? 10.697 -10.073 1.500 1.00 84.62 366 LYS A C 1
ATOM 2966 O O . LYS A 1 366 ? 10.586 -10.499 2.648 1.00 84.62 366 LYS A O 1
ATOM 2971 N N . ALA A 1 367 ? 10.273 -8.857 1.143 1.00 86.75 367 ALA A N 1
ATOM 2972 C CA . ALA A 1 367 ? 9.601 -7.968 2.092 1.00 86.75 367 ALA A CA 1
ATOM 2973 C C . ALA A 1 367 ? 8.222 -8.498 2.497 1.00 86.75 367 ALA A C 1
ATOM 2975 O O . ALA A 1 367 ? 7.864 -8.396 3.665 1.00 86.75 367 ALA A O 1
ATOM 2976 N N . ALA A 1 368 ? 7.484 -9.113 1.571 1.00 91.06 368 ALA A N 1
ATOM 2977 C CA . ALA A 1 368 ? 6.216 -9.782 1.844 1.00 91.06 368 ALA A CA 1
ATOM 2978 C C . ALA A 1 368 ? 6.387 -10.925 2.859 1.00 91.06 368 ALA A C 1
ATOM 2980 O O . ALA A 1 368 ? 5.663 -10.995 3.851 1.00 91.06 368 ALA A O 1
ATOM 2981 N N . LEU A 1 369 ? 7.396 -11.781 2.657 1.00 92.75 369 LEU A N 1
ATOM 2982 C CA . LEU A 1 369 ? 7.731 -12.882 3.563 1.00 92.75 369 LEU A CA 1
ATOM 2983 C C . LEU A 1 369 ? 8.126 -12.367 4.949 1.00 92.75 369 LEU A C 1
ATOM 2985 O O . LEU A 1 369 ? 7.621 -12.850 5.963 1.00 92.75 369 LEU A O 1
ATOM 2989 N N . TRP A 1 370 ? 8.999 -11.358 4.990 1.00 94.50 370 TRP A N 1
ATOM 2990 C CA . TRP A 1 370 ? 9.392 -10.703 6.233 1.00 94.50 370 TRP A CA 1
ATOM 2991 C C . TRP A 1 370 ? 8.174 -10.120 6.958 1.00 94.50 370 TRP A C 1
ATOM 2993 O O . TRP A 1 370 ? 7.996 -10.364 8.149 1.00 94.50 370 TRP A O 1
ATOM 3003 N N . ARG A 1 371 ? 7.292 -9.422 6.232 1.00 96.00 371 ARG A N 1
ATOM 3004 C CA . ARG A 1 371 ? 6.098 -8.780 6.788 1.00 96.00 371 ARG A CA 1
ATOM 3005 C C . ARG A 1 371 ? 5.090 -9.795 7.317 1.00 96.00 371 ARG A C 1
ATOM 3007 O O . ARG A 1 371 ? 4.593 -9.619 8.424 1.00 96.00 371 ARG A O 1
ATOM 3014 N N . ARG A 1 372 ? 4.831 -10.880 6.587 1.00 97.06 372 ARG A N 1
ATOM 3015 C CA . ARG A 1 372 ? 4.007 -11.999 7.067 1.00 97.06 372 ARG A CA 1
ATOM 3016 C C . ARG A 1 372 ? 4.575 -12.590 8.357 1.00 97.06 372 ARG A C 1
ATOM 3018 O O . ARG A 1 372 ? 3.836 -12.812 9.311 1.00 97.06 372 ARG A O 1
ATOM 3025 N N . ASN A 1 373 ? 5.882 -12.842 8.399 1.00 97.31 373 ASN A N 1
ATOM 3026 C CA . ASN A 1 373 ? 6.527 -13.411 9.582 1.00 97.31 373 ASN A CA 1
ATOM 3027 C C . ASN A 1 373 ? 6.497 -12.435 10.771 1.00 97.31 373 ASN A C 1
ATOM 3029 O O . ASN A 1 373 ? 6.365 -12.869 11.913 1.00 97.31 373 ASN A O 1
ATOM 3033 N N . ASP A 1 374 ? 6.550 -11.127 10.512 1.00 97.38 374 ASP A N 1
ATOM 3034 C CA . ASP A 1 374 ? 6.344 -10.089 11.523 1.00 97.38 374 ASP A CA 1
ATOM 3035 C C . ASP A 1 374 ? 4.920 -10.129 12.107 1.00 97.38 374 ASP A C 1
ATOM 3037 O O . ASP A 1 374 ? 4.756 -10.079 13.326 1.00 97.38 374 ASP A O 1
ATOM 3041 N N . VAL A 1 375 ? 3.899 -10.320 11.262 1.00 97.88 375 VAL A N 1
ATOM 3042 C CA . VAL A 1 375 ? 2.509 -10.533 11.706 1.00 97.88 375 VAL A CA 1
ATOM 3043 C C . VAL A 1 375 ? 2.400 -11.789 12.572 1.00 97.88 375 VAL A C 1
ATOM 3045 O O . VAL A 1 375 ? 1.894 -11.709 13.688 1.00 97.88 375 VAL A O 1
ATOM 3048 N N . LEU A 1 376 ? 2.934 -12.929 12.119 1.00 98.31 376 LEU A N 1
ATOM 3049 C CA . LEU A 1 376 ? 2.922 -14.185 12.886 1.00 98.31 376 LEU A CA 1
ATOM 3050 C C . LEU A 1 376 ? 3.611 -14.027 14.249 1.00 98.31 376 LEU A C 1
ATOM 3052 O O . LEU A 1 376 ? 3.081 -14.449 15.278 1.00 98.31 376 LEU A O 1
ATOM 3056 N N . ARG A 1 377 ? 4.767 -13.358 14.282 1.00 98.06 377 ARG A N 1
ATOM 3057 C CA . ARG A 1 377 ? 5.468 -13.022 15.526 1.00 98.06 377 ARG A CA 1
ATOM 3058 C C . ARG A 1 377 ? 4.595 -12.168 16.445 1.00 98.06 377 ARG A C 1
ATOM 3060 O O . ARG A 1 377 ? 4.513 -12.462 17.634 1.00 98.06 377 ARG A O 1
ATOM 3067 N N . LYS A 1 378 ? 3.920 -11.143 15.915 1.00 97.19 378 LYS A N 1
ATOM 3068 C CA . LYS A 1 378 ? 3.020 -10.279 16.694 1.00 97.19 378 LYS A CA 1
ATOM 3069 C C . LYS A 1 378 ? 1.804 -11.018 17.230 1.00 97.19 378 LYS A C 1
ATOM 3071 O O . LYS A 1 378 ? 1.402 -10.743 18.357 1.00 97.19 378 LYS A O 1
ATOM 3076 N N . MET A 1 379 ? 1.253 -11.951 16.460 1.00 97.94 379 MET A N 1
ATOM 3077 C CA . MET A 1 379 ? 0.163 -12.814 16.910 1.00 97.94 379 MET A CA 1
ATOM 3078 C C . MET A 1 379 ? 0.601 -13.701 18.077 1.00 97.94 379 MET A C 1
ATOM 3080 O O . MET A 1 379 ? -0.124 -13.803 19.062 1.00 97.94 379 MET A O 1
ATOM 3084 N N . PHE A 1 380 ? 1.800 -14.286 18.000 1.00 98.00 380 PHE A N 1
ATOM 3085 C CA . PHE A 1 380 ? 2.371 -15.091 19.081 1.00 98.00 380 PHE A CA 1
ATOM 3086 C C . PHE A 1 380 ? 2.650 -14.257 20.342 1.00 98.00 380 PHE A C 1
ATOM 3088 O O . PHE A 1 380 ? 2.195 -14.615 21.424 1.00 98.00 380 PHE A O 1
ATOM 3095 N N . GLU A 1 381 ? 3.324 -13.107 20.206 1.00 96.44 381 GLU A N 1
ATOM 3096 C CA . GLU A 1 381 ? 3.627 -12.189 21.323 1.00 96.44 381 GLU A CA 1
ATOM 3097 C C . GLU A 1 381 ? 2.371 -11.724 22.078 1.00 96.44 381 GLU A C 1
ATOM 3099 O O . GLU A 1 381 ? 2.446 -11.383 23.257 1.00 96.44 381 GLU A O 1
ATOM 3104 N N . GLN A 1 382 ? 1.225 -11.684 21.396 1.00 95.88 382 GLN A N 1
ATOM 3105 C CA . GLN A 1 382 ? -0.063 -11.258 21.948 1.00 95.88 382 GLN A CA 1
ATOM 3106 C C . GLN A 1 382 ? -0.964 -12.431 22.366 1.00 95.88 382 GLN A C 1
ATOM 3108 O O . GLN A 1 382 ? -2.077 -12.199 22.830 1.00 95.88 382 GLN A O 1
ATOM 3113 N N . GLY A 1 383 ? -0.494 -13.676 22.231 1.00 96.12 383 GLY A N 1
ATOM 3114 C CA . GLY A 1 383 ? -1.217 -14.875 22.660 1.00 96.12 383 GLY A CA 1
ATOM 3115 C C . GLY A 1 383 ? -2.349 -15.322 21.730 1.00 96.12 383 GLY A C 1
ATOM 3116 O O . GLY A 1 383 ? -3.182 -16.122 22.142 1.00 96.12 383 GLY A O 1
ATOM 3117 N N . TYR A 1 384 ? -2.399 -14.834 20.486 1.00 97.19 384 TYR A N 1
ATOM 3118 C CA . TYR A 1 384 ? -3.402 -15.263 19.501 1.00 97.19 384 TYR A CA 1
ATOM 3119 C C . TYR A 1 384 ? -3.096 -16.629 18.876 1.00 97.19 384 TYR A C 1
ATOM 3121 O O . TYR A 1 384 ? -4.009 -17.294 18.393 1.00 97.19 384 TYR A O 1
ATOM 3129 N N . ILE A 1 385 ? -1.823 -17.033 18.850 1.00 97.88 385 ILE A N 1
ATOM 3130 C CA . ILE A 1 385 ? -1.367 -18.330 18.332 1.00 97.88 385 ILE A CA 1
ATOM 3131 C C . ILE A 1 385 ? -0.298 -18.924 19.248 1.00 97.88 385 ILE A C 1
ATOM 3133 O O . ILE A 1 385 ? 0.402 -18.201 19.957 1.00 97.88 385 ILE A O 1
ATOM 3137 N N . THR A 1 386 ? -0.158 -20.244 19.196 1.00 97.94 386 THR A N 1
ATOM 3138 C CA . THR A 1 386 ? 0.887 -21.004 19.899 1.00 97.94 386 THR A CA 1
ATOM 3139 C C . THR A 1 386 ? 2.245 -20.893 19.199 1.00 97.94 386 THR A C 1
ATOM 3141 O O . THR A 1 386 ? 2.336 -20.462 18.042 1.00 97.94 386 THR A O 1
ATOM 3144 N N . ALA A 1 387 ? 3.320 -21.285 19.891 1.00 97.31 387 ALA A N 1
ATOM 3145 C CA . ALA A 1 387 ? 4.658 -21.314 19.302 1.00 97.31 387 ALA A CA 1
ATOM 3146 C C . ALA A 1 387 ? 4.710 -22.295 18.121 1.00 97.31 387 ALA A C 1
ATOM 3148 O O . ALA A 1 387 ? 5.238 -21.957 17.065 1.00 97.31 387 ALA A O 1
ATOM 3149 N N . GLU A 1 388 ? 4.076 -23.457 18.266 1.00 97.31 388 GLU A N 1
ATOM 3150 C CA . GLU A 1 388 ? 4.013 -24.520 17.265 1.00 97.31 388 GLU A CA 1
ATOM 3151 C C . GLU A 1 388 ? 3.304 -24.042 15.993 1.00 97.31 388 GLU A C 1
ATOM 3153 O O . GLU A 1 388 ? 3.813 -24.226 14.888 1.00 97.31 388 GLU A O 1
ATOM 3158 N N . GLN A 1 389 ? 2.164 -23.352 16.133 1.00 97.25 389 GLN A N 1
ATOM 3159 C CA . GLN A 1 389 ? 1.447 -22.757 14.998 1.00 97.25 389 GLN A CA 1
ATOM 3160 C C . GLN A 1 389 ? 2.279 -21.691 14.282 1.00 97.25 389 GLN A C 1
ATOM 3162 O O . GLN A 1 389 ? 2.275 -21.632 13.051 1.00 97.25 389 GLN A O 1
ATOM 3167 N N . LYS A 1 390 ? 2.989 -20.845 15.041 1.00 97.75 390 LYS A N 1
ATOM 3168 C CA . LYS A 1 390 ? 3.860 -19.805 14.484 1.00 97.75 390 LYS A CA 1
ATOM 3169 C C . LYS A 1 390 ? 5.004 -20.431 13.684 1.00 97.75 390 LYS A C 1
ATOM 3171 O O . LYS A 1 390 ? 5.195 -20.050 12.532 1.00 97.75 390 LYS A O 1
ATOM 3176 N N . GLU A 1 391 ? 5.734 -21.384 14.265 1.00 96.44 391 GLU A N 1
ATOM 3177 C CA . GLU A 1 391 ? 6.850 -22.057 13.584 1.00 96.44 391 GLU A CA 1
ATOM 3178 C C . GLU A 1 391 ? 6.366 -22.806 12.334 1.00 96.44 391 GLU A C 1
ATOM 3180 O O . GLU A 1 391 ? 6.933 -22.626 11.256 1.00 96.44 391 GLU A O 1
ATOM 3185 N N . ALA A 1 392 ? 5.249 -23.540 12.421 1.00 96.50 392 ALA A N 1
ATOM 3186 C CA . ALA A 1 392 ? 4.654 -24.202 11.262 1.00 96.50 392 ALA A CA 1
ATOM 3187 C C . ALA A 1 392 ? 4.302 -23.199 10.147 1.00 96.50 392 ALA A C 1
ATOM 3189 O O . ALA A 1 392 ? 4.696 -23.389 8.997 1.00 96.50 392 ALA A O 1
ATOM 3190 N N . ALA A 1 393 ? 3.632 -22.090 10.475 1.00 95.56 393 ALA A N 1
ATOM 3191 C CA . ALA A 1 393 ? 3.211 -21.090 9.492 1.00 95.56 393 ALA A CA 1
ATOM 3192 C C . ALA A 1 393 ? 4.381 -20.328 8.840 1.00 95.56 393 ALA A C 1
ATOM 3194 O O . ALA A 1 393 ? 4.288 -19.956 7.668 1.00 95.56 393 ALA A O 1
ATOM 3195 N N . VAL A 1 394 ? 5.485 -20.104 9.561 1.00 94.81 394 VAL A N 1
ATOM 3196 C CA . VAL A 1 394 ? 6.679 -19.422 9.026 1.00 94.81 394 VAL A CA 1
ATOM 3197 C C . VAL A 1 394 ? 7.351 -20.241 7.918 1.00 94.81 394 VAL A C 1
ATOM 3199 O O . VAL A 1 394 ? 7.871 -19.652 6.966 1.00 94.81 394 VAL A O 1
ATOM 3202 N N . THR A 1 395 ? 7.307 -21.574 8.000 1.00 93.38 395 THR A N 1
ATOM 3203 C CA . THR A 1 395 ? 7.923 -22.465 6.996 1.00 93.38 395 THR A CA 1
ATOM 3204 C C . THR A 1 395 ? 7.150 -22.547 5.679 1.00 93.38 395 THR A C 1
ATOM 3206 O O . THR A 1 395 ? 7.725 -22.899 4.650 1.00 93.38 395 THR A O 1
ATOM 3209 N N . ILE A 1 396 ? 5.864 -22.183 5.680 1.00 92.25 396 ILE A N 1
ATOM 3210 C CA . ILE A 1 396 ? 5.022 -22.215 4.481 1.00 92.25 396 ILE A CA 1
ATOM 3211 C C . ILE A 1 396 ? 5.541 -21.158 3.485 1.00 92.25 396 ILE A C 1
ATOM 3213 O O . ILE A 1 396 ? 5.785 -20.016 3.887 1.00 92.25 396 ILE A O 1
ATOM 3217 N N . PRO A 1 397 ? 5.733 -21.474 2.192 1.00 88.56 397 PRO A N 1
ATOM 3218 C CA . PRO A 1 397 ? 6.094 -20.477 1.180 1.00 88.56 397 PRO A CA 1
ATOM 3219 C C . PRO A 1 397 ? 4.925 -19.514 0.904 1.00 88.56 397 PRO A C 1
ATOM 3221 O O . PRO A 1 397 ? 3.790 -19.780 1.275 1.00 88.56 397 PRO A O 1
ATOM 3224 N N . LEU A 1 398 ? 5.168 -18.377 0.242 1.00 83.44 398 LEU A N 1
ATOM 3225 C CA . LEU A 1 398 ? 4.101 -17.393 -0.019 1.00 83.44 398 LEU A CA 1
ATOM 3226 C C . LEU A 1 398 ? 2.968 -17.922 -0.917 1.00 83.44 398 LEU A C 1
ATOM 3228 O O . LEU A 1 398 ? 1.884 -17.361 -0.854 1.00 83.44 398 LEU A O 1
ATOM 3232 N N . ALA A 1 399 ? 3.211 -18.976 -1.709 1.00 82.94 399 ALA A N 1
ATOM 3233 C CA . ALA A 1 399 ? 2.216 -19.719 -2.498 1.00 82.94 399 ALA A CA 1
ATOM 3234 C C . ALA A 1 399 ? 1.168 -18.847 -3.227 1.00 82.94 399 ALA A C 1
ATOM 3236 O O . ALA A 1 399 ? 0.005 -19.228 -3.333 1.00 82.94 399 ALA A O 1
ATOM 3237 N N . VAL A 1 400 ? 1.575 -17.671 -3.723 1.00 86.00 400 VAL A N 1
ATOM 3238 C CA . VAL A 1 400 ? 0.663 -16.756 -4.413 1.00 86.00 400 VAL A CA 1
ATOM 3239 C C . VAL A 1 400 ? 0.424 -17.187 -5.853 1.00 86.00 400 VAL A C 1
ATOM 3241 O O . VAL A 1 400 ? 1.356 -17.612 -6.543 1.00 86.00 400 VAL A O 1
ATOM 3244 N N . VAL A 1 401 ? -0.817 -17.050 -6.317 1.00 85.31 401 VAL A N 1
ATOM 3245 C CA . VAL A 1 401 ? -1.171 -17.308 -7.715 1.00 85.31 401 VAL A CA 1
ATOM 3246 C C . VAL A 1 401 ? -0.658 -16.171 -8.605 1.00 85.31 401 VAL A C 1
ATOM 3248 O O . VAL A 1 401 ? -0.653 -15.015 -8.164 1.00 85.31 401 VAL A O 1
ATOM 3251 N N . PRO A 1 402 ? -0.225 -16.455 -9.847 1.00 73.38 402 PRO A N 1
ATOM 3252 C CA . PRO A 1 402 ? 0.185 -15.413 -10.781 1.00 73.38 402 PRO A CA 1
ATOM 3253 C C . PRO A 1 402 ? -0.928 -14.372 -11.003 1.00 73.38 402 PRO A C 1
ATOM 3255 O O . PRO A 1 402 ? -2.106 -14.745 -11.054 1.00 73.38 402 PRO A O 1
ATOM 3258 N N . PRO A 1 403 ? -0.584 -13.080 -11.160 1.00 68.75 403 PRO A N 1
ATOM 3259 C CA . PRO A 1 403 ? -1.559 -12.044 -11.482 1.00 68.75 403 PRO A CA 1
ATOM 3260 C C . PRO A 1 403 ? -2.356 -12.390 -12.750 1.00 68.75 403 PRO A C 1
ATOM 3262 O O . PRO A 1 403 ? -1.777 -12.730 -13.777 1.00 68.75 403 PRO A O 1
ATOM 3265 N N . GLN A 1 404 ? -3.684 -12.270 -12.686 1.00 62.88 404 GLN A N 1
ATOM 3266 C CA . GLN A 1 404 ? -4.592 -12.624 -13.790 1.00 62.88 404 GLN A CA 1
ATOM 3267 C C . GLN A 1 404 ? -4.742 -11.516 -14.851 1.00 62.88 404 GLN A C 1
ATOM 3269 O O . GLN A 1 404 ? -5.291 -11.746 -15.929 1.00 62.88 404 GLN A O 1
ATOM 3274 N N . THR A 1 405 ? -4.283 -10.292 -14.574 1.00 65.38 405 THR A N 1
ATOM 3275 C CA . THR A 1 405 ? -4.420 -9.160 -15.499 1.00 65.38 405 THR A CA 1
ATOM 3276 C C . THR A 1 405 ? -3.342 -9.186 -16.586 1.00 65.38 405 THR A C 1
ATOM 3278 O O . THR A 1 405 ? -2.163 -9.407 -16.319 1.00 65.38 405 THR A O 1
ATOM 3281 N N . LYS A 1 406 ? -3.729 -8.918 -17.843 1.00 70.00 406 LYS A N 1
ATOM 3282 C CA . LYS A 1 406 ? -2.775 -8.709 -18.944 1.00 70.00 406 LYS A CA 1
ATOM 3283 C C . LYS A 1 406 ? -2.127 -7.334 -18.791 1.00 70.00 406 LYS A C 1
ATOM 3285 O O . LYS A 1 406 ? -2.743 -6.319 -19.105 1.00 70.00 406 LYS A O 1
ATOM 3290 N N . ILE A 1 407 ? -0.889 -7.310 -18.313 1.00 85.81 407 ILE A N 1
ATOM 3291 C CA . ILE A 1 407 ? -0.111 -6.087 -18.087 1.00 85.81 407 ILE A CA 1
ATOM 3292 C C . ILE A 1 407 ? 0.989 -6.002 -19.137 1.00 85.81 407 ILE A C 1
ATOM 3294 O O . ILE A 1 407 ? 1.746 -6.954 -19.313 1.00 85.81 407 ILE A O 1
ATOM 3298 N N . LYS A 1 408 ? 1.103 -4.861 -19.820 1.00 91.94 408 LYS A N 1
ATOM 3299 C CA . LYS A 1 408 ? 2.250 -4.582 -20.694 1.00 91.94 408 LYS A CA 1
ATOM 3300 C C . LYS A 1 408 ? 3.325 -3.854 -19.902 1.00 91.94 408 LYS A C 1
ATOM 3302 O O . LYS A 1 408 ? 2.990 -2.952 -19.142 1.00 91.94 408 LYS A O 1
ATOM 3307 N N . ALA A 1 409 ? 4.594 -4.197 -20.115 1.00 93.75 409 ALA A N 1
ATOM 3308 C CA . ALA A 1 409 ? 5.722 -3.585 -19.408 1.00 93.75 409 ALA A CA 1
ATOM 3309 C C . ALA A 1 409 ? 5.558 -3.596 -17.867 1.00 93.75 409 ALA A C 1
ATOM 3311 O O . ALA A 1 409 ? 5.674 -2.548 -17.226 1.00 93.75 409 ALA A O 1
ATOM 3312 N N . PRO A 1 410 ? 5.239 -4.744 -17.242 1.00 90.19 410 PRO A N 1
ATOM 3313 C CA . PRO A 1 410 ? 4.761 -4.788 -15.860 1.00 90.19 410 PRO A CA 1
ATOM 3314 C C . PRO A 1 410 ? 5.737 -4.165 -14.851 1.00 90.19 410 PRO A C 1
ATOM 3316 O O . PRO A 1 410 ? 5.317 -3.384 -13.998 1.00 90.19 410 PRO A O 1
ATOM 3319 N N . HIS A 1 411 ? 7.044 -4.407 -14.991 1.00 91.44 411 HIS A N 1
ATOM 3320 C CA . HIS A 1 411 ? 8.067 -3.780 -14.140 1.00 91.44 411 HIS A CA 1
ATOM 3321 C C . HIS A 1 411 ? 7.992 -2.249 -14.159 1.00 91.44 411 HIS A C 1
ATOM 3323 O O . HIS A 1 411 ? 8.024 -1.612 -13.105 1.00 91.44 411 HIS A O 1
ATOM 3329 N N . PHE A 1 412 ? 7.815 -1.660 -15.344 1.00 95.31 412 PHE A N 1
ATOM 3330 C CA . PHE A 1 412 ? 7.655 -0.220 -15.503 1.00 95.31 412 PHE A CA 1
ATOM 3331 C C . PHE A 1 412 ? 6.314 0.285 -14.959 1.00 95.31 412 PHE A C 1
ATOM 3333 O O . PHE A 1 412 ? 6.275 1.283 -14.239 1.00 95.31 412 PHE A O 1
ATOM 3340 N N . VAL A 1 413 ? 5.213 -0.408 -15.272 1.00 92.31 413 VAL A N 1
ATOM 3341 C CA . VAL A 1 413 ? 3.860 -0.051 -14.811 1.00 92.31 413 VAL A CA 1
ATOM 3342 C C . VAL A 1 413 ? 3.827 0.094 -13.296 1.00 92.31 413 VAL A C 1
ATOM 3344 O O . VAL A 1 413 ? 3.318 1.087 -12.775 1.00 92.31 413 VAL A O 1
ATOM 3347 N N . PHE A 1 414 ? 4.396 -0.873 -12.582 1.00 86.81 414 PHE A N 1
ATOM 3348 C CA . PHE A 1 414 ? 4.368 -0.874 -11.127 1.00 86.81 414 PHE A CA 1
ATOM 3349 C C . PHE A 1 414 ? 5.415 0.040 -10.493 1.00 86.81 414 PHE A C 1
ATOM 3351 O O . PHE A 1 414 ? 5.147 0.614 -9.434 1.00 86.81 414 PHE A O 1
ATOM 3358 N N . TYR A 1 415 ? 6.542 0.277 -11.171 1.00 90.56 415 TYR A N 1
ATOM 3359 C CA . TYR A 1 415 ? 7.443 1.374 -10.822 1.00 90.56 415 TYR A CA 1
ATOM 3360 C C . TYR A 1 415 ? 6.696 2.718 -10.847 1.00 90.56 415 TYR A C 1
ATOM 3362 O O . TYR A 1 415 ? 6.643 3.402 -9.824 1.00 90.56 415 TYR A O 1
ATOM 3370 N N . VAL A 1 416 ? 6.017 3.052 -11.951 1.00 93.56 416 VAL A N 1
ATOM 3371 C CA . VAL A 1 416 ? 5.239 4.298 -12.062 1.00 93.56 416 VAL A CA 1
ATOM 3372 C C . VAL A 1 416 ? 4.095 4.336 -11.051 1.00 93.56 416 VAL A C 1
ATOM 3374 O O . VAL A 1 416 ? 3.883 5.361 -10.404 1.00 93.56 416 VAL A O 1
ATOM 3377 N N . ARG A 1 417 ? 3.380 3.221 -10.859 1.00 87.69 417 ARG A N 1
ATOM 3378 C CA . ARG A 1 417 ? 2.303 3.124 -9.867 1.00 87.69 417 ARG A CA 1
ATOM 3379 C C . ARG A 1 417 ? 2.791 3.508 -8.471 1.00 87.69 417 ARG A C 1
ATOM 3381 O O . ARG A 1 417 ? 2.146 4.328 -7.829 1.00 87.69 417 ARG A O 1
ATOM 3388 N N . SER A 1 418 ? 3.930 2.976 -8.024 1.00 84.81 418 SER A N 1
ATOM 3389 C CA . SER A 1 418 ? 4.481 3.301 -6.700 1.00 84.81 418 SER A CA 1
ATOM 3390 C C . SER A 1 418 ? 4.749 4.804 -6.526 1.00 84.81 418 SER A C 1
ATOM 3392 O O . SER A 1 418 ? 4.377 5.379 -5.504 1.00 84.81 418 SER A O 1
ATOM 3394 N N . GLN A 1 419 ? 5.277 5.471 -7.559 1.00 89.81 419 GLN A N 1
ATOM 3395 C CA . GLN A 1 419 ? 5.498 6.922 -7.555 1.00 89.81 419 GLN A CA 1
ATOM 3396 C C . GLN A 1 419 ? 4.182 7.710 -7.512 1.00 89.81 419 GLN A C 1
ATOM 3398 O O . GLN A 1 419 ? 4.070 8.720 -6.811 1.00 89.81 419 GLN A O 1
ATOM 3403 N N . LEU A 1 420 ? 3.167 7.256 -8.254 1.00 90.50 420 LEU A N 1
ATOM 3404 C CA . LEU A 1 420 ? 1.838 7.863 -8.231 1.00 90.50 420 LEU A CA 1
ATOM 3405 C C . LEU A 1 420 ? 1.177 7.701 -6.860 1.00 90.50 420 LEU A C 1
ATOM 3407 O O . LEU A 1 420 ? 0.581 8.649 -6.357 1.00 90.50 420 LEU A O 1
ATOM 3411 N N . GLU A 1 421 ? 1.290 6.530 -6.237 1.00 85.69 421 GLU A N 1
ATOM 3412 C CA . GLU A 1 421 ? 0.726 6.267 -4.912 1.00 85.69 421 GLU A CA 1
ATOM 3413 C C . GLU A 1 421 ? 1.418 7.090 -3.828 1.00 85.69 421 GLU A C 1
ATOM 3415 O O . GLU A 1 421 ? 0.749 7.612 -2.937 1.00 85.69 421 GLU A O 1
ATOM 3420 N N . GLU A 1 422 ? 2.737 7.261 -3.918 1.00 81.62 422 GLU A N 1
ATOM 3421 C CA . GLU A 1 422 ? 3.489 8.129 -3.014 1.00 81.62 422 GLU A CA 1
ATOM 3422 C C . GLU A 1 422 ? 3.018 9.587 -3.119 1.00 81.62 422 GLU A C 1
ATOM 3424 O O . GLU A 1 422 ? 2.832 10.265 -2.103 1.00 81.62 422 GLU A O 1
ATOM 3429 N N . ARG A 1 423 ? 2.782 10.060 -4.349 1.00 85.50 423 ARG A N 1
ATOM 3430 C CA . ARG A 1 423 ? 2.436 11.458 -4.626 1.00 85.50 423 ARG A CA 1
ATOM 3431 C C . ARG A 1 423 ? 0.960 11.788 -4.406 1.00 85.50 423 ARG A C 1
ATOM 3433 O O . ARG A 1 423 ? 0.650 12.852 -3.876 1.00 85.50 423 ARG A O 1
ATOM 3440 N N . TYR A 1 424 ? 0.061 10.913 -4.847 1.00 83.94 424 TYR A N 1
ATOM 3441 C CA . TYR A 1 424 ? -1.384 11.158 -4.909 1.00 83.94 424 TYR A CA 1
ATOM 3442 C C . TYR A 1 424 ? -2.186 10.287 -3.936 1.00 83.94 424 TYR A C 1
ATOM 3444 O O . TYR A 1 424 ? -3.343 10.591 -3.654 1.00 83.94 424 TYR A O 1
ATOM 3452 N N . GLY A 1 425 ? -1.579 9.239 -3.376 1.00 78.69 425 GLY A N 1
ATOM 3453 C CA . GLY A 1 425 ? -2.252 8.254 -2.536 1.00 78.69 425 GLY A CA 1
ATOM 3454 C C . GLY A 1 425 ? -2.979 7.182 -3.350 1.00 78.69 425 GLY A C 1
ATOM 3455 O O . GLY A 1 425 ? -3.538 7.453 -4.409 1.00 78.69 425 GLY A O 1
ATOM 3456 N N . ILE A 1 426 ? -3.024 5.965 -2.803 1.00 77.75 426 ILE A N 1
ATOM 3457 C CA . ILE A 1 426 ? -3.599 4.764 -3.442 1.00 77.75 426 ILE A CA 1
ATOM 3458 C C . ILE A 1 426 ? -5.009 5.025 -3.991 1.00 77.75 426 ILE A C 1
ATOM 3460 O O . ILE A 1 426 ? -5.283 4.778 -5.159 1.00 77.75 426 ILE A O 1
ATOM 3464 N N . LYS A 1 427 ? -5.883 5.632 -3.180 1.00 75.62 427 LYS A N 1
ATOM 3465 C CA . LYS A 1 427 ? -7.270 5.919 -3.572 1.00 75.62 427 LYS A CA 1
ATOM 3466 C C . LYS A 1 427 ? -7.370 6.800 -4.820 1.00 75.62 427 LYS A C 1
ATOM 3468 O O . LYS A 1 427 ? -8.173 6.516 -5.695 1.00 75.62 427 LYS A O 1
ATOM 3473 N N . GLN A 1 428 ? -6.560 7.855 -4.921 1.00 80.25 428 GLN A N 1
ATOM 3474 C CA . GLN A 1 428 ? -6.589 8.729 -6.095 1.00 80.25 428 GLN A CA 1
ATOM 3475 C C . GLN A 1 428 ? -6.043 8.012 -7.333 1.00 80.25 428 GLN A C 1
ATOM 3477 O O . GLN A 1 428 ? -6.537 8.236 -8.434 1.00 80.25 428 GLN A O 1
ATOM 3482 N N . VAL A 1 429 ? -5.033 7.157 -7.160 1.00 84.50 429 VAL A N 1
ATOM 3483 C CA . VAL A 1 429 ? -4.461 6.375 -8.261 1.00 84.50 429 VAL A CA 1
ATOM 3484 C C . VAL A 1 429 ? -5.461 5.368 -8.808 1.00 84.50 429 VAL A C 1
ATOM 3486 O O . VAL A 1 429 ? -5.522 5.200 -10.017 1.00 84.50 429 VAL A O 1
ATOM 3489 N N . GLU A 1 430 ? -6.276 4.744 -7.965 1.00 78.38 430 GLU A N 1
ATOM 3490 C CA . GLU A 1 430 ? -7.196 3.690 -8.409 1.00 78.38 430 GLU A CA 1
ATOM 3491 C C . GLU A 1 430 ? -8.615 4.169 -8.740 1.00 78.38 430 GLU A C 1
ATOM 3493 O O . GLU A 1 430 ? -9.276 3.571 -9.583 1.00 78.38 430 GLU A O 1
ATOM 3498 N N . GLU A 1 431 ? -9.091 5.234 -8.089 1.00 76.25 431 GLU A N 1
ATOM 3499 C CA . GLU A 1 431 ? -10.485 5.702 -8.193 1.00 76.25 431 GLU A CA 1
ATOM 3500 C C . GLU A 1 431 ? -10.614 7.109 -8.790 1.00 76.25 431 GLU A C 1
ATOM 3502 O O . GLU A 1 431 ? -11.722 7.598 -9.023 1.00 76.25 431 GLU A O 1
ATOM 3507 N N . GLY A 1 432 ? -9.488 7.796 -8.982 1.00 75.94 432 GLY A N 1
ATOM 3508 C CA . GLY A 1 432 ? -9.451 9.207 -9.345 1.00 75.94 432 GLY A CA 1
ATOM 3509 C C . GLY A 1 432 ? -9.618 9.502 -10.831 1.00 75.94 432 GLY A C 1
ATOM 3510 O O . GLY A 1 432 ? -9.549 10.675 -11.200 1.00 75.94 432 GLY A O 1
ATOM 3511 N N . GLY A 1 433 ? -9.786 8.480 -11.679 1.00 82.69 433 GLY A N 1
ATOM 3512 C CA . GLY A 1 433 ? -9.910 8.645 -13.128 1.00 82.69 433 GLY A CA 1
ATOM 3513 C C . GLY A 1 433 ? -8.680 9.282 -13.778 1.00 82.69 433 GLY A C 1
ATOM 3514 O O . GLY A 1 433 ? -8.808 10.060 -14.725 1.00 82.69 433 GLY A O 1
ATOM 3515 N N . LEU A 1 434 ? -7.480 9.023 -13.247 1.00 88.69 434 LEU A N 1
ATOM 3516 C CA . LEU A 1 434 ? -6.254 9.623 -13.762 1.00 88.69 434 LEU A CA 1
ATOM 3517 C C . LEU A 1 434 ? -5.967 9.111 -15.175 1.00 88.69 434 LEU A C 1
ATOM 3519 O O . LEU A 1 434 ? -5.983 7.911 -15.437 1.00 88.69 434 LEU A O 1
ATOM 3523 N N . ARG A 1 435 ? -5.608 10.024 -16.076 1.00 93.19 435 ARG A N 1
ATOM 3524 C CA . ARG A 1 435 ? -5.009 9.688 -17.369 1.00 93.19 435 ARG A CA 1
ATOM 3525 C C . ARG A 1 435 ? -3.510 9.951 -17.284 1.00 93.19 435 ARG A C 1
ATOM 3527 O O . ARG A 1 435 ? -3.088 11.104 -17.326 1.00 93.19 435 ARG A O 1
ATOM 3534 N N . VAL A 1 436 ? -2.712 8.896 -17.146 1.00 96.00 436 VAL A N 1
ATOM 3535 C CA . VAL A 1 436 ? -1.261 9.008 -16.956 1.00 96.00 436 VAL A CA 1
ATOM 3536 C C . VAL A 1 436 ? -0.543 8.620 -18.241 1.00 96.00 436 VAL A C 1
ATOM 3538 O O . VAL A 1 436 ? -0.594 7.469 -18.660 1.00 96.00 436 VAL A O 1
ATOM 3541 N N . VAL A 1 437 ? 0.135 9.581 -18.865 1.00 97.25 437 VAL A N 1
ATOM 3542 C CA . VAL A 1 437 ? 1.018 9.349 -20.017 1.00 97.25 437 VAL A CA 1
ATOM 3543 C C . VAL A 1 437 ? 2.452 9.264 -19.509 1.00 97.25 437 VAL A C 1
ATOM 3545 O O . VAL A 1 437 ? 2.893 10.133 -18.757 1.00 97.25 437 VAL A O 1
ATOM 3548 N N . THR A 1 438 ? 3.161 8.205 -19.887 1.00 97.62 438 THR A N 1
ATOM 3549 C CA . THR A 1 438 ? 4.513 7.907 -19.397 1.00 97.62 438 THR A CA 1
ATOM 3550 C C . THR A 1 438 ? 5.579 8.127 -20.467 1.00 97.62 438 THR A C 1
ATOM 3552 O O . THR A 1 438 ? 5.279 8.447 -21.615 1.00 97.62 438 THR A O 1
ATOM 3555 N N . THR A 1 439 ? 6.844 7.958 -20.086 1.00 97.94 439 THR A N 1
ATOM 3556 C CA . THR A 1 439 ? 7.994 8.047 -20.996 1.00 97.94 439 THR A CA 1
ATOM 3557 C C . THR A 1 439 ? 8.261 6.761 -21.774 1.00 97.94 439 THR A C 1
ATOM 3559 O O . THR A 1 439 ? 8.997 6.805 -22.760 1.00 97.94 439 THR A O 1
ATOM 3562 N N . LEU A 1 440 ? 7.682 5.635 -21.341 1.00 98.44 440 LEU A N 1
ATOM 3563 C CA . LEU A 1 440 ? 7.916 4.326 -21.940 1.00 98.44 440 LEU A CA 1
ATOM 3564 C C . LEU A 1 440 ? 7.541 4.344 -23.421 1.00 98.44 440 LEU A C 1
ATOM 3566 O O . LEU A 1 440 ? 6.471 4.832 -23.788 1.00 98.44 440 LEU A O 1
ATOM 3570 N N . ASP A 1 441 ? 8.391 3.764 -24.257 1.00 98.38 441 ASP A N 1
ATOM 3571 C CA . ASP A 1 441 ? 8.048 3.407 -25.625 1.00 98.38 441 ASP A CA 1
ATOM 3572 C C . ASP A 1 441 ? 7.771 1.906 -25.680 1.00 98.38 441 ASP A C 1
ATOM 3574 O O . ASP A 1 441 ? 8.677 1.093 -25.484 1.00 98.38 441 ASP A O 1
ATOM 3578 N N . LEU A 1 442 ? 6.517 1.523 -25.932 1.00 97.50 442 LEU A N 1
ATOM 3579 C CA . LEU A 1 442 ? 6.140 0.112 -25.921 1.00 97.50 442 LEU A CA 1
ATOM 3580 C C . LEU A 1 442 ? 6.888 -0.703 -26.990 1.00 97.50 442 LEU A C 1
ATOM 3582 O O . LEU A 1 442 ? 7.125 -1.888 -26.785 1.00 97.50 442 LEU A O 1
ATOM 3586 N N . THR A 1 443 ? 7.291 -0.082 -28.099 1.00 97.88 443 THR A N 1
ATOM 3587 C CA . THR A 1 443 ? 8.037 -0.763 -29.166 1.00 97.88 443 THR A CA 1
ATOM 3588 C C . THR A 1 443 ? 9.446 -1.110 -28.691 1.00 97.88 443 THR A C 1
ATOM 3590 O O . THR A 1 443 ? 9.886 -2.246 -28.838 1.00 97.88 443 THR A O 1
ATOM 3593 N N . ILE A 1 444 ? 10.129 -0.151 -28.052 1.00 98.06 444 ILE A N 1
ATOM 3594 C CA . ILE A 1 444 ? 11.463 -0.369 -27.467 1.00 98.06 444 ILE A CA 1
ATOM 3595 C C . ILE A 1 444 ? 11.382 -1.385 -26.325 1.00 98.06 444 ILE A C 1
ATOM 3597 O O . ILE A 1 444 ? 12.251 -2.245 -26.212 1.00 98.06 444 ILE A O 1
ATOM 3601 N N . GLN A 1 445 ? 10.334 -1.317 -25.498 1.00 98.06 445 GLN A N 1
ATOM 3602 C CA . GLN A 1 445 ? 10.100 -2.290 -24.432 1.00 98.06 445 GLN A CA 1
ATOM 3603 C C . GLN A 1 445 ? 9.989 -3.716 -24.978 1.00 98.06 445 GLN A C 1
ATOM 3605 O O . GLN A 1 445 ? 10.672 -4.603 -24.477 1.00 98.06 445 GLN A O 1
ATOM 3610 N N . GLN A 1 446 ? 9.148 -3.935 -25.991 1.00 97.12 446 GLN A N 1
ATOM 3611 C CA . GLN A 1 446 ? 8.931 -5.262 -26.574 1.00 97.12 446 GLN A CA 1
ATOM 36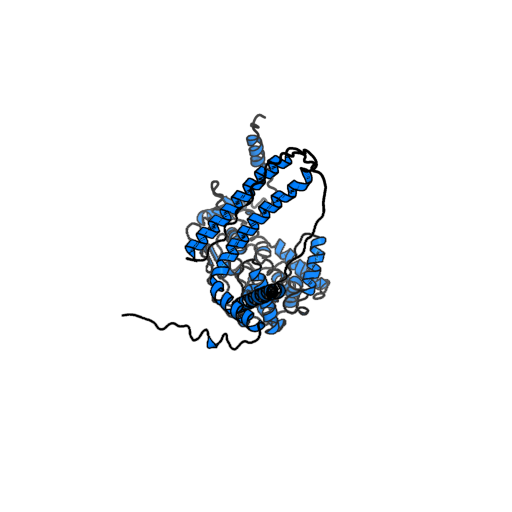12 C C . GLN A 1 446 ? 10.205 -5.819 -27.216 1.00 97.12 446 GLN A C 1
ATOM 3614 O O . GLN A 1 446 ? 10.503 -7.002 -27.064 1.00 97.12 446 GLN A O 1
ATOM 3619 N N . GLU A 1 447 ? 10.984 -4.967 -27.884 1.00 98.00 447 GLU A N 1
ATOM 3620 C CA . GLU A 1 447 ? 12.272 -5.379 -28.443 1.00 98.00 447 GLU A CA 1
ATOM 3621 C C . GLU A 1 447 ? 13.283 -5.718 -27.338 1.00 98.00 447 GLU A C 1
ATOM 3623 O O . GLU A 1 447 ? 13.986 -6.719 -27.433 1.00 98.00 447 GLU A O 1
ATOM 3628 N N . ALA A 1 448 ? 13.321 -4.949 -26.244 1.00 97.69 448 ALA A N 1
ATOM 3629 C CA . ALA A 1 448 ? 14.172 -5.256 -25.096 1.00 97.69 448 ALA A CA 1
ATOM 3630 C C . ALA A 1 448 ? 13.790 -6.589 -24.425 1.00 97.69 448 ALA A C 1
ATOM 3632 O O . ALA A 1 448 ? 14.674 -7.374 -24.089 1.00 97.69 448 ALA A O 1
ATOM 3633 N N . GLU A 1 449 ? 12.493 -6.865 -24.251 1.00 95.75 449 GLU A N 1
ATOM 3634 C CA . GLU A 1 449 ? 11.992 -8.145 -23.722 1.00 95.75 449 GLU A CA 1
ATOM 3635 C C . GLU A 1 449 ? 12.424 -9.318 -24.614 1.00 95.75 449 GLU A C 1
ATOM 3637 O O . GLU A 1 449 ? 12.941 -10.319 -24.117 1.00 95.75 449 GLU A O 1
ATOM 3642 N N . LYS A 1 450 ? 12.292 -9.161 -25.937 1.00 96.00 450 LYS A N 1
ATOM 3643 C CA . LYS A 1 450 ? 12.723 -10.155 -26.924 1.00 96.00 450 LYS A CA 1
ATOM 3644 C C . LYS A 1 450 ? 14.235 -10.401 -26.878 1.00 96.00 450 LYS A C 1
ATOM 3646 O O . LYS A 1 450 ? 14.650 -11.551 -26.762 1.00 96.00 450 LYS A O 1
ATOM 3651 N N . ILE A 1 451 ? 15.048 -9.342 -26.922 1.00 96.25 451 ILE A N 1
ATOM 3652 C CA . ILE A 1 451 ? 16.516 -9.443 -26.861 1.00 96.25 451 ILE A CA 1
ATOM 3653 C C . ILE A 1 451 ? 16.949 -10.148 -25.575 1.00 96.25 451 ILE A C 1
ATOM 3655 O O . ILE A 1 451 ? 17.814 -11.019 -25.614 1.00 96.25 451 ILE A O 1
ATOM 3659 N N . LEU A 1 452 ? 16.344 -9.801 -24.432 1.00 94.88 452 LEU A N 1
ATOM 3660 C CA . LEU A 1 452 ? 16.683 -10.433 -23.160 1.00 94.88 452 LEU A CA 1
ATOM 3661 C C . LEU A 1 452 ? 16.444 -11.945 -23.202 1.00 94.88 452 LEU A C 1
ATOM 3663 O O . LEU A 1 452 ? 17.304 -12.708 -22.766 1.00 94.88 452 LEU A O 1
ATOM 3667 N N . GLN A 1 453 ? 15.292 -12.367 -23.725 1.00 92.69 453 GLN A N 1
ATOM 3668 C CA . GLN A 1 453 ? 14.953 -13.779 -23.864 1.00 92.69 453 GLN A CA 1
ATOM 3669 C C . GLN A 1 453 ? 15.955 -14.503 -24.777 1.00 92.69 453 GLN A C 1
ATOM 3671 O O . GLN A 1 453 ? 16.530 -15.513 -24.374 1.00 92.69 453 GLN A O 1
ATOM 3676 N N . GLU A 1 454 ? 16.218 -13.955 -25.966 1.00 94.50 454 GLU A N 1
ATOM 3677 C CA . GLU A 1 454 ? 17.132 -14.551 -26.949 1.00 94.50 454 GLU A CA 1
ATOM 3678 C C . GLU A 1 454 ? 18.567 -14.687 -26.417 1.00 94.50 454 GLU A C 1
ATOM 3680 O O . GLU A 1 454 ? 19.206 -15.721 -26.617 1.00 94.50 454 GLU A O 1
ATOM 3685 N N . GLU A 1 455 ? 19.088 -13.673 -25.721 1.00 94.62 455 GLU A N 1
ATOM 3686 C CA . GLU A 1 455 ? 20.436 -13.722 -25.143 1.00 94.62 455 GLU A CA 1
ATOM 3687 C C . GLU A 1 455 ? 20.542 -14.728 -23.994 1.00 94.62 455 GLU A C 1
ATOM 3689 O O . GLU A 1 455 ? 21.549 -15.428 -23.872 1.00 94.62 455 GLU A O 1
ATOM 3694 N N . LEU A 1 456 ? 19.500 -14.853 -23.171 1.00 90.75 456 LEU A N 1
ATOM 3695 C CA . LEU A 1 456 ? 19.494 -15.813 -22.068 1.00 90.75 456 LEU A CA 1
ATOM 3696 C C . LEU A 1 456 ? 19.370 -17.256 -22.549 1.00 90.75 456 LEU A C 1
ATOM 3698 O O . LEU A 1 456 ? 20.018 -18.139 -21.983 1.00 90.75 456 LEU A O 1
ATOM 3702 N N . ASP A 1 457 ? 18.629 -17.495 -23.630 1.00 91.38 457 ASP A N 1
ATOM 3703 C CA . ASP A 1 457 ? 18.562 -18.812 -24.258 1.00 91.38 457 ASP A CA 1
ATOM 3704 C C . ASP A 1 457 ? 19.930 -19.257 -24.807 1.00 91.38 457 ASP A C 1
ATOM 3706 O O . ASP A 1 457 ? 20.295 -20.428 -24.661 1.00 91.38 457 ASP A O 1
ATOM 3710 N N . LYS A 1 458 ? 20.742 -18.330 -25.343 1.00 94.44 458 LYS A N 1
ATOM 3711 C CA . LYS A 1 458 ? 22.112 -18.622 -25.821 1.00 94.44 458 LYS A CA 1
ATOM 3712 C C . LYS A 1 458 ? 23.060 -19.061 -24.705 1.00 94.44 458 LYS A C 1
ATOM 3714 O O . LYS A 1 458 ? 23.947 -19.876 -24.952 1.00 94.44 458 LYS A O 1
ATOM 3719 N N . ILE A 1 459 ? 22.891 -18.529 -23.494 1.00 93.94 459 ILE A N 1
ATOM 3720 C CA . ILE A 1 459 ? 23.784 -18.789 -22.349 1.00 93.94 459 ILE A CA 1
ATOM 3721 C C . ILE A 1 459 ? 23.158 -19.701 -21.288 1.00 93.94 459 ILE A C 1
ATOM 3723 O O . ILE A 1 459 ? 23.642 -19.779 -20.156 1.00 93.94 459 ILE A O 1
ATOM 3727 N N . LYS A 1 460 ? 22.086 -20.418 -21.638 1.00 88.44 460 LYS A N 1
ATOM 3728 C CA . LYS A 1 460 ? 21.332 -21.284 -20.722 1.00 88.44 460 LYS A CA 1
ATOM 3729 C C . LYS A 1 460 ? 22.199 -22.349 -20.038 1.00 88.44 460 LYS A C 1
ATOM 3731 O O . LYS A 1 460 ? 21.961 -22.697 -18.884 1.00 88.44 460 LYS A O 1
ATOM 3736 N N . ASN A 1 461 ? 23.245 -22.825 -20.715 1.00 93.31 461 ASN A N 1
ATOM 3737 C CA . ASN A 1 461 ? 24.231 -23.773 -20.184 1.00 93.31 461 ASN A CA 1
ATOM 3738 C C . ASN A 1 461 ? 25.088 -23.209 -19.033 1.00 93.31 461 ASN A C 1
ATOM 3740 O O . ASN A 1 461 ? 25.687 -23.983 -18.291 1.00 93.31 461 ASN A O 1
ATOM 3744 N N . LEU A 1 462 ? 25.139 -21.886 -18.862 1.00 93.38 462 LEU A N 1
ATOM 3745 C CA . LEU A 1 462 ? 25.860 -21.220 -17.774 1.00 93.38 462 LEU A CA 1
ATOM 3746 C C . LEU A 1 462 ? 25.012 -21.062 -16.500 1.00 93.38 462 LEU A C 1
ATOM 3748 O O . LEU A 1 462 ? 25.435 -20.384 -15.566 1.00 93.38 462 LEU A O 1
ATOM 3752 N N . ASN A 1 463 ? 23.824 -21.678 -16.446 1.00 88.12 463 ASN A N 1
ATOM 3753 C CA . ASN A 1 463 ? 22.884 -21.588 -15.323 1.00 88.12 463 ASN A CA 1
ATOM 3754 C C . ASN A 1 463 ? 22.471 -20.143 -14.979 1.00 88.12 463 ASN A C 1
ATOM 3756 O O . ASN A 1 463 ? 22.212 -19.814 -13.818 1.00 88.12 463 ASN A O 1
ATOM 3760 N N . VAL A 1 464 ? 22.390 -19.265 -15.985 1.00 86.38 464 VAL A N 1
ATOM 3761 C CA . VAL A 1 464 ? 21.824 -17.921 -15.817 1.00 86.38 464 VAL A CA 1
ATOM 3762 C C . VAL A 1 464 ? 20.301 -18.030 -15.792 1.00 86.38 464 VAL A C 1
ATOM 3764 O O . VAL A 1 464 ? 19.691 -18.573 -16.706 1.00 86.38 464 VAL A O 1
ATOM 3767 N N . THR A 1 465 ? 19.686 -17.531 -14.720 1.00 81.88 465 THR A N 1
ATOM 3768 C CA . THR A 1 465 ? 18.251 -17.722 -14.434 1.00 81.88 465 THR A CA 1
ATOM 3769 C C . THR A 1 465 ? 17.430 -16.439 -14.493 1.00 81.88 465 THR A C 1
ATOM 3771 O O . THR A 1 465 ? 16.207 -16.498 -14.410 1.00 81.88 465 THR A O 1
ATOM 3774 N N . ASN A 1 466 ? 18.074 -15.271 -14.598 1.00 87.12 466 ASN A N 1
ATOM 3775 C CA . ASN A 1 466 ? 17.388 -13.985 -14.672 1.00 87.12 466 ASN A CA 1
ATOM 3776 C C . ASN A 1 466 ? 18.265 -12.910 -15.335 1.00 87.12 466 ASN A C 1
ATOM 3778 O O . ASN A 1 466 ? 19.486 -13.056 -15.394 1.00 87.12 466 ASN A O 1
ATOM 3782 N N . GLY A 1 467 ? 17.660 -11.802 -15.758 1.00 89.31 467 GLY A N 1
ATOM 3783 C CA . GLY A 1 467 ? 18.364 -10.639 -16.293 1.00 89.31 467 GLY A CA 1
ATOM 3784 C C . GLY A 1 467 ? 17.512 -9.374 -16.227 1.00 89.31 467 GLY A C 1
ATOM 3785 O O . GLY A 1 467 ? 16.345 -9.423 -15.847 1.00 89.31 467 GLY A O 1
ATOM 3786 N N . GLY A 1 468 ? 18.105 -8.230 -16.560 1.00 93.19 468 GLY A N 1
ATOM 3787 C CA . GLY A 1 468 ? 17.382 -6.966 -16.589 1.00 93.19 468 GLY A CA 1
ATOM 3788 C C . GLY A 1 468 ? 17.983 -5.973 -17.573 1.00 93.19 468 GLY A C 1
ATOM 3789 O O . GLY A 1 468 ? 19.197 -5.945 -17.774 1.00 93.19 468 GLY A O 1
ATOM 3790 N N . ILE A 1 469 ? 17.121 -5.160 -18.177 1.00 97.06 469 ILE A N 1
ATOM 3791 C CA . ILE A 1 469 ? 17.470 -4.136 -19.163 1.00 97.06 469 ILE A CA 1
ATOM 3792 C C . ILE A 1 469 ? 16.796 -2.828 -18.756 1.00 97.06 469 ILE A C 1
ATOM 3794 O O . ILE A 1 469 ? 15.591 -2.785 -18.509 1.00 97.06 469 ILE A O 1
ATOM 3798 N N . LEU A 1 470 ? 17.571 -1.746 -18.715 1.00 97.38 470 LEU A N 1
ATOM 3799 C CA . LEU A 1 470 ? 17.065 -0.391 -18.531 1.00 97.38 470 LEU A CA 1
ATOM 3800 C C . LEU A 1 470 ? 17.560 0.475 -19.688 1.00 97.38 470 LEU A C 1
ATOM 3802 O O . LEU A 1 470 ? 18.765 0.655 -19.855 1.00 97.38 470 LEU A O 1
ATOM 3806 N N . VAL A 1 471 ? 16.632 1.018 -20.472 1.00 98.12 471 VAL A N 1
ATOM 3807 C CA . VAL A 1 471 ? 16.943 1.921 -21.586 1.00 98.12 471 VAL A CA 1
ATOM 3808 C C . VAL A 1 471 ? 16.492 3.318 -21.205 1.00 98.12 471 VAL A C 1
ATOM 3810 O O . VAL A 1 471 ? 15.313 3.538 -20.917 1.00 98.12 471 VAL A O 1
ATOM 3813 N N . THR A 1 472 ? 17.419 4.272 -21.219 1.00 97.88 472 THR A N 1
ATOM 3814 C CA . THR A 1 472 ? 17.136 5.671 -20.896 1.00 97.88 472 THR A CA 1
ATOM 3815 C C . THR A 1 472 ? 17.563 6.602 -22.020 1.00 97.88 472 THR A C 1
ATOM 3817 O O . THR A 1 472 ? 18.446 6.286 -22.817 1.00 97.88 472 THR A O 1
ATOM 3820 N N . LYS A 1 473 ? 16.939 7.779 -22.088 1.00 97.00 473 LYS A N 1
ATOM 3821 C CA . LYS A 1 473 ? 17.363 8.866 -22.972 1.00 97.00 473 LYS A CA 1
ATOM 3822 C C . LYS A 1 473 ? 18.425 9.720 -22.263 1.00 97.00 473 LYS A C 1
ATOM 3824 O O . LYS A 1 473 ? 18.055 10.456 -21.342 1.00 97.00 473 LYS A O 1
ATOM 3829 N N . PRO A 1 474 ? 19.703 9.718 -22.697 1.00 95.31 474 PRO A N 1
ATOM 3830 C CA . PRO A 1 474 ? 20.799 10.326 -21.933 1.00 95.31 474 PRO A CA 1
ATOM 3831 C C . PRO A 1 474 ? 20.594 11.803 -21.587 1.00 95.31 474 PRO A C 1
ATOM 3833 O O . PRO A 1 474 ? 20.907 12.233 -20.485 1.00 95.31 474 PRO A O 1
ATOM 3836 N N . SER A 1 475 ? 20.006 12.579 -22.500 1.00 96.06 475 SER A N 1
ATOM 3837 C CA . SER A 1 475 ? 19.824 14.024 -22.320 1.00 96.06 475 SER A CA 1
ATOM 3838 C C . SER A 1 475 ? 18.754 14.411 -21.292 1.00 96.06 475 SER A C 1
ATOM 3840 O O . SER A 1 475 ? 18.671 15.574 -20.918 1.00 96.06 475 SER A O 1
ATOM 3842 N N . THR A 1 476 ? 17.885 13.479 -20.891 1.00 96.69 476 THR A N 1
ATOM 3843 C CA . THR A 1 476 ? 16.707 13.774 -20.044 1.00 96.69 476 THR A CA 1
ATOM 3844 C C . THR A 1 476 ? 16.533 12.807 -18.878 1.00 96.69 476 THR A C 1
ATOM 3846 O O . THR A 1 476 ? 15.821 13.124 -17.933 1.00 96.69 476 THR A O 1
ATOM 3849 N N . GLY A 1 477 ? 17.141 11.621 -18.947 1.00 95.56 477 GLY A N 1
ATOM 3850 C CA . GLY A 1 477 ? 16.895 10.533 -18.007 1.00 95.56 477 GLY A CA 1
ATOM 3851 C C . GLY A 1 477 ? 15.552 9.819 -18.202 1.00 95.56 477 GLY A C 1
ATOM 3852 O O . GLY A 1 477 ? 15.235 8.941 -17.407 1.00 95.56 477 GLY A O 1
ATOM 3853 N N . GLU A 1 478 ? 14.765 10.155 -19.237 1.00 97.50 478 GLU A N 1
ATOM 3854 C CA . GLU A 1 478 ? 13.504 9.465 -19.548 1.00 97.50 478 GLU A CA 1
ATOM 3855 C C . GLU A 1 478 ? 13.741 7.959 -19.701 1.00 97.50 478 GLU A C 1
ATOM 3857 O O . GLU A 1 478 ? 14.620 7.547 -20.458 1.00 97.50 478 GLU A O 1
ATOM 3862 N N . ILE A 1 479 ? 12.941 7.140 -19.017 1.00 98.25 479 ILE A N 1
ATOM 3863 C CA . ILE A 1 479 ? 12.994 5.680 -19.137 1.00 98.25 479 ILE A CA 1
ATOM 3864 C C . ILE A 1 479 ? 12.139 5.275 -20.338 1.00 98.25 479 ILE A C 1
ATOM 3866 O O . ILE A 1 479 ? 10.929 5.506 -20.341 1.00 98.25 479 ILE A O 1
ATOM 3870 N N . LEU A 1 480 ? 12.777 4.687 -21.348 1.00 98.19 480 LEU A N 1
ATOM 3871 C CA . LEU A 1 480 ? 12.141 4.242 -22.590 1.00 98.19 480 LEU A CA 1
ATOM 3872 C C . LEU A 1 480 ? 11.723 2.771 -22.528 1.00 98.19 480 LEU A C 1
ATOM 3874 O O . LEU A 1 480 ? 10.694 2.417 -23.093 1.00 98.19 480 LEU A O 1
ATOM 3878 N N . ALA A 1 481 ? 12.491 1.944 -21.816 1.00 98.38 481 ALA A N 1
ATOM 3879 C CA . ALA A 1 481 ? 12.169 0.553 -21.518 1.00 98.38 481 ALA A CA 1
ATOM 3880 C C . ALA A 1 481 ? 12.743 0.152 -20.153 1.00 98.38 481 ALA A C 1
ATOM 3882 O O . ALA A 1 481 ? 13.827 0.600 -19.769 1.00 98.38 481 ALA A O 1
ATOM 3883 N N . MET A 1 482 ? 12.019 -0.697 -19.429 1.00 97.88 482 MET A N 1
ATOM 3884 C CA . MET A 1 482 ? 12.427 -1.282 -18.155 1.00 97.88 482 MET A CA 1
ATOM 3885 C C . MET A 1 482 ? 11.956 -2.738 -18.096 1.00 97.88 482 MET A C 1
ATOM 3887 O O . MET A 1 482 ? 10.773 -3.030 -17.906 1.00 97.88 482 MET A O 1
ATOM 3891 N N . VAL A 1 483 ? 12.909 -3.653 -18.234 1.00 96.94 483 VAL A N 1
ATOM 3892 C CA . VAL A 1 483 ? 12.717 -5.099 -18.127 1.00 96.94 483 VAL A CA 1
ATOM 3893 C C . VAL A 1 483 ? 13.440 -5.553 -16.867 1.00 96.94 483 VAL A C 1
ATOM 3895 O O . VAL A 1 483 ? 14.665 -5.527 -16.804 1.00 96.94 483 VAL A O 1
ATOM 3898 N N . GLY A 1 484 ? 12.688 -5.897 -15.827 1.00 92.50 484 GLY A N 1
ATOM 3899 C CA . GLY A 1 484 ? 13.237 -6.277 -14.523 1.00 92.50 484 GLY A CA 1
ATOM 3900 C C . GLY A 1 484 ? 13.505 -7.768 -14.347 1.00 92.50 484 GLY A C 1
ATOM 3901 O O . GLY A 1 484 ? 14.161 -8.137 -13.376 1.00 92.50 484 GLY A O 1
ATOM 3902 N N . SER A 1 485 ? 12.989 -8.604 -15.249 1.00 90.94 485 SER A N 1
ATOM 3903 C CA . SER A 1 485 ? 13.154 -10.057 -15.261 1.00 90.94 485 SER A CA 1
ATOM 3904 C C . SER A 1 485 ? 12.812 -10.632 -16.638 1.00 90.94 485 SER A C 1
ATOM 3906 O O . SER A 1 485 ? 12.217 -9.934 -17.459 1.00 90.94 485 SER A O 1
ATOM 3908 N N . ILE A 1 486 ? 13.157 -11.903 -16.862 1.00 87.69 486 ILE A N 1
ATOM 3909 C CA . ILE A 1 486 ? 12.819 -12.651 -18.091 1.00 87.69 486 ILE A CA 1
ATOM 3910 C C . ILE A 1 486 ? 11.304 -12.799 -18.247 1.00 87.69 486 ILE A C 1
ATOM 3912 O O . ILE A 1 486 ? 10.731 -12.463 -19.276 1.00 87.69 486 ILE A O 1
ATOM 3916 N N . ASP A 1 487 ? 10.661 -13.295 -17.192 1.00 85.88 487 ASP A N 1
ATOM 3917 C CA . ASP A 1 487 ? 9.221 -13.485 -17.122 1.00 85.88 487 ASP A CA 1
ATOM 3918 C C . ASP A 1 487 ? 8.723 -12.889 -15.811 1.00 85.88 487 ASP A C 1
ATOM 3920 O O . ASP A 1 487 ? 9.016 -13.397 -14.724 1.00 85.88 487 ASP A O 1
ATOM 3924 N N . TYR A 1 488 ? 7.950 -11.812 -15.923 1.00 82.88 488 TYR A N 1
ATOM 3925 C CA . TYR A 1 488 ? 7.364 -11.123 -14.781 1.00 82.88 488 TYR A CA 1
ATOM 3926 C C . TYR A 1 488 ? 6.406 -12.017 -13.979 1.00 82.88 488 TYR A C 1
ATOM 3928 O O . TYR A 1 488 ? 6.333 -11.897 -12.756 1.00 82.88 488 TYR A O 1
ATOM 3936 N N . PHE A 1 489 ? 5.689 -12.924 -14.642 1.00 79.62 489 PHE A N 1
ATOM 3937 C CA . PHE A 1 489 ? 4.667 -13.761 -14.011 1.00 79.62 489 PHE A CA 1
ATOM 3938 C C . PHE A 1 489 ? 5.235 -15.075 -13.456 1.00 79.62 489 PHE A C 1
ATOM 3940 O O . PHE A 1 489 ? 4.517 -15.816 -12.780 1.00 79.62 489 PHE A O 1
ATOM 3947 N N . SER A 1 490 ? 6.526 -15.345 -13.672 1.00 76.88 490 SER A N 1
ATOM 3948 C CA . SER A 1 490 ? 7.193 -16.520 -13.112 1.00 76.88 490 SER A CA 1
ATOM 3949 C C . SER A 1 490 ? 7.270 -16.452 -11.578 1.00 76.88 490 SER A C 1
ATOM 3951 O O . SER A 1 490 ? 7.752 -15.493 -10.974 1.00 76.88 490 SER A O 1
ATOM 3953 N N . SER A 1 491 ? 6.794 -17.497 -10.904 1.00 65.00 491 SER A N 1
ATOM 3954 C CA . SER A 1 491 ? 6.938 -17.644 -9.451 1.00 65.00 491 SER A CA 1
ATOM 3955 C C . SER A 1 491 ? 8.302 -18.268 -9.119 1.00 65.00 491 SER A C 1
ATOM 3957 O O . SER A 1 491 ? 8.756 -19.139 -9.862 1.00 65.00 491 SER A O 1
ATOM 3959 N N . PRO A 1 492 ? 8.988 -17.874 -8.026 1.00 60.31 492 PRO A N 1
ATOM 3960 C CA . PRO A 1 492 ? 8.570 -16.918 -6.993 1.00 60.31 492 PRO A CA 1
ATOM 3961 C C . PRO A 1 492 ? 9.122 -15.494 -7.173 1.00 60.31 492 PRO A C 1
ATOM 3963 O O . PRO A 1 492 ? 8.858 -14.640 -6.332 1.00 60.31 492 PRO A O 1
ATOM 3966 N N . SER A 1 493 ? 9.958 -15.244 -8.189 1.00 69.50 493 SER A N 1
ATOM 3967 C CA . SER A 1 493 ? 10.776 -14.017 -8.279 1.00 69.50 493 SER A CA 1
ATOM 3968 C C . SER A 1 493 ? 10.648 -13.254 -9.597 1.00 69.50 493 SER A C 1
ATOM 3970 O O . SER A 1 493 ? 11.377 -12.288 -9.793 1.00 69.50 493 SER A O 1
ATOM 3972 N N . GLY A 1 494 ? 9.749 -13.645 -10.498 1.00 76.25 494 GLY A N 1
ATOM 3973 C CA . GLY A 1 494 ? 9.552 -12.982 -11.785 1.00 76.25 494 GLY A CA 1
ATOM 3974 C C . GLY A 1 494 ? 9.218 -11.504 -11.637 1.00 76.25 494 GLY A C 1
ATOM 3975 O O . GLY A 1 494 ? 9.787 -10.659 -12.316 1.00 76.25 494 GLY A O 1
ATOM 3976 N N . ALA A 1 495 ? 8.386 -11.149 -10.668 1.00 75.81 495 ALA A N 1
ATOM 3977 C CA . ALA A 1 495 ? 8.007 -9.759 -10.448 1.00 75.81 495 ALA A CA 1
ATOM 3978 C C . ALA A 1 495 ? 9.031 -8.953 -9.613 1.00 75.81 495 ALA A C 1
ATOM 3980 O O . ALA A 1 495 ? 8.848 -7.752 -9.398 1.00 75.81 495 ALA A O 1
ATOM 3981 N N . PHE A 1 496 ? 10.161 -9.565 -9.221 1.00 79.94 496 PHE A N 1
ATOM 3982 C CA . PHE A 1 496 ? 11.299 -8.849 -8.645 1.00 79.94 496 PHE A CA 1
ATOM 3983 C C . PHE A 1 496 ? 12.012 -8.032 -9.725 1.00 79.94 496 PHE A C 1
ATOM 3985 O O . PHE A 1 496 ? 12.602 -8.585 -10.652 1.00 79.94 496 PHE A O 1
ATOM 3992 N N . ASN A 1 497 ? 12.000 -6.709 -9.580 1.00 86.50 497 ASN A N 1
ATOM 3993 C CA . ASN A 1 497 ? 12.620 -5.821 -10.552 1.00 86.50 497 ASN A CA 1
ATOM 3994 C C . ASN A 1 497 ? 14.129 -5.655 -10.299 1.00 86.50 497 ASN A C 1
ATOM 3996 O O . ASN A 1 497 ? 14.556 -4.885 -9.429 1.00 86.50 497 ASN A O 1
ATOM 4000 N N . VAL A 1 498 ? 14.951 -6.350 -11.092 1.00 89.56 498 VAL A N 1
ATOM 4001 C CA . VAL A 1 498 ? 16.417 -6.284 -10.991 1.00 89.56 498 VAL A CA 1
ATOM 4002 C C . VAL A 1 498 ? 16.961 -4.890 -11.328 1.00 89.56 498 VAL A C 1
ATOM 4004 O O . VAL A 1 498 ? 17.980 -4.506 -10.758 1.00 89.56 498 VAL A O 1
ATOM 4007 N N . THR A 1 499 ? 16.283 -4.087 -12.159 1.00 91.94 499 THR A N 1
ATOM 4008 C CA . THR A 1 499 ? 16.781 -2.748 -12.537 1.00 91.94 499 THR A CA 1
ATOM 4009 C C . THR A 1 499 ? 16.743 -1.749 -11.384 1.00 91.94 499 THR A C 1
ATOM 4011 O O . THR A 1 499 ? 17.426 -0.731 -11.428 1.00 91.94 499 THR A O 1
ATOM 4014 N N . THR A 1 500 ? 15.938 -2.017 -10.355 1.00 88.31 500 THR A N 1
ATOM 4015 C CA . THR A 1 500 ? 15.840 -1.193 -9.139 1.00 88.31 500 THR A CA 1
ATOM 4016 C C . THR A 1 500 ? 16.491 -1.852 -7.923 1.00 88.31 500 THR A C 1
ATOM 4018 O O . THR A 1 500 ? 16.512 -1.276 -6.836 1.00 88.31 500 THR A O 1
ATOM 4021 N N . ALA A 1 501 ? 17.002 -3.074 -8.075 1.00 85.69 501 ALA A N 1
ATOM 4022 C CA . ALA A 1 501 ? 17.604 -3.824 -6.986 1.00 85.69 501 ALA A CA 1
ATOM 4023 C C . ALA A 1 501 ? 19.023 -3.329 -6.681 1.00 85.69 501 ALA A C 1
ATOM 4025 O O . ALA A 1 501 ? 19.845 -3.157 -7.579 1.00 85.69 501 ALA A O 1
ATOM 4026 N N . LEU A 1 502 ? 19.352 -3.188 -5.395 1.00 86.25 502 LEU A N 1
ATOM 4027 C CA . LEU A 1 502 ? 20.718 -2.878 -4.977 1.00 86.25 502 LEU A CA 1
ATOM 4028 C C . LEU A 1 502 ? 21.643 -4.071 -5.253 1.00 86.25 502 LEU A C 1
ATOM 4030 O O . LEU A 1 502 ? 21.424 -5.181 -4.759 1.00 86.25 502 LEU A O 1
ATOM 4034 N N . ARG A 1 503 ? 22.690 -3.830 -6.043 1.00 86.62 503 ARG A N 1
ATOM 4035 C CA . ARG A 1 503 ? 23.743 -4.791 -6.392 1.00 86.62 503 ARG A CA 1
ATOM 4036 C C . ARG A 1 503 ? 25.096 -4.090 -6.372 1.00 86.62 503 ARG A C 1
ATOM 4038 O O . ARG A 1 503 ? 25.179 -2.883 -6.579 1.00 86.62 503 ARG A O 1
ATOM 4045 N N . GLN A 1 504 ? 26.162 -4.852 -6.138 1.00 91.50 504 GLN A N 1
ATOM 4046 C CA . GLN A 1 504 ? 27.514 -4.326 -6.304 1.00 91.50 504 GLN A CA 1
ATOM 4047 C C . GLN A 1 504 ? 27.758 -4.047 -7.800 1.00 91.50 504 GLN A C 1
ATOM 4049 O O . GLN A 1 504 ? 27.548 -4.952 -8.608 1.00 91.50 504 GLN A O 1
ATOM 4054 N N . PRO A 1 505 ? 28.198 -2.835 -8.189 1.00 91.44 505 PRO A N 1
ATOM 4055 C CA . PRO A 1 505 ? 28.379 -2.475 -9.599 1.00 91.44 505 PRO A CA 1
ATOM 4056 C C . PRO A 1 505 ? 29.567 -3.200 -10.255 1.00 91.44 505 PRO A C 1
ATOM 4058 O O . PRO A 1 505 ? 29.660 -3.287 -11.479 1.00 91.44 505 PRO A O 1
ATOM 4061 N N . GLY A 1 506 ? 30.500 -3.728 -9.457 1.00 94.12 506 GLY A N 1
ATOM 4062 C CA . GLY A 1 506 ? 31.740 -4.297 -9.974 1.00 94.12 506 GLY A CA 1
ATOM 4063 C C . GLY A 1 506 ? 32.528 -3.255 -10.773 1.00 94.12 506 GLY A C 1
ATOM 4064 O O . GLY A 1 506 ? 32.605 -2.091 -10.386 1.00 94.12 506 GLY A O 1
ATOM 4065 N N . SER A 1 507 ? 33.099 -3.651 -11.912 1.00 96.00 507 SER A N 1
ATOM 4066 C CA . SER A 1 507 ? 33.913 -2.741 -12.735 1.00 96.00 507 SER A CA 1
ATOM 4067 C C . SER A 1 507 ? 33.123 -1.619 -13.424 1.00 96.00 507 SER A C 1
ATOM 4069 O O . SER A 1 507 ? 33.753 -0.677 -13.900 1.00 96.00 507 SER A O 1
ATOM 4071 N N . SER A 1 508 ? 31.785 -1.658 -13.460 1.00 94.50 508 SER A N 1
ATOM 4072 C CA . SER A 1 508 ? 30.983 -0.607 -14.114 1.00 94.50 508 SER A CA 1
ATOM 4073 C C . SER A 1 508 ? 31.043 0.747 -13.396 1.00 94.50 508 SER A C 1
ATOM 4075 O O . SER A 1 508 ? 30.715 1.765 -13.993 1.00 94.50 508 SER A O 1
ATOM 4077 N N . ILE A 1 509 ? 31.524 0.788 -12.146 1.00 95.31 509 ILE A N 1
ATOM 4078 C CA . ILE A 1 509 ? 31.752 2.037 -11.401 1.00 95.31 509 ILE A CA 1
ATOM 4079 C C . ILE A 1 509 ? 32.993 2.802 -11.889 1.00 95.31 509 ILE A C 1
ATOM 4081 O O . ILE A 1 509 ? 33.118 4.001 -11.647 1.00 95.31 509 ILE A O 1
ATOM 4085 N N . LYS A 1 510 ? 33.929 2.128 -12.574 1.00 95.31 510 LYS A N 1
ATOM 4086 C CA . LYS A 1 510 ? 35.233 2.700 -12.942 1.00 95.31 510 LYS A CA 1
ATOM 4087 C C . LYS A 1 510 ? 35.123 3.981 -13.778 1.00 95.31 510 LYS A C 1
ATOM 4089 O O . LYS A 1 510 ? 35.810 4.932 -13.421 1.00 95.31 510 LYS A O 1
ATOM 4094 N N . PRO A 1 511 ? 34.263 4.083 -14.814 1.00 94.38 511 PRO A N 1
ATOM 4095 C CA . PRO A 1 511 ? 34.111 5.326 -15.570 1.00 94.38 511 PRO A CA 1
ATOM 4096 C C . PRO A 1 511 ? 33.719 6.531 -14.707 1.00 94.38 511 PRO A C 1
ATOM 4098 O O . PRO A 1 511 ? 34.194 7.626 -14.974 1.00 94.38 511 PRO A O 1
ATOM 4101 N N . ILE A 1 512 ? 32.927 6.332 -13.647 1.00 94.31 512 ILE A N 1
ATOM 4102 C CA . ILE A 1 512 ? 32.548 7.401 -12.707 1.00 94.31 512 ILE A CA 1
ATOM 4103 C C . ILE A 1 512 ? 33.761 7.839 -11.869 1.00 94.31 512 ILE A C 1
ATOM 4105 O O . ILE A 1 512 ? 33.968 9.025 -11.615 1.00 94.31 512 ILE A O 1
ATOM 4109 N N . MET A 1 513 ? 34.612 6.890 -11.469 1.00 93.31 513 MET A N 1
ATOM 4110 C CA . MET A 1 513 ? 35.864 7.210 -10.775 1.00 93.31 513 MET A CA 1
ATOM 4111 C C . MET A 1 513 ? 36.847 7.942 -11.694 1.00 93.31 513 MET A C 1
ATOM 4113 O O . MET A 1 513 ? 37.471 8.916 -11.277 1.00 93.31 513 MET A O 1
ATOM 4117 N N . TYR A 1 514 ? 36.952 7.513 -12.954 1.00 94.00 514 TYR A N 1
ATOM 4118 C CA . TYR A 1 514 ? 37.786 8.184 -13.947 1.00 94.00 514 TYR A CA 1
ATOM 4119 C C . TYR A 1 514 ? 37.257 9.575 -14.295 1.00 94.00 514 TYR A C 1
ATOM 4121 O O . TYR A 1 514 ? 38.059 10.495 -14.407 1.00 94.00 514 TYR A O 1
ATOM 4129 N N . SER A 1 515 ? 35.939 9.780 -14.392 1.00 94.75 515 SER A N 1
ATOM 4130 C CA . SER A 1 515 ? 35.386 11.115 -14.645 1.00 94.75 515 SER A CA 1
ATOM 4131 C C . SER A 1 515 ? 35.725 12.094 -13.523 1.00 94.75 515 SER A C 1
ATOM 4133 O O . SER A 1 515 ? 36.078 13.231 -13.811 1.00 94.75 515 SER A O 1
ATOM 4135 N N . LEU A 1 516 ? 35.708 11.643 -12.263 1.00 94.56 516 LEU A N 1
ATOM 4136 C CA . LEU A 1 516 ? 36.131 12.463 -11.124 1.00 94.56 516 LEU A CA 1
ATOM 4137 C C . LEU A 1 516 ? 37.632 12.794 -11.168 1.00 94.56 516 LEU A C 1
ATOM 4139 O O . LEU A 1 516 ? 38.037 13.889 -10.787 1.00 94.56 516 LEU A O 1
ATOM 4143 N N . ALA A 1 517 ? 38.471 11.855 -11.616 1.00 94.19 517 ALA A N 1
ATOM 4144 C CA . ALA A 1 517 ? 39.899 12.105 -11.797 1.00 94.19 517 ALA A CA 1
ATOM 4145 C C . ALA A 1 517 ? 40.145 13.136 -12.913 1.00 94.19 517 ALA A C 1
ATOM 4147 O O . ALA A 1 517 ? 40.862 14.112 -12.698 1.00 94.19 517 ALA A O 1
ATOM 4148 N N . LEU A 1 518 ? 39.489 12.974 -14.066 1.00 95.56 518 LEU A N 1
ATOM 4149 C CA . LEU A 1 518 ? 39.568 13.918 -15.186 1.00 95.56 518 LEU A CA 1
ATOM 4150 C C . LEU A 1 518 ? 39.067 15.317 -14.791 1.00 95.56 518 LEU A C 1
ATOM 4152 O O . LEU A 1 518 ? 39.702 16.312 -15.129 1.00 95.56 518 LEU A O 1
ATOM 4156 N N . GLU A 1 519 ? 37.980 15.407 -14.019 1.00 95.44 519 GLU A N 1
ATOM 4157 C CA . GLU A 1 519 ? 37.462 16.674 -13.474 1.00 95.44 519 GLU A CA 1
ATOM 4158 C C . GLU A 1 519 ? 38.482 17.375 -12.564 1.00 95.44 519 GLU A C 1
ATOM 4160 O O . GLU A 1 519 ? 38.587 18.600 -12.557 1.00 95.44 519 GLU A O 1
ATOM 4165 N N . LYS A 1 520 ? 39.290 16.598 -11.835 1.00 95.25 520 LYS A N 1
ATOM 4166 C CA . LYS A 1 520 ? 40.391 17.099 -11.001 1.00 95.25 520 LYS A CA 1
ATOM 4167 C C . LYS A 1 520 ? 41.674 17.410 -11.783 1.00 95.25 520 LYS A C 1
ATOM 4169 O O . LYS A 1 520 ? 42.678 17.754 -11.164 1.00 95.25 520 LYS A O 1
ATOM 4174 N N . GLY A 1 521 ? 41.658 17.297 -13.111 1.00 94.38 521 GLY A N 1
ATOM 4175 C CA . GLY A 1 521 ? 42.800 17.598 -13.975 1.00 94.38 521 GLY A CA 1
ATOM 4176 C C . GLY A 1 521 ? 43.811 16.459 -14.129 1.00 94.38 521 GLY A C 1
ATOM 4177 O O . GLY A 1 521 ? 44.864 16.676 -14.727 1.00 94.38 521 GLY A O 1
ATOM 4178 N N . TYR A 1 522 ? 43.511 15.253 -13.632 1.00 93.25 522 TYR A N 1
ATOM 4179 C CA . TYR A 1 522 ? 44.291 14.067 -13.990 1.00 93.25 522 TYR A CA 1
ATOM 4180 C C . TYR A 1 522 ? 44.092 13.768 -15.480 1.00 93.25 522 TYR A C 1
ATOM 4182 O O . TYR A 1 522 ? 43.039 14.040 -16.054 1.00 93.25 522 TYR A O 1
ATOM 4190 N N . THR A 1 523 ? 45.106 13.200 -16.119 1.00 90.81 523 THR A N 1
ATOM 4191 C CA . THR A 1 523 ? 45.077 12.781 -17.523 1.00 90.81 523 THR A CA 1
ATOM 4192 C C . THR A 1 523 ? 45.216 11.265 -17.612 1.00 90.81 523 THR A C 1
ATOM 4194 O O . THR A 1 523 ? 45.523 10.599 -16.629 1.00 90.81 523 THR A O 1
ATOM 4197 N N . ALA A 1 524 ? 45.048 10.692 -18.802 1.00 81.62 524 ALA A N 1
ATOM 4198 C CA . ALA A 1 524 ? 45.325 9.268 -19.000 1.00 81.62 524 ALA A CA 1
ATOM 4199 C C . ALA A 1 524 ? 46.797 8.880 -18.716 1.00 81.62 524 ALA A C 1
ATOM 4201 O O . ALA A 1 524 ? 47.081 7.696 -18.567 1.00 81.62 524 ALA A O 1
ATOM 4202 N N . ALA A 1 525 ? 47.716 9.856 -18.664 1.00 79.75 525 ALA A N 1
ATOM 4203 C CA . ALA A 1 525 ? 49.148 9.657 -18.439 1.00 79.75 525 ALA A CA 1
ATOM 4204 C C . ALA A 1 525 ? 49.615 9.943 -16.996 1.00 79.75 525 ALA A C 1
ATOM 4206 O O . ALA A 1 525 ? 50.783 9.701 -16.697 1.00 79.75 525 ALA A O 1
ATOM 4207 N N . SER A 1 526 ? 48.750 10.501 -16.138 1.00 63.97 526 SER A N 1
ATOM 4208 C CA . SER A 1 526 ? 49.074 10.870 -14.745 1.00 63.97 526 SER A CA 1
ATOM 4209 C C . SER A 1 526 ? 48.794 9.770 -13.737 1.00 63.97 526 SER A C 1
ATOM 4211 O O . SER A 1 526 ? 47.808 9.034 -13.969 1.00 63.97 526 SER A O 1
#

Nearest PDB structures (foldseek):
  2oqo-assembly1_A-2  TM=9.622E-01  e=1.531E-16  Aquifex aeolicus VF5
  3d3h-assembly1_A-2  TM=9.719E-01  e=4.367E-16  Aquifex aeolicus
  3nb6-assembly1_A-2  TM=9.580E-01  e=3.731E-16  Aquifex aeolicus
  3dwk-assembly3_C  TM=5.519E-01  e=1.691E-18  Staphylococcus aureus subsp. aureus COL
  3dwk-assembly2_B  TM=5.582E-01  e=3.521E-18  Staphylococcus aureus subsp. aureus COL

Solvent-accessible surface area (backbone atoms only — not comparable to full-atom values): 30848 Å² total; per-residue (Å²): 138,88,84,85,82,79,91,59,65,77,66,57,65,63,68,72,73,59,92,47,74,70,59,58,54,50,55,52,50,53,58,53,48,72,76,39,54,81,65,46,60,64,45,51,60,53,49,52,55,52,48,53,54,49,48,54,55,53,51,62,60,57,66,60,60,73,72,59,75,83,64,64,94,73,57,56,63,58,52,50,52,54,52,54,51,51,52,51,50,55,52,50,54,52,52,53,54,53,51,55,50,36,63,75,65,70,58,90,71,87,76,82,81,82,78,77,82,77,84,79,86,87,77,92,81,90,87,85,84,89,88,89,82,90,85,90,83,89,84,86,93,78,87,78,86,84,80,77,82,81,79,81,71,73,58,65,66,59,58,54,49,50,51,53,52,49,52,48,50,50,50,51,53,50,49,49,54,52,59,70,68,52,74,65,67,85,50,60,88,60,84,72,88,63,35,55,8,39,35,22,23,58,87,65,50,81,32,43,73,37,38,58,63,84,76,64,66,82,63,58,60,88,63,38,47,71,64,38,62,45,21,31,33,37,63,58,26,76,57,57,92,79,41,69,30,53,58,63,77,67,46,55,60,44,53,61,56,38,68,75,72,50,98,64,89,77,81,81,58,29,62,46,28,50,36,42,37,70,68,70,47,76,77,66,96,43,72,67,53,53,52,53,31,52,53,47,9,44,50,39,52,73,76,41,54,70,67,56,51,50,29,51,31,48,46,61,43,53,45,38,93,44,20,42,10,50,39,45,32,27,35,55,40,57,72,38,58,43,53,75,57,52,71,48,55,29,17,35,57,44,42,11,58,87,44,17,72,66,32,25,53,59,50,25,39,68,49,19,51,52,39,18,46,51,22,40,50,34,20,36,78,71,66,75,43,53,71,67,57,40,57,57,36,62,72,55,73,86,79,59,46,64,77,87,69,89,60,49,58,52,53,42,52,52,54,53,46,52,55,44,29,74,75,56,24,61,64,44,47,26,35,55,46,41,80,45,74,41,61,30,35,65,68,57,30,52,52,50,54,50,51,52,49,57,56,45,64,75,44,44,91,74,71,62,87,72,51,61,48,78,41,60,42,87,95,74,64,44,48,31,26,47,36,19,32,79,45,54,69,44,84,80,57,17,37,33,42,50,76,78,50,93,70,85,67,69,78,72,49,48,66,62,56,48,50,55,38,45,74,72,68,45,52,101,88,105